Protein 7ZC0 (pdb70)

Structure (mmCIF, N/CA/C/O backbone):
data_7ZC0
#
_entry.id   7ZC0
#
_cell.length_a   262.563
_cell.length_b   262.563
_cell.length_c   72.232
_cell.angle_alpha   90.000
_cell.angle_beta   90.000
_cell.angle_gamma   90.000
#
_symmetry.space_group_name_H-M   'I 41 2 2'
#
loop_
_entity.id
_entity.type
_entity.pdbx_description
1 polymer 4,6-alpha-Glucanotransferase
2 non-polymer GLYCEROL
3 non-polymer 'CALCIUM ION'
4 water water
#
loop_
_atom_site.group_PDB
_atom_site.id
_atom_site.type_symbol
_atom_site.label_atom_id
_atom_site.label_alt_id
_atom_site.label_comp_id
_atom_site.label_asym_id
_atom_site.label_entity_id
_atom_site.label_seq_id
_atom_site.pdbx_PDB_ins_code
_atom_site.Cartn_x
_atom_site.Cartn_y
_atom_site.Cartn_z
_atom_site.occupancy
_atom_site.B_iso_or_equiv
_atom_site.auth_seq_id
_atom_site.auth_comp_id
_atom_site.auth_asym_id
_atom_site.auth_atom_id
_atom_site.pdbx_PDB_model_num
ATOM 1 N N . VAL A 1 14 ? 128.833 118.565 30.021 1.000 106.176 26 VAL AAA N 1
ATOM 2 C CA . VAL A 1 14 ? 128.037 117.908 28.937 1.000 105.810 26 VAL AAA CA 1
ATOM 3 C C . VAL A 1 14 ? 126.679 117.490 29.518 1.000 104.623 26 VAL AAA C 1
ATOM 4 O O . VAL A 1 14 ? 126.581 116.454 30.173 1.000 106.484 26 VAL AAA O 1
ATOM 8 N N . LEU A 1 15 ? 125.629 118.290 29.254 1.000 101.469 27 LEU AAA N 1
ATOM 9 C CA . LEU A 1 15 ? 124.295 118.111 29.825 1.000 99.878 27 LEU AAA CA 1
ATOM 10 C C . LEU A 1 15 ? 123.338 117.499 28.799 1.000 100.317 27 LEU AAA C 1
ATOM 11 O O . LEU A 1 15 ? 123.424 117.804 27.611 1.000 99.094 27 LEU AAA O 1
ATOM 16 N N . PHE A 1 16 ? 122.389 116.678 29.282 1.000 101.707 28 PHE AAA N 1
ATOM 17 C CA . PHE A 1 16 ? 121.481 115.922 28.427 1.000 100.990 28 PHE AAA CA 1
ATOM 18 C C . PHE A 1 16 ? 120.030 116.140 28.843 1.000 97.440 28 PHE AAA C 1
ATOM 19 O O . PHE A 1 16 ? 119.171 115.314 28.549 1.000 96.849 28 PHE AAA O 1
ATOM 27 N N . GLN A 1 17 ? 119.765 117.248 29.538 1.000 95.799 29 GLN AAA N 1
ATOM 28 C CA . GLN A 1 17 ? 118.454 117.497 30.125 1.000 93.463 29 GLN AAA CA 1
ATOM 29 C C . GLN A 1 17 ? 117.652 118.409 29.202 1.000 89.785 29 GLN AAA C 1
ATOM 30 O O . GLN A 1 17 ? 117.803 119.630 29.236 1.000 87.782 29 GLN AAA O 1
ATOM 36 N N . GLY A 1 18 ? 116.829 117.783 28.344 1.000 87.991 30 GLY AAA N 1
ATOM 37 C CA . GLY A 1 18 ? 115.863 118.500 27.520 1.000 83.348 30 GLY AAA CA 1
ATOM 38 C C . GLY A 1 18 ? 115.743 117.994 26.074 1.000 81.628 30 GLY AAA C 1
ATOM 39 O O . GLY A 1 18 ? 116.218 118.656 25.145 1.000 82.676 30 GLY AAA O 1
ATOM 40 N N . PRO A 1 19 ? 115.062 116.846 25.805 1.000 78.594 31 PRO AAA N 1
ATOM 41 C CA . PRO A 1 19 ? 114.513 116.584 24.466 1.000 74.232 31 PRO AAA CA 1
ATOM 42 C C . PRO A 1 19 ? 113.602 117.699 23.924 1.000 67.679 31 PRO AAA C 1
ATOM 43 O O . PRO A 1 19 ? 113.849 118.231 22.838 1.000 67.351 31 PRO AAA O 1
ATOM 47 N N . GLY A 1 20 ? 112.574 118.079 24.704 1.000 61.314 32 GLY AAA N 1
ATOM 48 C CA . GLY A 1 20 ? 111.448 118.875 24.226 1.000 54.486 32 GLY AAA CA 1
ATOM 49 C C . GLY A 1 20 ? 110.384 117.984 23.577 1.000 51.848 32 GLY AAA C 1
ATOM 50 O O . GLY A 1 20 ? 110.641 116.810 23.321 1.000 52.976 32 GLY AAA O 1
ATOM 51 N N . TYR A 1 21 ? 109.182 118.531 23.315 1.000 48.162 33 TYR AAA N 1
ATOM 52 C CA . TYR A 1 21 ? 108.145 117.789 22.601 1.000 46.523 33 TYR AAA CA 1
ATOM 53 C C . TYR A 1 21 ? 108.484 117.729 21.111 1.000 46.888 33 TYR AAA C 1
ATOM 54 O O . TYR A 1 21 ? 109.062 118.659 20.548 1.000 46.096 33 TYR AAA O 1
ATOM 63 N N . SER A 1 22 ? 108.151 116.585 20.507 1.000 48.049 34 SER AAA N 1
ATOM 64 C CA . SER A 1 22 ? 108.273 116.339 19.080 1.000 49.302 34 SER AAA CA 1
ATOM 65 C C . SER A 1 22 ? 106.920 115.816 18.601 1.000 49.411 34 SER AAA C 1
ATOM 66 O O . SER A 1 22 ? 106.367 114.909 19.219 1.000 49.552 34 SER AAA O 1
ATOM 69 N N . SER A 1 23 ? 106.367 116.438 17.548 1.000 49.158 35 SER AAA N 1
ATOM 70 C CA . SER A 1 23 ? 105.117 115.962 16.983 1.000 49.385 35 SER AAA CA 1
ATOM 71 C C . SER A 1 23 ? 105.436 114.740 16.136 1.000 51.430 35 SER AAA C 1
ATOM 72 O O . SER A 1 23 ? 106.380 114.782 15.353 1.000 52.521 35 SER AAA O 1
ATOM 75 N N . GLY A 1 24 ? 104.680 113.659 16.352 1.000 51.855 36 GLY AAA N 1
ATOM 76 C CA . GLY A 1 24 ? 104.794 112.445 15.565 1.000 54.087 36 GLY AAA CA 1
ATOM 77 C C . GLY A 1 24 ? 103.728 111.453 16.003 1.000 54.585 36 GLY AAA C 1
ATOM 78 O O . GLY A 1 24 ? 102.912 111.788 16.859 1.000 53.042 36 GLY AAA O 1
ATOM 79 N N . PRO A 1 25 ? 103.709 110.223 15.440 1.000 56.919 37 PRO AAA N 1
ATOM 80 C CA . PRO A 1 25 ? 102.703 109.218 15.798 1.000 58.106 37 PRO AAA CA 1
ATOM 81 C C . PRO A 1 25 ? 102.564 108.956 17.298 1.000 57.501 37 PRO AAA C 1
ATOM 82 O O . PRO A 1 25 ? 101.475 108.653 17.789 1.000 57.529 37 PRO AAA O 1
ATOM 86 N N . GLU A 1 26 ? 103.675 109.114 18.021 1.000 57.320 38 GLU AAA N 1
ATOM 87 C CA . GLU A 1 26 ? 103.726 108.842 19.446 1.000 57.027 38 GLU AAA CA 1
ATOM 88 C C . GLU A 1 26 ? 102.844 109.861 20.179 1.000 54.314 38 GLU AAA C 1
ATOM 89 O O . GLU A 1 26 ? 101.953 109.499 20.953 1.000 54.030 38 GLU AAA O 1
ATOM 95 N N . LEU A 1 27 ? 103.072 111.142 19.885 1.000 52.126 39 LEU AAA N 1
ATOM 96 C CA . LEU A 1 27 ? 102.391 112.233 20.568 1.000 49.698 39 LEU AAA CA 1
ATOM 97 C C . LEU A 1 27 ? 100.939 112.368 20.082 1.000 49.068 39 LEU AAA C 1
ATOM 98 O O . LEU A 1 27 ? 100.049 112.713 20.868 1.000 47.992 39 LEU AAA O 1
ATOM 103 N N . ASP A 1 28 ? 100.715 112.050 18.795 1.000 49.731 40 ASP AAA N 1
ATOM 104 C CA . ASP A 1 28 ? 99.408 112.047 18.144 1.000 49.685 40 ASP AAA CA 1
ATOM 105 C C . ASP A 1 28 ? 98.469 111.021 18.777 1.000 50.572 40 ASP AAA C 1
ATOM 106 O O . ASP A 1 28 ? 97.263 111.093 18.571 1.000 50.909 40 ASP AAA O 1
ATOM 111 N N . ASN A 1 29 ? 99.014 110.082 19.557 1.000 51.163 41 ASN AAA N 1
ATOM 112 C CA . ASN A 1 29 ? 98.215 109.108 20.284 1.000 51.988 41 ASN AAA CA 1
ATOM 113 C C . ASN A 1 29 ? 97.469 109.747 21.463 1.000 50.275 41 ASN AAA C 1
ATOM 114 O O . ASN A 1 29 ? 96.491 109.189 21.947 1.000 51.079 41 ASN AAA O 1
ATOM 119 N N . ARG A 1 30 ? 97.938 110.896 21.960 1.000 48.017 42 ARG AAA N 1
ATOM 120 C CA . ARG A 1 30 ? 97.310 111.507 23.128 1.000 46.543 42 ARG AAA CA 1
ATOM 121 C C . ARG A 1 30 ? 95.994 112.206 22.738 1.000 45.695 42 ARG AAA C 1
ATOM 122 O O . ARG A 1 30 ? 95.900 112.803 21.665 1.000 45.174 42 ARG AAA O 1
ATOM 130 N N . VAL A 1 31 ? 94.986 112.134 23.625 1.000 45.474 43 VAL AAA N 1
ATOM 131 C CA . VAL A 1 31 ? 93.740 112.889 23.512 1.000 44.817 43 VAL AAA CA 1
ATOM 132 C C . VAL A 1 31 ? 93.455 113.470 24.893 1.000 43.648 43 VAL AAA C 1
ATOM 133 O O . VAL A 1 31 ? 93.458 112.723 25.866 1.000 44.543 43 VAL AAA O 1
ATOM 137 N N . ILE A 1 32 ? 93.234 114.790 24.966 1.000 42.034 44 ILE AAA N 1
ATOM 138 C CA . ILE A 1 32 ? 92.898 115.474 26.211 1.000 41.065 44 ILE AAA CA 1
ATOM 139 C C . ILE A 1 32 ? 91.377 115.584 26.297 1.000 41.731 44 ILE AAA C 1
ATOM 140 O O . ILE A 1 32 ? 90.757 115.996 25.313 1.000 41.686 44 ILE AAA O 1
ATOM 145 N N . PHE A 1 33 ? 90.822 115.248 27.479 1.000 42.434 45 PHE AAA N 1
ATOM 146 C CA . PHE A 1 33 ? 89.457 115.563 27.871 1.000 43.080 45 PHE AAA CA 1
ATOM 147 C C . PHE A 1 33 ? 89.470 116.746 28.842 1.000 41.794 45 PHE AAA C 1
ATOM 148 O O . PHE A 1 33 ? 89.919 116.598 29.983 1.000 41.909 45 PHE AAA O 1
ATOM 156 N N . GLN A 1 34 ? 88.979 117.912 28.375 1.000 40.694 46 GLN AAA N 1
ATOM 157 C CA . GLN A 1 34 ? 88.627 119.010 29.263 1.000 39.706 46 GLN AAA CA 1
ATOM 158 C C . GLN A 1 34 ? 87.374 118.628 30.041 1.000 41.267 46 GLN AAA C 1
ATOM 159 O O . GLN A 1 34 ? 86.296 118.501 29.452 1.000 42.288 46 GLN AAA O 1
ATOM 165 N N . SER A 1 35 ? 87.553 118.441 31.353 1.000 41.774 47 SER AAA N 1
ATOM 166 C CA . SER A 1 35 ? 86.587 117.764 32.204 1.000 43.841 47 SER AAA CA 1
ATOM 167 C C . SER A 1 35 ? 85.462 118.690 32.666 1.000 43.806 47 SER AAA C 1
ATOM 168 O O . SER A 1 35 ? 84.438 118.218 33.125 1.000 45.550 47 SER AAA O 1
ATOM 171 N N . PHE A 1 36 ? 85.636 120.008 32.558 1.000 42.484 48 PHE AAA N 1
ATOM 172 C CA . PHE A 1 36 ? 84.737 120.937 33.243 1.000 42.471 48 PHE AAA CA 1
ATOM 173 C C . PHE A 1 36 ? 84.220 122.042 32.314 1.000 41.471 48 PHE AAA C 1
ATOM 174 O O . PHE A 1 36 ? 84.770 122.260 31.230 1.000 40.488 48 PHE AAA O 1
ATOM 182 N N . SER A 1 37 ? 83.140 122.709 32.757 1.000 41.691 49 SER AAA N 1
ATOM 183 C CA . SER A 1 37 ? 82.695 124.006 32.253 1.000 40.903 49 SER AAA CA 1
ATOM 184 C C . SER A 1 37 ? 82.486 124.970 33.429 1.000 40.394 49 SER AAA C 1
ATOM 185 O O . SER A 1 37 ? 82.584 124.578 34.592 1.000 40.887 49 SER AAA O 1
ATOM 188 N N . LEU A 1 38 ? 82.172 126.227 33.102 1.000 39.698 50 LEU AAA N 1
ATOM 189 C CA . LEU A 1 38 ? 81.933 127.286 34.076 1.000 39.339 50 LEU AAA CA 1
ATOM 190 C C . LEU A 1 38 ? 80.536 127.179 34.683 1.000 41.296 50 LEU AAA C 1
ATOM 191 O O . LEU A 1 38 ? 80.308 127.658 35.801 1.000 41.631 50 LEU AAA O 1
ATOM 196 N N . TYR A 1 39 ? 79.612 126.580 33.918 1.000 42.611 51 TYR AAA N 1
ATOM 197 C CA . TYR A 1 39 ? 78.191 126.598 34.229 1.000 44.754 51 TYR AAA CA 1
ATOM 198 C C . TYR A 1 39 ? 77.769 125.388 35.053 1.000 46.955 51 TYR AAA C 1
ATOM 199 O O . TYR A 1 39 ? 76.596 125.283 35.372 1.000 48.967 51 TYR AAA O 1
ATOM 208 N N . GLN A 1 40 ? 78.717 124.499 35.407 1.000 47.031 52 GLN AAA N 1
ATOM 209 C CA . GLN A 1 40 ? 78.433 123.396 36.316 1.000 49.275 52 GLN AAA CA 1
ATOM 210 C C . GLN A 1 40 ? 77.877 123.940 37.628 1.000 50.252 52 GLN AAA C 1
ATOM 211 O O . GLN A 1 40 ? 78.293 125.001 38.079 1.000 49.252 52 GLN AAA O 1
ATOM 217 N N . PRO A 1 41 ? 76.892 123.263 38.258 1.000 52.888 53 PRO AAA N 1
ATOM 218 C CA . PRO A 1 41 ? 76.342 123.736 39.532 1.000 54.099 53 PRO AAA CA 1
ATOM 219 C C . PRO A 1 41 ? 77.322 123.602 40.699 1.000 53.915 53 PRO AAA C 1
ATOM 220 O O . PRO A 1 41 ? 78.181 122.716 40.699 1.000 53.694 53 PRO AAA O 1
ATOM 224 N N . TYR A 1 42 ? 77.182 124.492 41.690 1.000 54.240 54 TYR AAA N 1
ATOM 225 C CA . TYR A 1 42 ? 77.936 124.386 42.927 1.000 54.824 54 TYR AAA CA 1
ATOM 226 C C . TYR A 1 42 ? 77.398 123.207 43.739 1.000 57.822 54 TYR AAA C 1
ATOM 227 O O . TYR A 1 42 ? 76.546 123.383 44.611 1.000 60.054 54 TYR AAA O 1
ATOM 236 N N . GLU A 1 43 ? 77.915 121.999 43.451 1.000 58.332 55 GLU AAA N 1
ATOM 237 C CA . GLU A 1 43 ? 77.327 120.755 43.944 1.000 60.951 55 GLU AAA CA 1
ATOM 238 C C . GLU A 1 43 ? 78.346 119.924 44.728 1.000 61.477 55 GLU AAA C 1
ATOM 239 O O . GLU A 1 43 ? 77.972 118.936 45.359 1.000 63.908 55 GLU AAA O 1
ATOM 245 N N . SER A 1 44 ? 79.630 120.326 44.676 1.000 59.352 56 SER AAA N 1
ATOM 246 C CA . SER A 1 44 ? 80.707 119.716 45.452 1.000 59.686 56 SER AAA CA 1
ATOM 247 C C . SER A 1 44 ? 80.741 118.196 45.272 1.000 61.296 56 SER AAA C 1
ATOM 248 O O . SER A 1 44 ? 80.993 117.477 46.234 1.000 63.145 56 SER AAA O 1
ATOM 251 N N . ASN A 1 45 ? 80.544 117.715 44.034 1.000 60.595 57 ASN AAA N 1
ATOM 252 C CA . ASN A 1 45 ? 80.377 116.289 43.787 1.000 62.642 57 ASN AAA CA 1
ATOM 253 C C . ASN A 1 45 ? 81.130 115.806 42.541 1.000 61.226 57 ASN AAA C 1
ATOM 254 O O . ASN A 1 45 ? 81.230 114.595 42.326 1.000 63.152 57 ASN AAA O 1
ATOM 259 N N . MET A 1 46 ? 81.660 116.733 41.740 1.000 58.353 58 MET AAA N 1
ATOM 260 C CA . MET A 1 46 ? 82.301 116.406 40.474 1.000 56.933 58 MET AAA CA 1
ATOM 261 C C . MET A 1 46 ? 83.418 115.368 40.645 1.000 57.677 58 MET AAA C 1
ATOM 262 O O . MET A 1 46 ? 83.581 114.498 39.788 1.000 58.364 58 MET AAA O 1
ATOM 267 N N . TYR A 1 47 ? 84.213 115.460 41.724 1.000 57.786 59 TYR AAA N 1
ATOM 268 C CA . TYR A 1 47 ? 85.334 114.539 41.891 1.000 58.276 59 TYR AAA CA 1
ATOM 269 C C . TYR A 1 47 ? 84.784 113.134 42.132 1.000 61.243 59 TYR AAA C 1
ATOM 270 O O . TYR A 1 47 ? 85.218 112.184 41.476 1.000 61.820 59 TYR AAA O 1
ATOM 279 N N . LYS A 1 48 ? 83.808 113.026 43.048 1.000 63.405 60 LYS AAA N 1
ATOM 280 C CA . LYS A 1 48 ? 83.218 111.750 43.430 1.000 66.766 60 LYS AAA CA 1
ATOM 281 C C . LYS A 1 48 ? 82.745 111.006 42.184 1.000 66.862 60 LYS AAA C 1
ATOM 282 O O . LYS A 1 48 ? 82.887 109.784 42.100 1.000 68.849 60 LYS AAA O 1
ATOM 288 N N . ILE A 1 49 ? 82.188 111.773 41.235 1.000 64.824 61 ILE AAA N 1
ATOM 289 C CA . ILE A 1 49 ? 81.551 111.265 40.027 1.000 64.926 61 ILE AAA CA 1
ATOM 290 C C . ILE A 1 49 ? 82.617 110.876 38.995 1.000 63.392 61 ILE AAA C 1
ATOM 291 O O . ILE A 1 49 ? 82.696 109.704 38.605 1.000 65.150 61 ILE AAA O 1
ATOM 296 N N . LEU A 1 50 ? 83.460 111.846 38.603 1.000 60.304 62 LEU AAA N 1
ATOM 297 C CA . LEU A 1 50 ? 84.544 111.674 37.638 1.000 58.630 62 LEU AAA CA 1
ATOM 298 C C . LEU A 1 50 ? 85.470 110.518 38.030 1.000 59.861 62 LEU AAA C 1
ATOM 299 O O . LEU A 1 50 ? 86.078 109.896 37.159 1.000 59.744 62 LEU AAA O 1
ATOM 304 N N . ALA A 1 51 ? 85.585 110.253 39.339 1.000 61.151 63 ALA AAA N 1
ATOM 305 C CA . ALA A 1 51 ? 86.340 109.130 39.883 1.000 62.866 63 ALA AAA CA 1
ATOM 306 C C . ALA A 1 51 ? 85.878 107.794 39.301 1.000 64.959 63 ALA AAA C 1
ATOM 307 O O . ALA A 1 51 ? 86.588 106.798 39.435 1.000 66.499 63 ALA AAA O 1
ATOM 309 N N . THR A 1 52 ? 84.674 107.757 38.709 1.000 65.397 64 THR AAA N 1
ATOM 310 C CA . THR A 1 52 ? 84.072 106.495 38.284 1.000 67.749 64 THR AAA CA 1
ATOM 311 C C . THR A 1 52 ? 84.156 106.299 36.766 1.000 66.710 64 THR AAA C 1
ATOM 312 O O . THR A 1 52 ? 83.655 105.295 36.264 1.000 68.522 64 THR AAA O 1
ATOM 316 N N . LYS A 1 53 ? 84.794 107.237 36.040 1.000 63.795 65 LYS AAA N 1
ATOM 317 C CA . LYS A 1 53 ? 84.615 107.327 34.595 1.000 62.836 65 LYS AAA CA 1
ATOM 318 C C . LYS A 1 53 ? 85.859 106.923 33.805 1.000 62.000 65 LYS AAA C 1
ATOM 319 O O . LYS A 1 53 ? 85.892 107.098 32.591 1.000 61.065 65 LYS AAA O 1
ATOM 325 N N . GLY A 1 54 ? 86.862 106.366 34.487 1.000 62.632 66 GLY AAA N 1
ATOM 326 C CA . GLY A 1 54 ? 88.144 106.040 33.884 1.000 62.084 66 GLY AAA CA 1
ATOM 327 C C . GLY A 1 54 ? 88.025 105.086 32.697 1.000 63.597 66 GLY AAA C 1
ATOM 328 O O . GLY A 1 54 ? 88.668 105.312 31.678 1.000 62.290 66 GLY AAA O 1
ATOM 329 N N . ASP A 1 55 ? 87.206 104.025 32.835 1.000 66.456 67 ASP AAA N 1
ATOM 330 C CA . ASP A 1 55 ? 87.013 103.040 31.777 1.000 68.326 67 ASP AAA CA 1
ATOM 331 C C . ASP A 1 55 ? 86.339 103.671 30.562 1.000 67.448 67 ASP AAA C 1
ATOM 332 O O . ASP A 1 55 ? 86.785 103.471 29.431 1.000 67.361 67 ASP AAA O 1
ATOM 337 N N . LEU A 1 56 ? 85.259 104.424 30.804 1.000 67.186 68 LEU AAA N 1
ATOM 338 C CA . LEU A 1 56 ? 84.593 105.169 29.749 1.000 66.406 68 LEU AAA CA 1
ATOM 339 C C . LEU A 1 56 ? 85.610 106.024 29.002 1.000 63.805 68 LEU AAA C 1
ATOM 340 O O . LEU A 1 56 ? 85.627 106.011 27.778 1.000 63.526 68 LEU AAA O 1
ATOM 345 N N . LEU A 1 57 ? 86.454 106.748 29.751 1.000 62.355 69 LEU AAA N 1
ATOM 346 C CA . LEU A 1 57 ? 87.427 107.667 29.177 1.000 60.355 69 LEU AAA CA 1
ATOM 347 C C . LEU A 1 57 ? 88.438 106.893 28.332 1.000 61.227 69 LEU AAA C 1
ATOM 348 O O . LEU A 1 57 ? 88.788 107.330 27.247 1.000 60.414 69 LEU AAA O 1
ATOM 353 N N . LYS A 1 58 ? 88.866 105.729 28.828 1.000 63.698 70 LYS AAA N 1
ATOM 354 C CA . LYS A 1 58 ? 89.733 104.792 28.124 1.000 65.521 70 LYS AAA CA 1
ATOM 355 C C . LYS A 1 58 ? 89.111 104.298 26.813 1.000 67.064 70 LYS AAA C 1
ATOM 356 O O . LYS A 1 58 ? 89.815 104.195 25.810 1.000 67.014 70 LYS AAA O 1
ATOM 362 N N . GLU A 1 59 ? 87.805 103.980 26.822 1.000 68.540 71 GLU AAA N 1
ATOM 363 C CA . GLU A 1 59 ? 87.087 103.546 25.627 1.000 70.102 71 GLU AAA CA 1
ATOM 364 C C . GLU A 1 59 ? 87.271 104.552 24.486 1.000 67.778 71 GLU AAA C 1
ATOM 365 O O . GLU A 1 59 ? 87.514 104.148 23.349 1.000 68.665 71 GLU AAA O 1
ATOM 371 N N . TRP A 1 60 ? 87.162 105.850 24.804 1.000 65.009 72 TRP AAA N 1
ATOM 372 C CA . TRP A 1 60 ? 87.244 106.939 23.835 1.000 63.117 72 TRP AAA CA 1
ATOM 373 C C . TRP A 1 60 ? 88.683 107.238 23.412 1.000 61.427 72 TRP AAA C 1
ATOM 374 O O . TRP A 1 60 ? 88.901 108.044 22.502 1.000 60.160 72 TRP AAA O 1
ATOM 385 N N . GLY A 1 61 ? 89.658 106.609 24.086 1.000 61.382 73 GLY AAA N 1
ATOM 386 C CA . GLY A 1 61 ? 91.064 106.852 23.810 1.000 59.811 73 GLY AAA CA 1
ATOM 387 C C . GLY A 1 61 ? 91.573 108.138 24.452 1.000 56.693 73 GLY AAA C 1
ATOM 388 O O . GLY A 1 61 ? 92.589 108.660 24.014 1.000 55.621 73 GLY AAA O 1
ATOM 389 N N . ILE A 1 62 ? 90.867 108.623 25.486 1.000 55.812 74 ILE AAA N 1
ATOM 390 C CA . ILE A 1 62 ? 91.363 109.708 26.320 1.000 53.659 74 ILE AAA CA 1
ATOM 391 C C . ILE A 1 62 ? 92.622 109.195 27.006 1.000 53.695 74 ILE AAA C 1
ATOM 392 O O . ILE A 1 62 ? 92.609 108.075 27.504 1.000 55.686 74 ILE AAA O 1
ATOM 397 N N . THR A 1 63 ? 93.683 110.019 27.004 1.000 51.838 75 THR AAA N 1
ATOM 398 C CA . THR A 1 63 ? 94.950 109.720 27.660 1.000 51.689 75 THR AAA CA 1
ATOM 399 C C . THR A 1 63 ? 95.166 110.653 28.852 1.000 50.040 75 THR AAA C 1
ATOM 400 O O . THR A 1 63 ? 95.759 110.232 29.840 1.000 50.601 75 THR AAA O 1
ATOM 404 N N . ASP A 1 64 ? 94.661 111.898 28.761 1.000 48.048 76 ASP AAA N 1
ATOM 405 C CA . ASP A 1 64 ? 94.925 112.944 29.747 1.000 46.510 76 ASP AAA CA 1
ATOM 406 C C . ASP A 1 64 ? 93.655 113.729 30.098 1.000 45.761 76 ASP AAA C 1
ATOM 407 O O . ASP A 1 64 ? 92.925 114.153 29.199 1.000 45.119 76 ASP AAA O 1
ATOM 412 N N . VAL A 1 65 ? 93.444 113.950 31.411 1.000 45.637 77 VAL AAA N 1
ATOM 413 C CA . VAL A 1 65 ? 92.301 114.662 31.968 1.000 45.126 77 VAL AAA CA 1
ATOM 414 C C . VAL A 1 65 ? 92.752 116.039 32.482 1.000 43.483 77 VAL AAA C 1
ATOM 415 O O . VAL A 1 65 ? 93.441 116.132 33.501 1.000 43.603 77 VAL AAA O 1
ATOM 419 N N . TRP A 1 66 ? 92.345 117.109 31.779 1.000 41.759 78 TRP AAA N 1
ATOM 420 C CA . TRP A 1 66 ? 92.467 118.465 32.281 1.000 40.195 78 TRP AAA CA 1
ATOM 421 C C . TRP A 1 66 ? 91.400 118.721 33.348 1.000 40.712 78 TRP AAA C 1
ATOM 422 O O . TRP A 1 66 ? 90.199 118.695 33.063 1.000 41.425 78 TRP AAA O 1
ATOM 433 N N . LEU A 1 67 ? 91.863 118.935 34.584 1.000 40.696 79 LEU AAA N 1
ATOM 434 C CA . LEU A 1 67 ? 91.012 119.142 35.744 1.000 41.689 79 LEU AAA CA 1
ATOM 435 C C . LEU A 1 67 ? 90.834 120.634 35.972 1.000 40.490 79 LEU AAA C 1
ATOM 436 O O . LEU A 1 67 ? 91.718 121.423 35.625 1.000 39.077 79 LEU AAA O 1
ATOM 441 N N . PRO A 1 68 ? 89.684 121.083 36.535 1.000 41.044 80 PRO AAA N 1
ATOM 442 C CA . PRO A 1 68 ? 89.459 122.517 36.753 1.000 39.552 80 PRO AAA CA 1
ATOM 443 C C . PRO A 1 68 ? 90.500 123.083 37.721 1.000 38.977 80 PRO AAA C 1
ATOM 444 O O . PRO A 1 68 ? 91.211 122.327 38.369 1.000 39.530 80 PRO AAA O 1
ATOM 448 N N . PRO A 1 69 ? 90.628 124.429 37.863 1.000 37.800 81 PRO AAA N 1
ATOM 449 C CA . PRO A 1 69 ? 91.482 125.003 38.902 1.000 37.479 81 PRO AAA CA 1
ATOM 450 C C . PRO A 1 69 ? 90.832 124.635 40.229 1.000 39.172 81 PRO AAA C 1
ATOM 451 O O . PRO A 1 69 ? 89.691 125.028 40.476 1.000 39.666 81 PRO AAA O 1
ATOM 455 N N . ALA A 1 70 ? 91.577 123.918 41.078 1.000 40.202 82 ALA AAA N 1
ATOM 456 C CA . ALA A 1 70 ? 91.037 123.354 42.311 1.000 42.334 82 ALA AAA CA 1
ATOM 457 C C . ALA A 1 70 ? 91.166 124.290 43.518 1.000 42.486 82 ALA AAA C 1
ATOM 458 O O . ALA A 1 70 ? 90.828 123.887 44.624 1.000 44.511 82 ALA AAA O 1
ATOM 460 N N . TYR A 1 71 ? 91.638 125.527 43.325 1.000 40.943 83 TYR AAA N 1
ATOM 461 C CA . TYR A 1 71 ? 91.975 126.411 44.439 1.000 41.286 83 TYR AAA CA 1
ATOM 462 C C . TYR A 1 71 ? 90.721 127.044 45.028 1.000 42.084 83 TYR AAA C 1
ATOM 463 O O . TYR A 1 71 ? 89.665 127.047 44.396 1.000 42.083 83 TYR AAA O 1
ATOM 472 N N . ARG A 1 72 ? 90.852 127.597 46.238 1.000 43.190 84 ARG AAA N 1
ATOM 473 C CA . ARG A 1 72 ? 89.758 128.298 46.890 1.000 44.042 84 ARG AAA CA 1
ATOM 474 C C . ARG A 1 72 ? 89.397 129.523 46.063 1.000 42.316 84 ARG AAA C 1
ATOM 475 O O . ARG A 1 72 ? 90.280 130.255 45.618 1.000 41.004 84 ARG AAA O 1
ATOM 483 N N . SER A 1 73 ? 88.093 129.720 45.861 1.000 42.695 85 SER AAA N 1
ATOM 484 C CA . SER A 1 73 ? 87.592 130.796 45.026 1.000 41.379 85 SER AAA CA 1
ATOM 485 C C . SER A 1 73 ? 87.291 131.997 45.907 1.000 41.902 85 SER AAA C 1
ATOM 486 O O . SER A 1 73 ? 86.873 131.816 47.045 1.000 43.685 85 SER AAA O 1
ATOM 489 N N . PHE A 1 74 ? 87.484 133.208 45.360 1.000 40.753 86 PHE AAA N 1
ATOM 490 C CA . PHE A 1 74 ? 86.842 134.393 45.915 1.000 41.569 86 PHE AAA CA 1
ATOM 491 C C . PHE A 1 74 ? 85.373 134.017 46.075 1.000 43.433 86 PHE AAA C 1
ATOM 492 O O . PHE A 1 74 ? 84.867 133.298 45.223 1.000 43.070 86 PHE AAA O 1
ATOM 500 N N . ASN A 1 75 ? 84.724 134.431 47.171 1.000 45.750 87 ASN AAA N 1
ATOM 501 C CA . ASN A 1 75 ? 83.389 133.934 47.501 1.000 48.733 87 ASN AAA CA 1
ATOM 502 C C . ASN A 1 75 ? 82.314 134.524 46.574 1.000 48.893 87 ASN AAA C 1
ATOM 503 O O . ASN A 1 75 ? 81.274 133.903 46.395 1.000 49.769 87 ASN AAA O 1
ATOM 508 N N . MET A 1 76 ? 82.586 135.702 45.976 1.000 48.473 88 MET AAA N 1
ATOM 509 C CA . MET A 1 76 ? 81.679 136.418 45.077 1.000 48.716 88 MET AAA CA 1
ATOM 510 C C . MET A 1 76 ? 82.061 136.185 43.612 1.000 46.290 88 MET AAA C 1
ATOM 511 O O . MET A 1 76 ? 81.502 136.809 42.720 1.000 46.210 88 MET AAA O 1
ATOM 516 N N . ALA A 1 77 ? 83.018 135.295 43.348 1.000 44.856 89 ALA AAA N 1
ATOM 517 C CA . ALA A 1 77 ? 83.328 134.915 41.978 1.000 42.883 89 ALA AAA CA 1
ATOM 518 C C . ALA A 1 77 ? 82.057 134.512 41.218 1.000 43.355 89 ALA AAA C 1
ATOM 519 O O . ALA A 1 77 ? 81.235 133.740 41.716 1.000 45.123 89 ALA AAA O 1
ATOM 521 N N . ARG A 1 78 ? 81.932 135.014 39.987 1.000 41.215 90 ARG AAA N 1
ATOM 522 C CA . ARG A 1 78 ? 80.759 134.835 39.150 1.000 41.271 90 ARG AAA CA 1
ATOM 523 C C . ARG A 1 78 ? 80.378 133.353 39.079 1.000 42.255 90 ARG AAA C 1
ATOM 524 O O . ARG A 1 78 ? 79.207 133.013 39.250 1.000 44.024 90 ARG AAA O 1
ATOM 532 N N . TYR A 1 79 ? 81.373 132.482 38.834 1.000 41.048 91 TYR AAA N 1
ATOM 533 C CA . TYR A 1 79 ? 81.153 131.066 38.561 1.000 41.615 91 TYR AAA CA 1
ATOM 534 C C . TYR A 1 79 ? 81.663 130.188 39.710 1.000 42.434 91 TYR AAA C 1
ATOM 535 O O . TYR A 1 79 ? 81.409 128.972 39.725 1.000 43.595 91 TYR AAA O 1
ATOM 544 N N . MET A 1 80 ? 82.395 130.802 40.660 1.000 41.685 92 MET AAA N 1
ATOM 545 C CA . MET A 1 80 ? 83.010 130.084 41.771 1.000 42.230 92 MET AAA CA 1
ATOM 546 C C . MET A 1 80 ? 83.949 128.980 41.273 1.000 41.416 92 MET AAA C 1
ATOM 547 O O . MET A 1 80 ? 84.137 127.972 41.955 1.000 42.724 92 MET AAA O 1
ATOM 552 N N . GLU A 1 81 ? 84.544 129.152 40.090 1.000 39.521 93 GLU AAA N 1
ATOM 553 C CA . GLU A 1 81 ? 85.163 128.035 39.387 1.000 39.307 93 GLU AAA CA 1
ATOM 554 C C . GLU A 1 81 ? 86.569 127.717 39.906 1.000 38.771 93 GLU AAA C 1
ATOM 555 O O . GLU A 1 81 ? 87.055 126.618 39.671 1.000 39.004 93 GLU AAA O 1
ATOM 561 N N . GLY A 1 82 ? 87.254 128.698 40.510 1.000 37.896 94 GLY AAA N 1
ATOM 562 C CA . GLY A 1 82 ? 88.616 128.487 40.975 1.000 37.835 94 GLY AAA CA 1
ATOM 563 C C . GLY A 1 82 ? 89.722 129.243 40.220 1.000 36.114 94 GLY AAA C 1
ATOM 564 O O . GLY A 1 82 ? 90.900 128.928 40.409 1.000 36.161 94 GLY AAA O 1
ATOM 565 N N . TYR A 1 83 ? 89.370 130.234 39.379 1.000 34.763 95 TYR AAA N 1
ATOM 566 C CA . TYR A 1 83 ? 90.358 131.127 38.767 1.000 32.927 95 TYR AAA CA 1
ATOM 567 C C . TYR A 1 83 ? 90.472 132.460 39.518 1.000 32.367 95 TYR AAA C 1
ATOM 568 O O . TYR A 1 83 ? 91.494 133.138 39.439 1.000 31.374 95 TYR AAA O 1
ATOM 577 N N . ALA A 1 84 ? 89.400 132.870 40.198 1.000 32.928 96 ALA AAA N 1
ATOM 578 C CA . ALA A 1 84 ? 89.480 134.001 41.107 1.000 32.765 96 ALA AAA CA 1
ATOM 579 C C . ALA A 1 84 ? 89.964 133.490 42.463 1.000 33.912 96 ALA AAA C 1
ATOM 580 O O . ALA A 1 84 ? 89.153 133.176 43.347 1.000 35.581 96 ALA AAA O 1
ATOM 582 N N . ILE A 1 85 ? 91.290 133.391 42.613 1.000 33.371 97 ILE AAA N 1
ATOM 583 C CA . ILE A 1 85 ? 91.889 132.645 43.710 1.000 34.508 97 ILE AAA CA 1
ATOM 584 C C . ILE A 1 85 ? 92.083 133.547 44.927 1.000 35.118 97 ILE AAA C 1
ATOM 585 O O . ILE A 1 85 ? 92.816 134.531 44.839 1.000 34.218 97 ILE AAA O 1
ATOM 590 N N . ALA A 1 86 ? 91.426 133.183 46.046 1.000 36.844 98 ALA AAA N 1
ATOM 591 C CA . ALA A 1 86 ? 91.593 133.810 47.356 1.000 38.171 98 ALA AAA CA 1
ATOM 592 C C . ALA A 1 86 ? 92.634 133.079 48.232 1.000 39.473 98 ALA AAA C 1
ATOM 593 O O . ALA A 1 86 ? 93.167 133.665 49.184 1.000 40.264 98 ALA AAA O 1
ATOM 595 N N . ASP A 1 87 ? 92.898 131.793 47.944 1.000 39.911 99 ASP AAA N 1
ATOM 596 C CA . ASP A 1 87 ? 93.973 131.047 48.604 1.000 41.335 99 ASP AAA CA 1
ATOM 597 C C . ASP A 1 87 ? 94.502 129.923 47.713 1.000 40.940 99 ASP AAA C 1
ATOM 598 O O . ASP A 1 87 ? 93.814 128.919 47.529 1.000 41.400 99 ASP AAA O 1
ATOM 603 N N . ARG A 1 88 ? 95.758 130.070 47.241 1.000 40.355 100 ARG AAA N 1
ATOM 604 C CA . ARG A 1 88 ? 96.362 129.199 46.233 1.000 39.733 100 ARG AAA CA 1
ATOM 605 C C . ARG A 1 88 ? 96.775 127.831 46.794 1.000 41.521 100 ARG AAA C 1
ATOM 606 O O . ARG A 1 88 ? 97.197 126.965 46.032 1.000 41.218 100 ARG AAA O 1
ATOM 614 N N . TYR A 1 89 ? 96.666 127.616 48.112 1.000 43.670 101 TYR AAA N 1
ATOM 615 C CA . TYR A 1 89 ? 97.092 126.353 48.726 1.000 45.860 101 TYR AAA CA 1
ATOM 616 C C . TYR A 1 89 ? 95.938 125.614 49.412 1.000 47.648 101 TYR AAA C 1
ATOM 617 O O . TYR A 1 89 ? 96.199 124.655 50.151 1.000 49.822 101 TYR AAA O 1
ATOM 626 N N . ASP A 1 90 ? 94.681 126.056 49.166 1.000 46.859 102 ASP AAA N 1
ATOM 627 C CA . ASP A 1 90 ? 93.478 125.461 49.747 1.000 48.609 102 ASP AAA CA 1
ATOM 628 C C . ASP A 1 90 ? 92.636 124.809 48.662 1.000 47.783 102 ASP AAA C 1
ATOM 629 O O . ASP A 1 90 ? 91.807 125.479 48.047 1.000 46.618 102 ASP AAA O 1
ATOM 634 N N . LEU A 1 91 ? 92.860 123.512 48.438 1.000 48.773 103 LEU AAA N 1
ATOM 635 C CA . LEU A 1 91 ? 92.184 122.767 47.385 1.000 48.404 103 LEU AAA CA 1
ATOM 636 C C . LEU A 1 91 ? 91.125 121.866 48.014 1.000 50.990 103 LEU AAA C 1
ATOM 637 O O . LEU A 1 91 ? 91.111 120.656 47.796 1.000 52.506 103 LEU AAA O 1
ATOM 642 N N . GLY A 1 92 ? 90.280 122.467 48.850 1.000 52.015 104 GLY AAA N 1
ATOM 643 C CA . GLY A 1 92 ? 89.212 121.742 49.509 1.000 54.597 104 GLY AAA CA 1
ATOM 644 C C . GLY A 1 92 ? 89.669 121.089 50.812 1.000 57.591 104 GLY AAA C 1
ATOM 645 O O . GLY A 1 92 ? 89.001 120.170 51.294 1.000 59.707 104 GLY AAA O 1
ATOM 646 N N . GLU A 1 93 ? 90.792 121.598 51.359 1.000 57.741 105 GLU AAA N 1
ATOM 647 C CA . GLU A 1 93 ? 91.418 121.165 52.608 1.000 60.600 105 GLU AAA CA 1
ATOM 648 C C . GLU A 1 93 ? 90.896 121.972 53.804 1.000 62.420 105 GLU AAA C 1
ATOM 649 O O . GLU A 1 93 ? 90.490 121.375 54.803 1.000 65.582 105 GLU AAA O 1
ATOM 655 N N . PHE A 1 94 ? 90.903 123.317 53.706 1.000 60.828 106 PHE AAA N 1
ATOM 656 C CA . PHE A 1 94 ? 90.623 124.203 54.834 1.000 62.546 106 PHE AAA CA 1
ATOM 657 C C . PHE A 1 94 ? 89.163 124.645 54.818 1.000 62.922 106 PHE AAA C 1
ATOM 658 O O . PHE A 1 94 ? 88.499 124.517 53.793 1.000 61.438 106 PHE AAA O 1
ATOM 666 N N . ASN A 1 95 ? 88.690 125.163 55.964 1.000 65.390 107 ASN AAA N 1
ATOM 667 C CA . ASN A 1 95 ? 87.297 125.514 56.209 1.000 66.483 107 ASN AAA CA 1
ATOM 668 C C . ASN A 1 95 ? 87.021 126.954 55.762 1.000 64.231 107 ASN AAA C 1
ATOM 669 O O . ASN A 1 95 ? 86.544 127.761 56.564 1.000 65.145 107 ASN AAA O 1
ATOM 674 N N . GLN A 1 96 ? 87.292 127.234 54.470 1.000 61.302 108 GLN AAA N 1
ATOM 675 C CA . GLN A 1 96 ? 87.329 128.565 53.870 1.000 59.164 108 GLN AAA CA 1
ATOM 676 C C . GLN A 1 96 ? 86.274 128.743 52.764 1.000 57.983 108 GLN AAA C 1
ATOM 677 O O . GLN A 1 96 ? 86.308 129.724 52.012 1.000 55.832 108 GLN AAA O 1
ATOM 683 N N . GLY A 1 97 ? 85.343 127.792 52.640 1.000 59.570 109 GLY AAA N 1
ATOM 684 C CA . GLY A 1 97 ? 84.240 127.924 51.699 1.000 59.353 109 GLY AAA CA 1
ATOM 685 C C . GLY A 1 97 ? 83.111 128.804 52.246 1.000 60.944 109 GLY AAA C 1
ATOM 686 O O . GLY A 1 97 ? 83.260 129.412 53.306 1.000 62.282 109 GLY AAA O 1
ATOM 687 N N . PRO A 1 98 ? 81.958 128.925 51.537 1.000 61.074 110 PRO AAA N 1
ATOM 688 C CA . PRO A 1 98 ? 80.773 129.584 52.103 1.000 62.873 110 PRO AAA CA 1
ATOM 689 C C . PRO A 1 98 ? 80.226 128.743 53.258 1.000 66.412 110 PRO AAA C 1
ATOM 690 O O . PRO A 1 98 ? 80.084 127.526 53.125 1.000 67.686 110 PRO AAA O 1
ATOM 694 N N . ASN A 1 99 ? 79.970 129.389 54.405 1.000 68.231 111 ASN AAA N 1
ATOM 695 C CA . ASN A 1 99 ? 79.570 128.709 55.633 1.000 71.886 111 ASN AAA CA 1
ATOM 696 C C . ASN A 1 99 ? 80.688 127.788 56.137 1.000 72.356 111 ASN AAA C 1
ATOM 697 O O . ASN A 1 99 ? 80.413 126.766 56.765 1.000 75.216 111 ASN AAA O 1
ATOM 702 N N . ASN A 1 100 ? 81.941 128.186 55.866 1.000 69.821 112 ASN AAA N 1
ATOM 703 C CA . ASN A 1 100 ? 83.165 127.550 56.332 1.000 70.090 112 ASN AAA CA 1
ATOM 704 C C . ASN A 1 100 ? 83.192 126.067 55.963 1.000 70.778 112 ASN AAA C 1
ATOM 705 O O . ASN A 1 100 ? 83.616 125.239 56.767 1.000 73.173 112 ASN AAA O 1
ATOM 710 N N . GLU A 1 101 ? 82.751 125.752 54.738 1.000 68.971 113 GLU AAA N 1
ATOM 711 C CA . GLU A 1 101 ? 82.828 124.412 54.165 1.000 69.303 113 GLU AAA CA 1
ATOM 712 C C . GLU A 1 101 ? 84.236 124.132 53.629 1.000 67.167 113 GLU AAA C 1
ATOM 713 O O . GLU A 1 101 ? 84.942 125.045 53.213 1.000 64.707 113 GLU AAA O 1
ATOM 719 N N . ARG A 1 102 ? 84.612 122.844 53.604 1.000 68.312 114 ARG AAA N 1
ATOM 720 C CA . ARG A 1 102 ? 85.911 122.373 53.134 1.000 66.873 114 ARG AAA CA 1
ATOM 721 C C . ARG A 1 102 ? 85.927 122.281 51.612 1.000 63.658 114 ARG AAA C 1
ATOM 722 O O . ARG A 1 102 ? 86.922 122.615 50.974 1.000 61.328 114 ARG AAA O 1
ATOM 730 N N . ALA A 1 103 ? 84.817 121.795 51.050 1.000 63.777 115 ALA AAA N 1
ATOM 731 C CA . ALA A 1 103 ? 84.710 121.526 49.629 1.000 61.454 115 ALA AAA CA 1
ATOM 732 C C . ALA A 1 103 ? 84.778 122.835 48.840 1.000 58.328 115 ALA AAA C 1
ATOM 733 O O . ALA A 1 103 ? 84.320 123.892 49.274 1.000 58.370 115 ALA AAA O 1
ATOM 735 N N . THR A 1 104 ? 85.394 122.745 47.668 1.000 55.738 116 THR AAA N 1
ATOM 736 C CA . THR A 1 104 ? 85.306 123.759 46.637 1.000 53.006 116 THR AAA CA 1
ATOM 737 C C . THR A 1 104 ? 84.002 123.531 45.868 1.000 53.142 116 THR AAA C 1
ATOM 738 O O . THR A 1 104 ? 83.148 122.780 46.310 1.000 55.508 116 THR AAA O 1
ATOM 742 N N . LYS A 1 105 ? 83.852 124.160 44.701 1.000 51.133 117 LYS AAA N 1
ATOM 743 C CA . LYS A 1 105 ? 82.749 123.866 43.798 1.000 51.219 117 LYS AAA CA 1
ATOM 744 C C . LYS A 1 105 ? 82.706 122.368 43.485 1.000 52.441 117 LYS AAA C 1
ATOM 745 O O . LYS A 1 105 ? 81.628 121.790 43.311 1.000 53.816 117 LYS AAA O 1
ATOM 751 N N . TYR A 1 106 ? 83.901 121.756 43.420 1.000 51.561 118 TYR AAA N 1
ATOM 752 C CA . TYR A 1 106 ? 84.068 120.435 42.841 1.000 52.307 118 TYR AAA CA 1
ATOM 753 C C . TYR A 1 106 ? 84.133 119.356 43.921 1.000 54.905 118 TYR AAA C 1
ATOM 754 O O . TYR A 1 106 ? 83.870 118.195 43.618 1.000 56.479 118 TYR AAA O 1
ATOM 763 N N . GLY A 1 107 ? 84.467 119.734 45.166 1.000 55.584 119 GLY AAA N 1
ATOM 764 C CA . GLY A 1 107 ? 84.585 118.773 46.254 1.000 58.056 119 GLY AAA CA 1
ATOM 765 C C . GLY A 1 107 ? 85.870 118.933 47.066 1.000 57.849 119 GLY AAA C 1
ATOM 766 O O . GLY A 1 107 ? 86.680 119.810 46.770 1.000 55.805 119 GLY AAA O 1
ATOM 767 N N . THR A 1 108 ? 86.032 118.059 48.077 1.000 60.320 120 THR AAA N 1
ATOM 768 C CA . THR A 1 108 ? 87.083 118.112 49.090 1.000 61.020 120 THR AAA CA 1
ATOM 769 C C . THR A 1 108 ? 88.414 117.627 48.505 1.000 59.903 120 THR AAA C 1
ATOM 770 O O . THR A 1 108 ? 88.422 116.961 47.474 1.000 59.397 120 THR AAA O 1
ATOM 774 N N . SER A 1 109 ? 89.532 117.966 49.172 1.000 59.834 121 SER AAA N 1
ATOM 775 C CA . SER A 1 109 ? 90.890 117.555 48.819 1.000 59.033 121 SER AAA CA 1
ATOM 776 C C . SER A 1 109 ? 90.997 116.037 48.789 1.000 60.943 121 SER AAA C 1
ATOM 777 O O . SER A 1 109 ? 91.603 115.464 47.885 1.000 59.857 121 SER AAA O 1
ATOM 780 N N . ASP A 1 110 ? 90.414 115.424 49.822 1.000 64.062 122 ASP AAA N 1
ATOM 781 C CA . ASP A 1 110 ? 90.339 113.982 49.994 1.000 66.590 122 ASP AAA CA 1
ATOM 782 C C . ASP A 1 110 ? 89.673 113.328 48.779 1.000 65.780 122 ASP AAA C 1
ATOM 783 O O . ASP A 1 110 ? 90.171 112.321 48.281 1.000 66.055 122 ASP AAA O 1
ATOM 788 N N . GLU A 1 111 ? 88.589 113.949 48.267 1.000 64.604 123 GLU AAA N 1
ATOM 789 C CA . GLU A 1 111 ? 87.876 113.495 47.075 1.000 63.920 123 GLU AAA CA 1
ATOM 790 C C . GLU A 1 111 ? 88.719 113.695 45.819 1.000 61.169 123 GLU AAA C 1
ATOM 791 O O . GLU A 1 111 ? 88.651 112.897 44.888 1.000 61.023 123 GLU AAA O 1
ATOM 797 N N . LEU A 1 112 ? 89.471 114.797 45.789 1.000 59.188 124 LEU AAA N 1
ATOM 798 C CA . LEU A 1 112 ? 90.391 115.098 44.705 1.000 56.842 124 LEU AAA CA 1
ATOM 799 C C . LEU A 1 112 ? 91.517 114.059 44.690 1.000 57.996 124 LEU AAA C 1
ATOM 800 O O . LEU A 1 112 ? 91.816 113.474 43.652 1.000 57.445 124 LEU AAA O 1
ATOM 805 N N . LYS A 1 113 ? 92.123 113.812 45.853 1.000 59.968 125 LYS AAA N 1
ATOM 806 C CA . LYS A 1 113 ? 93.162 112.804 46.016 1.000 61.726 125 LYS AAA CA 1
ATOM 807 C C . LYS A 1 113 ? 92.686 111.433 45.511 1.000 63.429 125 LYS AAA C 1
ATOM 808 O O . LYS A 1 113 ? 93.364 110.813 44.686 1.000 62.986 125 LYS AAA O 1
ATOM 814 N N . ASP A 1 114 ? 91.512 110.977 45.995 1.000 65.428 126 ASP AAA N 1
ATOM 815 C CA . ASP A 1 114 ? 90.923 109.674 45.680 1.000 67.453 126 ASP AAA CA 1
ATOM 816 C C . ASP A 1 114 ? 90.680 109.531 44.173 1.000 65.563 126 ASP AAA C 1
ATOM 817 O O . ASP A 1 114 ? 90.963 108.465 43.609 1.000 66.372 126 ASP AAA O 1
ATOM 822 N N . MET A 1 115 ? 90.171 110.617 43.549 1.000 62.826 127 MET AAA N 1
ATOM 823 C CA . MET A 1 115 ? 89.770 110.671 42.146 1.000 61.099 127 MET AAA CA 1
ATOM 824 C C . MET A 1 115 ? 90.982 110.543 41.231 1.000 59.447 127 MET AAA C 1
ATOM 825 O O . MET A 1 115 ? 90.937 109.788 40.263 1.000 59.640 127 MET AAA O 1
ATOM 830 N N . ILE A 1 116 ? 92.044 111.299 41.546 1.000 57.919 128 ILE AAA N 1
ATOM 831 C CA . ILE A 1 116 ? 93.348 111.164 40.907 1.000 56.885 128 ILE AAA CA 1
ATOM 832 C C . ILE A 1 116 ? 93.858 109.728 41.077 1.000 59.308 128 ILE AAA C 1
ATOM 833 O O . ILE A 1 116 ? 94.356 109.130 40.130 1.000 59.127 128 ILE AAA O 1
ATOM 838 N N . ASP A 1 117 ? 93.702 109.162 42.274 1.000 61.851 129 ASP AAA N 1
ATOM 839 C CA . ASP A 1 117 ? 94.129 107.791 42.543 1.000 64.719 129 ASP AAA CA 1
ATOM 840 C C . ASP A 1 117 ? 93.441 106.798 41.599 1.000 65.478 129 ASP AAA C 1
ATOM 841 O O . ASP A 1 117 ? 94.120 105.988 40.960 1.000 66.022 129 ASP AAA O 1
ATOM 846 N N . LYS A 1 118 ? 92.102 106.887 41.510 1.000 65.490 130 LYS AAA N 1
ATOM 847 C CA . LYS A 1 118 ? 91.263 106.036 40.673 1.000 66.272 130 LYS AAA CA 1
ATOM 848 C C . LYS A 1 118 ? 91.539 106.211 39.170 1.000 64.109 130 LYS AAA C 1
ATOM 849 O O . LYS A 1 118 ? 91.438 105.232 38.427 1.000 65.280 130 LYS AAA O 1
ATOM 855 N N . LEU A 1 119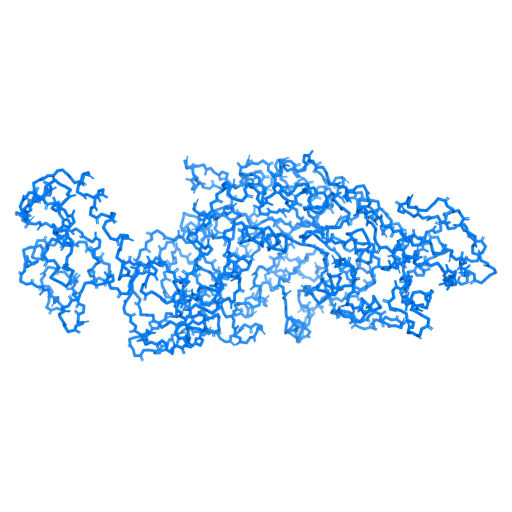 ? 91.866 107.442 38.720 1.000 61.001 131 LEU AAA N 1
ATOM 856 C CA . LEU A 1 119 ? 92.055 107.759 37.301 1.000 58.971 131 LEU AAA CA 1
ATOM 857 C C . LEU A 1 119 ? 93.419 107.267 36.811 1.000 58.930 131 LEU AAA C 1
ATOM 858 O O . LEU A 1 119 ? 93.541 106.776 35.691 1.000 58.943 131 LEU AAA O 1
ATOM 863 N N . HIS A 1 120 ? 94.457 107.437 37.638 1.000 59.058 132 HIS AAA N 1
ATOM 864 C CA . HIS A 1 120 ? 95.728 106.763 37.425 1.000 59.819 132 HIS AAA CA 1
ATOM 865 C C . HIS A 1 120 ? 95.478 105.260 37.311 1.000 62.528 132 HIS AAA C 1
ATOM 866 O O . HIS A 1 120 ? 95.993 104.633 36.389 1.000 62.790 132 HIS AAA O 1
ATOM 873 N N . ALA A 1 121 ? 94.656 104.708 38.222 1.000 64.569 133 ALA AAA N 1
ATOM 874 C CA . ALA A 1 121 ? 94.363 103.280 38.264 1.000 67.720 133 ALA AAA CA 1
ATOM 875 C C . ALA A 1 121 ? 93.774 102.810 36.932 1.000 67.691 133 ALA AAA C 1
ATOM 876 O O . ALA A 1 121 ? 93.961 101.661 36.552 1.000 69.705 133 ALA AAA O 1
ATOM 878 N N . ALA A 1 122 ? 93.090 103.715 36.222 1.000 65.557 134 ALA AAA N 1
ATOM 879 C CA . ALA A 1 122 ? 92.525 103.452 34.905 1.000 65.462 134 ALA AAA CA 1
ATOM 880 C C . ALA A 1 122 ? 93.535 103.723 33.782 1.000 63.970 134 ALA AAA C 1
ATOM 881 O O . ALA A 1 122 ? 93.152 103.747 32.613 1.000 63.566 134 ALA AAA O 1
ATOM 883 N N . GLY A 1 123 ? 94.803 103.999 34.125 1.000 63.212 135 GLY AAA N 1
ATOM 884 C CA . GLY A 1 123 ? 95.836 104.276 33.134 1.000 61.758 135 GLY AAA CA 1
ATOM 885 C C . GLY A 1 123 ? 95.752 105.667 32.489 1.000 58.944 135 GLY AAA C 1
ATOM 886 O O . GLY A 1 123 ? 96.354 105.897 31.442 1.000 58.004 135 GLY AAA O 1
ATOM 887 N N . LEU A 1 124 ? 95.044 106.614 33.117 1.000 57.605 136 LEU AAA N 1
ATOM 888 C CA . LEU A 1 124 ? 94.974 107.977 32.596 1.000 55.082 136 LEU AAA CA 1
ATOM 889 C C . LEU A 1 124 ? 95.973 108.866 33.345 1.000 53.727 136 LEU AAA C 1
ATOM 890 O O . LEU A 1 124 ? 96.331 108.552 34.472 1.000 55.037 136 LEU AAA O 1
ATOM 895 N N . LYS A 1 125 ? 96.375 109.995 32.736 1.000 51.534 137 LYS AAA N 1
ATOM 896 C CA . LYS A 1 125 ? 97.156 111.054 33.373 1.000 49.873 137 LYS AAA CA 1
ATOM 897 C C . LYS A 1 125 ? 96.214 112.226 33.652 1.000 48.362 137 LYS AAA C 1
ATOM 898 O O . LYS A 1 125 ? 95.153 112.309 33.029 1.000 48.401 137 LYS AAA O 1
ATOM 904 N N . VAL A 1 126 ? 96.596 113.124 34.579 1.000 47.132 138 VAL AAA N 1
ATOM 905 C CA . VAL A 1 126 ? 95.777 114.280 34.917 1.000 45.295 138 VAL AAA CA 1
ATOM 906 C C . VAL A 1 126 ? 96.658 115.526 34.992 1.000 43.363 138 VAL AAA C 1
ATOM 907 O O . VAL A 1 126 ? 97.756 115.461 35.536 1.000 43.497 138 VAL AAA O 1
ATOM 911 N N . GLN A 1 127 ? 96.137 116.665 34.492 1.000 41.264 139 GLN AAA N 1
ATOM 912 C CA . GLN A 1 127 ? 96.782 117.957 34.669 1.000 39.538 139 GLN AAA CA 1
ATOM 913 C C . GLN A 1 127 ? 95.919 118.855 35.564 1.000 39.084 139 GLN AAA C 1
ATOM 914 O O . GLN A 1 127 ? 94.698 118.936 35.377 1.000 39.268 139 GLN AAA O 1
ATOM 920 N N . LEU A 1 128 ? 96.555 119.568 36.513 1.000 38.621 140 LEU AAA N 1
ATOM 921 C CA . LEU A 1 128 ? 95.883 120.661 37.206 1.000 37.696 140 LEU AAA CA 1
ATOM 922 C C . LEU A 1 128 ? 95.875 121.916 36.322 1.000 35.497 140 LEU AAA C 1
ATOM 923 O O . LEU A 1 128 ? 96.812 122.144 35.559 1.000 34.646 140 LEU AAA O 1
ATOM 928 N N . ASP A 1 129 ? 94.791 122.703 36.421 1.000 34.528 141 ASP AAA N 1
ATOM 929 C CA . ASP A 1 129 ? 94.712 124.038 35.843 1.000 32.669 141 ASP AAA CA 1
ATOM 930 C C . ASP A 1 129 ? 95.490 124.995 36.757 1.000 31.746 141 ASP AAA C 1
ATOM 931 O O . ASP A 1 129 ? 94.992 125.380 37.815 1.000 31.963 141 ASP AAA O 1
ATOM 936 N N . LEU A 1 130 ? 96.727 125.330 36.343 1.000 30.766 142 LEU AAA N 1
ATOM 937 C CA . LEU A 1 130 ? 97.687 126.172 37.061 1.000 30.126 142 LEU AAA CA 1
ATOM 938 C C . LEU A 1 130 ? 97.448 127.651 36.714 1.000 28.646 142 LEU AAA C 1
ATOM 939 O O . LEU A 1 130 ? 97.388 128.020 35.524 1.000 27.563 142 LEU AAA O 1
ATOM 944 N N . VAL A 1 131 ? 97.350 128.494 37.764 1.000 28.542 143 VAL AAA N 1
ATOM 945 C CA . VAL A 1 131 ? 96.898 129.872 37.621 1.000 27.335 143 VAL AAA CA 1
ATOM 946 C C . VAL A 1 131 ? 97.932 130.851 38.196 1.000 26.985 143 VAL AAA C 1
ATOM 947 O O . VAL A 1 131 ? 97.752 131.417 39.289 1.000 27.403 143 VAL AAA O 1
ATOM 951 N N . PRO A 1 132 ? 99.040 131.113 37.470 1.000 26.303 144 PRO AAA N 1
ATOM 952 C CA . PRO A 1 132 ? 100.098 131.986 37.986 1.000 26.367 144 PRO AAA CA 1
ATOM 953 C C . PRO A 1 132 ? 99.805 133.484 37.895 1.000 25.504 144 PRO AAA C 1
ATOM 954 O O . PRO A 1 132 ? 100.424 134.260 38.613 1.000 25.598 144 PRO AAA O 1
ATOM 958 N N . ASN A 1 133 ? 98.828 133.871 37.043 1.000 24.765 145 ASN AAA N 1
ATOM 959 C CA . ASN A 1 133 ? 98.641 135.249 36.616 1.000 24.000 145 ASN AAA CA 1
ATOM 960 C C . ASN A 1 133 ? 98.139 136.181 37.725 1.000 24.426 145 ASN AAA C 1
ATOM 961 O O . ASN A 1 133 ? 98.602 137.323 37.782 1.000 24.045 145 ASN AAA O 1
ATOM 966 N N . GLN A 1 134 ? 97.166 135.732 38.548 1.000 25.268 146 GLN AAA N 1
ATOM 967 C CA . GLN A 1 134 ? 96.463 136.644 39.437 1.000 25.901 146 GLN AAA CA 1
ATOM 968 C C . GLN A 1 134 ? 95.924 135.933 40.683 1.000 27.404 146 GLN AAA C 1
ATOM 969 O O . GLN A 1 134 ? 95.768 134.712 40.708 1.000 27.888 146 GLN AAA O 1
ATOM 975 N N . LEU A 1 135 ? 95.662 136.740 41.711 1.000 28.237 147 LEU AAA N 1
ATOM 976 C CA . LEU A 1 135 ? 94.719 136.418 42.762 1.000 29.917 147 LEU AAA CA 1
ATOM 977 C C . LEU A 1 135 ? 93.542 137.384 42.639 1.000 29.867 147 LEU AAA C 1
ATOM 978 O O . LEU A 1 135 ? 93.639 138.404 41.969 1.000 28.796 147 LEU AAA O 1
ATOM 983 N N . LEU A 1 136 ? 92.442 137.070 43.321 1.000 31.440 148 LEU AAA N 1
ATOM 984 C CA . LEU A 1 136 ? 91.301 137.956 43.363 1.000 31.950 148 LEU AAA CA 1
ATOM 985 C C . LEU A 1 136 ? 90.615 137.751 44.711 1.000 34.159 148 LEU AAA C 1
ATOM 986 O O . LEU A 1 136 ? 90.287 136.612 45.068 1.000 35.090 148 LEU AAA O 1
ATOM 991 N N . GLY A 1 137 ? 90.447 138.858 45.460 1.000 35.127 149 GLY AAA N 1
ATOM 992 C CA . GLY A 1 137 ? 89.488 138.934 46.555 1.000 37.251 149 GLY AAA CA 1
ATOM 993 C C . GLY A 1 137 ? 90.118 138.752 47.938 1.000 39.213 149 GLY AAA C 1
ATOM 994 O O . GLY A 1 137 ? 89.608 137.975 48.749 1.000 41.151 149 GLY AAA O 1
ATOM 995 N N . LEU A 1 138 ? 91.214 139.483 48.206 1.000 38.966 150 LEU AAA N 1
ATOM 996 C CA . LEU A 1 138 ? 91.919 139.414 49.481 1.000 40.505 150 LEU AAA CA 1
ATOM 997 C C . LEU A 1 138 ? 91.272 140.407 50.436 1.000 42.017 150 LEU AAA C 1
ATOM 998 O O . LEU A 1 138 ? 90.750 141.424 49.996 1.000 41.166 150 LEU AAA O 1
ATOM 1003 N N . ASN A 1 139 ? 91.295 140.082 51.734 1.000 44.618 151 ASN AAA N 1
ATOM 1004 C CA . ASN A 1 139 ? 90.418 140.734 52.699 1.000 46.585 151 ASN AAA CA 1
ATOM 1005 C C . ASN A 1 139 ? 91.030 142.027 53.239 1.000 46.786 151 ASN AAA C 1
ATOM 1006 O O . ASN A 1 139 ? 90.336 142.828 53.855 1.000 47.994 151 ASN AAA O 1
ATOM 1011 N N . GLY A 1 140 ? 92.318 142.253 52.980 1.000 45.841 152 GLY AAA N 1
ATOM 1012 C CA . GLY A 1 140 ? 93.003 143.338 53.669 1.000 46.718 152 GLY AAA CA 1
ATOM 1013 C C . GLY A 1 140 ? 93.478 144.423 52.715 1.000 44.777 152 GLY AAA C 1
ATOM 1014 O O . GLY A 1 140 ? 94.052 144.118 51.672 1.000 42.924 152 GLY AAA O 1
ATOM 1015 N N . ARG A 1 141 ? 93.230 145.686 53.099 1.000 45.376 153 ARG AAA N 1
ATOM 1016 C CA . ARG A 1 141 ? 93.510 146.839 52.252 1.000 43.783 153 ARG AAA CA 1
ATOM 1017 C C . ARG A 1 141 ? 94.889 147.418 52.559 1.000 44.095 153 ARG AAA C 1
ATOM 1018 O O . ARG A 1 141 ? 95.335 147.365 53.708 1.000 46.312 153 ARG AAA O 1
ATOM 1026 N N . GLU A 1 142 ? 95.539 147.984 51.529 1.000 42.027 154 GLU AAA N 1
ATOM 1027 C CA . GLU A 1 142 ? 96.702 148.855 51.685 1.000 42.071 154 GLU AAA CA 1
ATOM 1028 C C . GLU A 1 142 ? 96.528 150.088 50.802 1.000 40.512 154 GLU AAA C 1
ATOM 1029 O O . GLU A 1 142 ? 95.651 150.094 49.940 1.000 39.485 154 GLU AAA O 1
ATOM 1035 N N . ALA A 1 143 ? 97.408 151.080 50.990 1.000 40.539 155 ALA AAA N 1
ATOM 1036 C CA . ALA A 1 143 ? 97.491 152.286 50.177 1.000 39.383 155 ALA AAA CA 1
ATOM 1037 C C . ALA A 1 143 ? 98.548 152.098 49.094 1.000 37.748 155 ALA AAA C 1
ATOM 1038 O O . ALA A 1 143 ? 99.667 151.719 49.419 1.000 38.347 155 ALA AAA O 1
ATOM 1040 N N . VAL A 1 144 ? 98.190 152.420 47.837 1.000 35.890 156 VAL AAA N 1
ATOM 1041 C CA . VAL A 1 144 ? 99.050 152.328 46.664 1.000 34.335 156 VAL AAA CA 1
ATOM 1042 C C . VAL A 1 144 ? 98.941 153.646 45.887 1.000 33.859 156 VAL AAA C 1
ATOM 1043 O O . VAL A 1 144 ? 97.990 154.407 46.085 1.000 34.402 156 VAL AAA O 1
ATOM 1047 N N . TYR A 1 145 ? 99.894 153.892 44.971 1.000 32.923 157 TYR AAA N 1
ATOM 1048 C CA . TYR A 1 145 ? 99.747 154.877 43.909 1.000 32.082 157 TYR AAA CA 1
ATOM 1049 C C . TYR A 1 145 ? 99.342 154.157 42.622 1.000 30.334 157 TYR AAA C 1
ATOM 1050 O O . TYR A 1 145 ? 99.918 153.117 42.301 1.000 29.736 157 TYR AAA O 1
ATOM 1059 N N . VAL A 1 146 ? 98.390 154.735 41.872 1.000 29.534 158 VAL AAA N 1
ATOM 1060 C CA . VAL A 1 146 ? 97.887 154.080 40.670 1.000 28.124 158 VAL AAA CA 1
ATOM 1061 C C . VAL A 1 146 ? 97.978 155.031 39.486 1.000 27.793 158 VAL AAA C 1
ATOM 1062 O O . VAL A 1 146 ? 97.753 156.228 39.652 1.000 28.634 158 VAL AAA O 1
ATOM 1066 N N . THR A 1 147 ? 98.323 154.471 38.319 1.000 26.745 159 THR AAA N 1
ATOM 1067 C CA . THR A 1 147 ? 98.122 155.070 37.009 1.000 26.407 159 THR AAA CA 1
ATOM 1068 C C . THR A 1 147 ? 97.105 154.229 36.222 1.000 25.468 159 THR AAA C 1
ATOM 1069 O O . THR A 1 147 ? 97.184 152.996 36.177 1.000 24.771 159 THR AAA O 1
ATOM 1073 N N . ARG A 1 148 ? 96.127 154.913 35.618 1.000 25.549 160 ARG AAA N 1
ATOM 1074 C CA . ARG A 1 148 ? 95.017 154.288 34.926 1.000 24.947 160 ARG AAA CA 1
ATOM 1075 C C . ARG A 1 148 ? 95.508 153.814 33.555 1.000 24.361 160 ARG AAA C 1
ATOM 1076 O O . ARG A 1 148 ? 95.941 154.605 32.707 1.000 24.727 160 ARG AAA O 1
ATOM 1084 N N . VAL A 1 149 ? 95.488 152.491 33.371 1.000 23.496 161 VAL AAA N 1
ATOM 1085 C CA . VAL A 1 149 ? 96.074 151.935 32.166 1.000 23.104 161 VAL AAA CA 1
ATOM 1086 C C . VAL A 1 149 ? 95.146 150.856 31.598 1.000 22.630 161 VAL AAA C 1
ATOM 1087 O O . VAL A 1 149 ? 94.277 150.350 32.316 1.000 22.549 161 VAL AAA O 1
ATOM 1091 N N . ASP A 1 150 ? 95.392 150.508 30.330 1.000 22.380 162 ASP AAA N 1
ATOM 1092 C CA . ASP A 1 150 ? 94.679 149.469 29.611 1.000 22.187 162 ASP AAA CA 1
ATOM 1093 C C . ASP A 1 150 ? 95.345 148.118 29.891 1.000 21.451 162 ASP AAA C 1
ATOM 1094 O O . ASP A 1 150 ? 96.203 148.014 30.774 1.000 21.220 162 ASP AAA O 1
ATOM 1099 N N . ASN A 1 151 ? 94.992 147.089 29.097 1.000 21.248 163 ASN AAA N 1
ATOM 1100 C CA . ASN A 1 151 ? 95.446 145.715 29.310 1.000 20.678 163 ASN AAA CA 1
ATOM 1101 C C . ASN A 1 151 ? 96.965 145.567 29.118 1.000 20.528 163 ASN AAA C 1
ATOM 1102 O O . ASN A 1 151 ? 97.572 144.636 29.705 1.000 20.225 163 ASN AAA O 1
ATOM 1107 N N . ASN A 1 152 ? 97.563 146.521 28.376 1.000 20.895 164 ASN AAA N 1
ATOM 1108 C CA . ASN A 1 152 ? 98.979 146.568 28.025 1.000 21.168 164 ASN AAA CA 1
ATOM 1109 C C . ASN A 1 152 ? 99.780 147.467 28.975 1.000 21.378 164 ASN AAA C 1
ATOM 1110 O O . ASN A 1 152 ? 100.996 147.535 28.865 1.000 21.700 164 ASN AAA O 1
ATOM 1115 N N . GLY A 1 153 ? 99.093 148.138 29.905 1.000 21.450 165 GLY AAA N 1
ATOM 1116 C CA . GLY A 1 153 ? 99.733 149.047 30.841 1.000 21.937 165 GLY AAA CA 1
ATOM 1117 C C . GLY A 1 153 ? 100.054 150.411 30.230 1.000 22.834 165 GLY AAA C 1
ATOM 1118 O O . GLY A 1 153 ? 100.794 151.177 30.868 1.000 23.230 165 GLY AAA O 1
ATOM 1119 N N . ASP A 1 154 ? 99.510 150.698 29.020 1.000 23.151 166 ASP AAA N 1
ATOM 1120 C CA . ASP A 1 154 ? 99.616 152.010 28.389 1.000 24.170 166 ASP AAA CA 1
ATOM 1121 C C . ASP A 1 154 ? 98.514 152.890 28.961 1.000 24.377 166 ASP AAA C 1
ATOM 1122 O O . ASP A 1 154 ? 97.485 152.350 29.344 1.000 23.898 166 ASP AAA O 1
ATOM 1127 N N . LEU A 1 155 ? 98.764 154.206 29.093 1.000 25.292 167 LEU AAA N 1
ATOM 1128 C CA . LEU A 1 155 ? 97.808 155.166 29.644 1.000 25.824 167 LEU AAA CA 1
ATOM 1129 C C . LEU A 1 155 ? 96.456 154.960 28.954 1.000 25.949 167 LEU AAA C 1
ATOM 1130 O O . LEU A 1 155 ? 96.392 154.892 27.718 1.000 26.293 167 LEU AAA O 1
ATOM 1135 N N . PHE A 1 156 ? 95.384 154.954 29.758 1.000 25.932 168 PHE AAA N 1
ATOM 1136 C CA . PHE A 1 156 ? 94.027 154.691 29.292 1.000 26.331 168 PHE AAA CA 1
ATOM 1137 C C . PHE A 1 156 ? 93.433 155.952 28.656 1.000 27.762 168 PHE AAA C 1
ATOM 1138 O O . PHE A 1 156 ? 93.594 157.047 29.198 1.000 28.398 168 PHE AAA O 1
ATOM 1146 N N . LYS A 1 157 ? 92.757 155.793 27.499 1.000 28.571 169 LYS AAA N 1
ATOM 1147 C CA . LYS A 1 157 ? 92.281 156.922 26.691 1.000 30.039 169 LYS AAA CA 1
ATOM 1148 C C . LYS A 1 157 ? 90.765 156.916 26.495 1.000 30.617 169 LYS AAA C 1
ATOM 1149 O O . LYS A 1 157 ? 90.267 157.532 25.555 1.000 31.909 169 LYS AAA O 1
ATOM 1155 N N . ASN A 1 158 ? 90.049 156.241 27.399 1.000 29.792 170 ASN AAA N 1
ATOM 1156 C CA . ASN A 1 158 ? 88.600 156.262 27.451 1.000 30.562 170 ASN AAA CA 1
ATOM 1157 C C . ASN A 1 158 ? 87.993 156.126 26.048 1.000 31.652 170 ASN AAA C 1
ATOM 1158 O O . ASN A 1 158 ? 87.115 156.903 25.703 1.000 33.017 170 ASN AAA O 1
ATOM 1163 N N . PRO A 1 159 ? 88.400 155.153 25.198 1.000 31.215 171 PRO AAA N 1
ATOM 1164 C CA . PRO A 1 159 ? 87.982 155.137 23.785 1.000 32.635 171 PRO AAA CA 1
ATOM 1165 C C . PRO A 1 159 ? 86.492 154.952 23.478 1.000 33.969 171 PRO AAA C 1
ATOM 1166 O O . PRO A 1 159 ? 86.030 155.351 22.398 1.000 35.697 171 PRO AAA O 1
ATOM 1170 N N . TYR A 1 160 ? 85.748 154.363 24.428 1.000 33.510 172 TYR AAA N 1
ATOM 1171 C CA . TYR A 1 160 ? 84.315 154.128 24.278 1.000 34.908 172 TYR AAA CA 1
ATOM 1172 C C . TYR A 1 160 ? 83.471 155.222 24.938 1.000 36.054 172 TYR AAA C 1
ATOM 1173 O O . TYR A 1 160 ? 82.256 155.198 24.767 1.000 37.567 172 TYR AAA O 1
ATOM 1182 N N . THR A 1 161 ? 84.093 156.163 25.674 1.000 35.582 173 THR AAA N 1
ATOM 1183 C CA . THR A 1 161 ? 83.416 157.325 26.247 1.000 36.747 173 THR AAA CA 1
ATOM 1184 C C . THR A 1 161 ? 83.989 158.632 25.672 1.000 37.770 173 THR AAA C 1
ATOM 1185 O O . THR A 1 161 ? 83.705 158.979 24.527 1.000 39.251 173 THR AAA O 1
ATOM 1189 N N . THR A 1 162 ? 84.775 159.382 26.466 1.000 37.164 174 THR AAA N 1
ATOM 1190 C CA . THR A 1 162 ? 85.105 160.773 26.161 1.000 38.412 174 THR AAA CA 1
ATOM 1191 C C . THR A 1 162 ? 86.245 160.877 25.153 1.000 38.282 174 THR AAA C 1
ATOM 1192 O O . THR A 1 162 ? 86.475 161.956 24.612 1.000 39.615 174 THR AAA O 1
ATOM 1196 N N . GLY A 1 163 ? 86.977 159.771 24.954 1.000 36.756 175 GLY AAA N 1
ATOM 1197 C CA . GLY A 1 163 ? 88.172 159.755 24.124 1.000 36.652 175 GLY AAA CA 1
ATOM 1198 C C . GLY A 1 163 ? 89.346 160.558 24.706 1.000 36.329 175 GLY AAA C 1
ATOM 1199 O O . GLY A 1 163 ? 90.317 160.796 23.991 1.000 36.627 175 GLY AAA O 1
ATOM 1200 N N . LEU A 1 164 ? 89.261 160.973 25.983 1.000 35.900 176 LEU AAA N 1
ATOM 1201 C CA . LEU A 1 164 ? 90.313 161.757 26.631 1.000 35.856 176 LEU AAA CA 1
ATOM 1202 C C . LEU A 1 164 ? 91.393 160.845 27.223 1.000 34.072 176 LEU AAA C 1
ATOM 1203 O O . LEU A 1 164 ? 91.076 159.825 27.823 1.000 32.851 176 LEU AAA O 1
ATOM 1208 N N . THR A 1 165 ? 92.666 161.239 27.083 1.000 34.287 177 THR AAA N 1
ATOM 1209 C CA . THR A 1 165 ? 93.746 160.593 27.818 1.000 33.050 177 THR AAA CA 1
ATOM 1210 C C . THR A 1 165 ? 93.579 160.871 29.316 1.000 32.755 177 THR AAA C 1
ATOM 1211 O O . THR A 1 165 ? 93.364 162.007 29.717 1.000 33.816 177 THR AAA O 1
ATOM 1215 N N . THR A 1 166 ? 93.676 159.816 30.129 1.000 31.557 178 THR AAA N 1
ATOM 1216 C CA . THR A 1 166 ? 93.479 159.874 31.570 1.000 31.465 178 THR AAA CA 1
ATOM 1217 C C . THR A 1 166 ? 94.490 160.820 32.213 1.000 32.329 178 THR AAA C 1
ATOM 1218 O O . THR A 1 166 ? 95.609 160.961 31.710 1.000 32.322 178 THR AAA O 1
ATOM 1222 N N . ARG A 1 167 ? 94.056 161.448 33.320 1.000 33.176 179 ARG AAA N 1
ATOM 1223 C CA . ARG A 1 167 ? 94.902 162.236 34.198 1.000 34.160 179 ARG AAA CA 1
ATOM 1224 C C . ARG A 1 167 ? 95.096 161.504 35.536 1.000 33.444 179 ARG AAA C 1
ATOM 1225 O O . ARG A 1 167 ? 95.631 162.090 36.481 1.000 34.088 179 ARG AAA O 1
ATOM 1233 N N . ILE A 1 168 ? 94.634 160.243 35.625 1.000 32.248 180 ILE AAA N 1
ATOM 1234 C CA . ILE A 1 168 ? 94.917 159.392 36.780 1.000 31.570 180 ILE AAA CA 1
ATOM 1235 C C . ILE A 1 168 ? 96.339 158.840 36.633 1.000 30.825 180 ILE AAA C 1
ATOM 1236 O O . ILE A 1 168 ? 96.549 157.808 35.984 1.000 29.772 180 ILE AAA O 1
ATOM 1241 N N . ARG A 1 169 ? 97.296 159.549 37.250 1.000 31.351 181 ARG AAA N 1
ATOM 1242 C CA . ARG A 1 169 ? 98.723 159.339 37.070 1.000 31.063 181 ARG AAA CA 1
ATOM 1243 C C . ARG A 1 169 ? 99.369 159.487 38.438 1.000 31.770 181 ARG AAA C 1
ATOM 1244 O O . ARG A 1 169 ? 99.453 160.603 38.949 1.000 32.945 181 ARG AAA O 1
ATOM 1252 N N . ALA A 1 170 ? 99.751 158.351 39.041 1.000 31.083 182 ALA AAA N 1
ATOM 1253 C CA . ALA A 1 170 ? 100.388 158.340 40.351 1.000 31.992 182 ALA AAA CA 1
ATOM 1254 C C . ALA A 1 170 ? 99.471 158.950 41.415 1.000 32.935 182 ALA AAA C 1
ATOM 1255 O O . ALA A 1 170 ? 99.938 159.702 42.271 1.000 34.196 182 ALA AAA O 1
ATOM 1257 N N . ASP A 1 171 ? 98.182 158.553 41.407 1.000 32.419 183 ASP AAA N 1
ATOM 1258 C CA . ASP A 1 171 ? 97.212 159.047 42.375 1.000 33.339 183 ASP AAA CA 1
ATOM 1259 C C . ASP A 1 171 ? 97.022 158.026 43.493 1.000 33.436 183 ASP AAA C 1
ATOM 1260 O O . ASP A 1 171 ? 97.184 156.832 43.275 1.000 32.483 183 ASP AAA O 1
ATOM 1265 N N . LEU A 1 172 ? 96.627 158.511 44.672 1.000 34.801 184 LEU AAA N 1
ATOM 1266 C CA . LEU A 1 172 ? 96.542 157.735 45.897 1.000 35.524 184 LEU AAA CA 1
ATOM 1267 C C . LEU A 1 172 ? 95.221 156.967 45.950 1.000 35.099 184 LEU AAA C 1
ATOM 1268 O O . LEU A 1 172 ? 94.161 157.551 45.733 1.000 35.466 184 LEU AAA O 1
ATOM 1273 N N . TYR A 1 173 ? 95.289 155.695 46.363 1.000 34.662 185 TYR AAA N 1
ATOM 1274 C CA . TYR A 1 173 ? 94.188 154.765 46.211 1.000 34.074 185 TYR AAA CA 1
ATOM 1275 C C . TYR A 1 173 ? 94.305 153.677 47.273 1.000 34.750 185 TYR AAA C 1
ATOM 1276 O O . TYR A 1 173 ? 95.419 153.226 47.568 1.000 34.820 185 TYR AAA O 1
ATOM 1285 N N . LEU A 1 174 ? 93.156 153.256 47.817 1.000 35.315 186 LEU AAA N 1
ATOM 1286 C CA . LEU A 1 174 ? 93.148 152.199 48.809 1.000 36.275 186 LEU AAA CA 1
ATOM 1287 C C . LEU A 1 174 ? 92.522 150.954 48.198 1.000 35.294 186 LEU AAA C 1
ATOM 1288 O O . LEU A 1 174 ? 91.307 150.896 47.992 1.000 35.360 186 LEU AAA O 1
ATOM 1293 N N . ALA A 1 175 ? 93.392 149.977 47.942 1.000 34.589 187 ALA AAA N 1
ATOM 1294 C CA . ALA A 1 175 ? 93.092 148.737 47.254 1.000 33.699 187 ALA AAA CA 1
ATOM 1295 C C . ALA A 1 175 ? 93.151 147.582 48.252 1.000 35.035 187 ALA AAA C 1
ATOM 1296 O O . ALA A 1 175 ? 93.872 147.642 49.256 1.000 36.343 187 ALA AAA O 1
ATOM 1298 N N . TYR A 1 176 ? 92.349 146.554 47.971 1.000 34.977 188 TYR AAA N 1
ATOM 1299 C CA . TYR A 1 176 ? 92.486 145.239 48.562 1.000 35.954 188 TYR AAA CA 1
ATOM 1300 C C . TYR A 1 176 ? 93.653 144.525 47.882 1.000 34.827 188 TYR AAA C 1
ATOM 1301 O O . TYR A 1 176 ? 93.495 144.069 46.758 1.000 33.436 188 TYR AAA O 1
ATOM 1310 N N . THR A 1 177 ? 94.796 144.424 48.592 1.000 35.565 189 THR AAA N 1
ATOM 1311 C CA . THR A 1 177 ? 96.052 143.902 48.062 1.000 34.680 189 THR AAA CA 1
ATOM 1312 C C . THR A 1 177 ? 96.718 142.894 49.016 1.000 35.964 189 THR AAA C 1
ATOM 1313 O O . THR A 1 177 ? 97.732 142.313 48.666 1.000 35.360 189 THR AAA O 1
ATOM 1317 N N . LYS A 1 178 ? 96.149 142.660 50.212 1.000 37.781 190 LYS AAA N 1
ATOM 1318 C CA . LYS A 1 178 ? 96.838 141.926 51.274 1.000 39.602 190 LYS AAA CA 1
ATOM 1319 C C . LYS A 1 178 ? 95.979 140.795 51.844 1.000 40.698 190 LYS AAA C 1
ATOM 1320 O O . LYS A 1 178 ? 94.859 141.033 52.275 1.000 41.423 190 LYS AAA O 1
ATOM 1326 N N . GLY A 1 179 ? 96.542 139.574 51.883 1.000 41.035 191 GLY AAA N 1
ATOM 1327 C CA . GLY A 1 179 ? 95.861 138.383 52.370 1.000 42.151 191 GLY AAA CA 1
ATOM 1328 C C . GLY A 1 179 ? 96.416 137.122 51.710 1.000 41.492 191 GLY AAA C 1
ATOM 1329 O O . GLY A 1 179 ? 97.545 137.125 51.220 1.000 40.758 191 GLY AAA O 1
ATOM 1330 N N . GLY A 1 180 ? 95.630 136.038 51.715 1.000 41.946 192 GLY AAA N 1
ATOM 1331 C CA . GLY A 1 180 ? 96.005 134.849 50.962 1.000 41.167 192 GLY AAA CA 1
ATOM 1332 C C . GLY A 1 180 ? 95.494 133.552 51.579 1.000 42.871 192 GLY AAA C 1
ATOM 1333 O O . GLY A 1 180 ? 95.713 132.476 51.036 1.000 42.596 192 GLY AAA O 1
ATOM 1334 N N . GLY A 1 181 ? 94.834 133.658 52.735 1.000 44.965 193 GLY AAA N 1
ATOM 1335 C CA . GLY A 1 181 ? 94.228 132.491 53.355 1.000 46.944 193 GLY AAA CA 1
ATOM 1336 C C . GLY A 1 181 ? 95.238 131.663 54.149 1.000 49.050 193 GLY AAA C 1
ATOM 1337 O O . GLY A 1 181 ? 96.433 131.964 54.144 1.000 48.894 193 GLY AAA O 1
ATOM 1338 N N . GLN A 1 182 ? 94.732 130.606 54.800 1.000 51.129 194 GLN AAA N 1
ATOM 1339 C CA . GLN A 1 182 ? 95.472 129.757 55.715 1.000 53.599 194 GLN AAA CA 1
ATOM 1340 C C . GLN A 1 182 ? 96.412 128.829 54.953 1.000 52.751 194 GLN AAA C 1
ATOM 1341 O O . GLN A 1 182 ? 97.428 128.413 55.511 1.000 54.371 194 GLN AAA O 1
ATOM 1347 N N . GLY A 1 183 ? 96.024 128.461 53.723 1.000 50.439 195 GLY AAA N 1
ATOM 1348 C CA . GLY A 1 183 ? 96.822 127.638 52.830 1.000 49.377 195 GLY AAA CA 1
ATOM 1349 C C . GLY A 1 183 ? 98.193 128.258 52.592 1.000 48.447 195 GLY AAA C 1
ATOM 1350 O O . GLY A 1 183 ? 99.190 127.723 53.057 1.000 49.990 195 GLY AAA O 1
ATOM 1351 N N . GLN A 1 184 ? 98.219 129.382 51.865 1.000 46.094 196 GLN AAA N 1
ATOM 1352 C CA . GLN A 1 184 ? 99.383 130.246 51.725 1.000 45.288 196 GLN AAA CA 1
ATOM 1353 C C . GLN A 1 184 ? 100.174 130.351 53.040 1.000 47.897 196 GLN AAA C 1
ATOM 1354 O O . GLN A 1 184 ? 101.387 130.156 53.049 1.000 48.413 196 GLN AAA O 1
ATOM 1360 N N . ALA A 1 185 ? 99.486 130.703 54.134 1.000 49.688 197 ALA AAA N 1
ATOM 1361 C CA . ALA A 1 185 ? 100.076 130.990 55.441 1.000 52.465 197 ALA AAA CA 1
ATOM 1362 C C . ALA A 1 185 ? 100.834 129.775 55.984 1.000 55.019 197 ALA AAA C 1
ATOM 1363 O O . ALA A 1 185 ? 101.912 129.920 56.552 1.000 56.591 197 ALA AAA O 1
ATOM 1365 N N . LYS A 1 186 ? 100.268 128.578 55.770 1.000 55.586 198 LYS AAA N 1
ATOM 1366 C CA . LYS A 1 186 ? 100.839 127.312 56.191 1.000 58.026 198 LYS AAA CA 1
ATOM 1367 C C . LYS A 1 186 ? 101.861 126.774 55.182 1.000 56.841 198 LYS AAA C 1
ATOM 1368 O O . LYS A 1 186 ? 102.995 126.476 55.568 1.000 58.575 198 LYS AAA O 1
ATOM 1374 N N . TYR A 1 187 ? 101.458 126.575 53.923 1.000 54.257 199 TYR AAA N 1
ATOM 1375 C CA . TYR A 1 187 ? 102.281 125.805 52.996 1.000 53.656 199 TYR AAA CA 1
ATOM 1376 C C . TYR A 1 187 ? 103.174 126.668 52.104 1.000 51.578 199 TYR AAA C 1
ATOM 1377 O O . TYR A 1 187 ? 103.998 126.116 51.382 1.000 51.219 199 TYR AAA O 1
ATOM 1386 N N . GLY A 1 188 ? 103.003 127.997 52.120 1.000 50.431 200 GLY AAA N 1
ATOM 1387 C CA . GLY A 1 188 ? 103.601 128.845 51.100 1.000 48.286 200 GLY AAA CA 1
ATOM 1388 C C . GLY A 1 188 ? 105.045 129.244 51.407 1.000 49.510 200 GLY AAA C 1
ATOM 1389 O O . GLY A 1 188 ? 105.487 129.151 52.558 1.000 52.122 200 GLY AAA O 1
ATOM 1390 N N . TYR A 1 189 ? 105.775 129.640 50.352 1.000 47.876 201 TYR AAA N 1
ATOM 1391 C CA . TYR A 1 189 ? 107.018 130.385 50.493 1.000 48.592 201 TYR AAA CA 1
ATOM 1392 C C . TYR A 1 189 ? 106.712 131.826 50.909 1.000 47.992 201 TYR AAA C 1
ATOM 1393 O O . TYR A 1 189 ? 107.123 132.248 51.977 1.000 49.966 201 TYR AAA O 1
ATOM 1402 N N . ILE A 1 190 ? 106.027 132.608 50.054 1.000 45.548 202 ILE AAA N 1
ATOM 1403 C CA . ILE A 1 190 ? 105.384 133.817 50.556 1.000 45.115 202 ILE AAA CA 1
ATOM 1404 C C . ILE A 1 190 ? 104.304 133.362 51.538 1.000 46.471 202 ILE AAA C 1
ATOM 1405 O O . ILE A 1 190 ? 103.591 132.398 51.246 1.000 46.221 202 ILE AAA O 1
ATOM 1410 N N . LYS A 1 191 ? 104.187 134.051 52.685 1.000 48.068 203 LYS AAA N 1
ATOM 1411 C CA . LYS A 1 191 ? 103.228 133.656 53.714 1.000 49.895 203 LYS AAA CA 1
ATOM 1412 C C . LYS A 1 191 ? 101.942 134.483 53.625 1.000 48.603 203 LYS AAA C 1
ATOM 1413 O O . LYS A 1 191 ? 100.883 134.018 54.050 1.000 49.203 203 LYS AAA O 1
ATOM 1419 N N . GLU A 1 192 ? 102.082 135.705 53.091 1.000 46.925 204 GLU AAA N 1
ATOM 1420 C CA . GLU A 1 192 ? 101.022 136.666 52.872 1.000 45.503 204 GLU AAA CA 1
ATOM 1421 C C . GLU A 1 192 ? 101.382 137.479 51.630 1.000 43.022 204 GLU AAA C 1
ATOM 1422 O O . GLU A 1 192 ? 102.538 137.875 51.462 1.000 43.249 204 GLU AAA O 1
ATOM 1428 N N . TRP A 1 193 ? 100.403 137.676 50.737 1.000 40.812 205 TRP AAA N 1
ATOM 1429 C CA . TRP A 1 193 ? 100.564 138.559 49.592 1.000 38.510 205 TRP AAA CA 1
ATOM 1430 C C . TRP A 1 193 ? 100.281 139.977 50.059 1.000 38.766 205 TRP AAA C 1
ATOM 1431 O O . TRP A 1 193 ? 99.535 140.157 51.021 1.000 40.129 205 TRP AAA O 1
ATOM 1442 N N . ASN A 1 194 ? 100.920 140.943 49.388 1.000 37.781 206 ASN AAA N 1
ATOM 1443 C CA . ASN A 1 194 ? 100.702 142.365 49.591 1.000 37.806 206 ASN AAA CA 1
ATOM 1444 C C . ASN A 1 194 ? 101.064 143.091 48.295 1.000 35.973 206 ASN AAA C 1
ATOM 1445 O O . ASN A 1 194 ? 101.603 142.487 47.372 1.000 34.782 206 ASN AAA O 1
ATOM 1450 N N . LYS A 1 195 ? 100.794 144.401 48.281 1.000 35.885 207 LYS AAA N 1
ATOM 1451 C CA . LYS A 1 195 ? 100.898 145.286 47.131 1.000 34.400 207 LYS AAA CA 1
ATOM 1452 C C . LYS A 1 195 ? 102.242 145.164 46.421 1.000 34.026 207 LYS AAA C 1
ATOM 1453 O O . LYS A 1 195 ? 102.308 145.368 45.206 1.000 32.343 207 LYS AAA O 1
ATOM 1459 N N . ASN A 1 196 ? 103.308 144.882 47.189 1.000 35.626 208 ASN AAA N 1
ATOM 1460 C CA . ASN A 1 196 ? 104.652 144.861 46.627 1.000 35.604 208 ASN AAA CA 1
ATOM 1461 C C . ASN A 1 196 ? 104.792 143.759 45.582 1.000 34.152 208 ASN AAA C 1
ATOM 1462 O O . ASN A 1 196 ? 105.680 143.835 44.742 1.000 33.754 208 ASN AAA O 1
ATOM 1467 N N . TYR A 1 197 ? 103.935 142.734 45.687 1.000 33.615 209 TYR AAA N 1
ATOM 1468 C CA . TYR A 1 197 ? 104.039 141.525 44.890 1.000 32.833 209 TYR AAA CA 1
ATOM 1469 C C . TYR A 1 197 ? 103.169 141.568 43.621 1.000 30.810 209 TYR AAA C 1
ATOM 1470 O O . TYR A 1 197 ? 103.136 140.573 42.901 1.000 30.186 209 TYR AAA O 1
ATOM 1479 N N . PHE A 1 198 ? 102.477 142.698 43.363 1.000 29.948 210 PHE AAA N 1
ATOM 1480 C CA . PHE A 1 198 ? 101.517 142.847 42.271 1.000 28.359 210 PHE AAA CA 1
ATOM 1481 C C . PHE A 1 198 ? 101.920 144.002 41.365 1.000 27.464 210 PHE AAA C 1
ATOM 1482 O O . PHE A 1 198 ? 102.380 145.045 41.842 1.000 28.094 210 PHE AAA O 1
ATOM 1490 N N . ASN A 1 199 ? 101.746 143.788 40.061 1.000 25.953 211 ASN AAA N 1
ATOM 1491 C CA . ASN A 1 199 ? 101.944 144.842 39.086 1.000 25.259 211 ASN AAA CA 1
ATOM 1492 C C . ASN A 1 199 ? 100.821 145.870 39.190 1.000 24.940 211 ASN AAA C 1
ATOM 1493 O O . ASN A 1 199 ? 101.019 147.030 38.866 1.000 25.087 211 ASN AAA O 1
ATOM 1498 N N . GLY A 1 200 ? 99.640 145.431 39.629 1.000 24.732 212 GLY AAA N 1
ATOM 1499 C CA . GLY A 1 200 ? 98.478 146.294 39.749 1.000 24.587 212 GLY AAA CA 1
ATOM 1500 C C . GLY A 1 200 ? 97.206 145.470 39.916 1.000 24.422 212 GLY AAA C 1
ATOM 1501 O O . GLY A 1 200 ? 97.269 144.288 40.239 1.000 24.437 212 GLY AAA O 1
ATOM 1502 N N . THR A 1 201 ? 96.049 146.111 39.711 1.000 24.362 213 THR AAA N 1
ATOM 1503 C CA . THR A 1 201 ? 94.779 145.456 39.958 1.000 24.526 213 THR AAA CA 1
ATOM 1504 C C . THR A 1 201 ? 93.794 145.953 38.915 1.000 24.226 213 THR AAA C 1
ATOM 1505 O O . THR A 1 201 ? 93.931 147.061 38.401 1.000 24.054 213 THR AAA O 1
ATOM 1509 N N . SER A 1 202 ? 92.787 145.122 38.639 1.000 24.286 214 SER AAA N 1
ATOM 1510 C CA . SER A 1 202 ? 91.683 145.626 37.855 1.000 24.398 214 SER AAA CA 1
ATOM 1511 C C . SER A 1 202 ? 90.950 146.566 38.794 1.000 25.407 214 SER AAA C 1
ATOM 1512 O O . SER A 1 202 ? 91.100 146.416 40.021 1.000 26.253 214 SER AAA O 1
ATOM 1515 N N . LEU A 1 203 ? 90.228 147.524 38.214 1.000 25.523 215 LEU AAA N 1
ATOM 1516 C CA . LEU A 1 203 ? 89.492 148.525 38.964 1.000 26.665 215 LEU AAA CA 1
ATOM 1517 C C . LEU A 1 203 ? 88.684 147.821 40.055 1.000 27.724 215 LEU AAA C 1
ATOM 1518 O O . LEU A 1 203 ? 88.005 146.828 39.786 1.000 28.040 215 LEU AAA O 1
ATOM 1523 N N . GLN A 1 204 ? 88.734 148.358 41.273 1.000 28.697 216 GLN AAA N 1
ATOM 1524 C CA . GLN A 1 204 ? 88.096 147.712 42.410 1.000 29.999 216 GLN AAA CA 1
ATOM 1525 C C . GLN A 1 204 ? 86.909 148.535 42.914 1.000 31.500 216 GLN AAA C 1
ATOM 1526 O O . GLN A 1 204 ? 86.340 148.208 43.953 1.000 32.666 216 GLN AAA O 1
ATOM 1532 N N . GLY A 1 205 ? 86.596 149.638 42.225 1.000 31.698 217 GLY AAA N 1
ATOM 1533 C CA . GLY A 1 205 ? 85.411 150.411 42.545 1.000 33.459 217 GLY AAA CA 1
ATOM 1534 C C . GLY A 1 205 ? 85.483 150.922 43.976 1.000 35.196 217 GLY AAA C 1
ATOM 1535 O O . GLY A 1 205 ? 84.492 150.865 44.707 1.000 36.831 217 GLY AAA O 1
ATOM 1536 N N . GLN A 1 206 ? 86.671 151.411 44.363 1.000 35.005 218 GLN AAA N 1
ATOM 1537 C CA . GLN A 1 206 ? 86.835 152.076 45.646 1.000 36.460 218 GLN AAA CA 1
ATOM 1538 C C . GLN A 1 206 ? 86.720 153.586 45.463 1.000 36.959 218 GLN AAA C 1
ATOM 1539 O O . GLN A 1 206 ? 86.475 154.282 46.437 1.000 38.457 218 GLN AAA O 1
ATOM 1545 N N . GLY A 1 207 ? 86.890 154.065 44.223 1.000 35.956 219 GLY AAA N 1
ATOM 1546 C CA . GLY A 1 207 ? 86.829 155.486 43.911 1.000 36.694 219 GLY AAA CA 1
ATOM 1547 C C . GLY A 1 207 ? 88.135 156.233 44.196 1.000 36.817 219 GLY AAA C 1
ATOM 1548 O O . GLY A 1 207 ? 88.874 155.874 45.115 1.000 37.076 219 GLY AAA O 1
ATOM 1549 N N . MET A 1 208 ? 88.352 157.331 43.457 1.000 36.976 220 MET AAA N 1
ATOM 1550 C CA . MET A 1 208 ? 89.585 158.106 43.507 1.000 37.092 220 MET AAA CA 1
ATOM 1551 C C . MET A 1 208 ? 89.588 159.080 44.681 1.000 38.869 220 MET AAA C 1
ATOM 1552 O O . MET A 1 208 ? 90.606 159.719 44.940 1.000 39.231 220 MET AAA O 1
ATOM 1557 N N . GLY A 1 209 ? 88.452 159.213 45.379 1.000 40.090 221 GLY AAA N 1
ATOM 1558 C CA . GLY A 1 209 ? 88.346 160.176 46.461 1.000 41.980 221 GLY AAA CA 1
ATOM 1559 C C . GLY A 1 209 ? 88.250 159.461 47.799 1.000 42.983 221 GLY AAA C 1
ATOM 1560 O O . GLY A 1 209 ? 87.788 160.035 48.773 1.000 45.058 221 GLY AAA O 1
ATOM 1561 N N . ARG A 1 210 ? 88.722 158.215 47.820 1.000 42.042 222 ARG AAA N 1
ATOM 1562 C CA . ARG A 1 210 ? 88.587 157.319 48.951 1.000 42.972 222 ARG AAA CA 1
ATOM 1563 C C . ARG A 1 210 ? 89.502 157.754 50.094 1.000 44.079 222 ARG AAA C 1
ATOM 1564 O O . ARG A 1 210 ? 89.131 157.566 51.256 1.000 45.776 222 ARG AAA O 1
ATOM 1572 N N . VAL A 1 211 ? 90.686 158.312 49.772 1.000 65.495 223 VAL AAA N 1
ATOM 1573 C CA . VAL A 1 211 ? 91.556 158.867 50.804 1.000 66.393 223 VAL AAA CA 1
ATOM 1574 C C . VAL A 1 211 ? 91.047 160.263 51.144 1.000 67.467 223 VAL AAA C 1
ATOM 1575 O O . VAL A 1 211 ? 90.703 161.020 50.238 1.000 66.785 223 VAL AAA O 1
ATOM 1579 N N . MET A 1 212 ? 90.987 160.560 52.449 1.000 69.283 224 MET AAA N 1
ATOM 1580 C CA . MET A 1 212 ? 90.538 161.845 52.959 1.000 70.909 224 MET AAA CA 1
ATOM 1581 C C . MET A 1 212 ? 91.655 162.867 52.785 1.000 71.029 224 MET AAA C 1
ATOM 1582 O O . MET A 1 212 ? 92.785 162.631 53.222 1.000 71.324 224 MET AAA O 1
ATOM 1587 N N . THR A 1 213 ? 91.294 163.999 52.161 1.000 71.074 225 THR AAA N 1
ATOM 1588 C CA . THR A 1 213 ? 92.191 165.064 51.735 1.000 71.287 225 THR AAA CA 1
ATOM 1589 C C . THR A 1 213 ? 91.696 166.414 52.265 1.000 73.817 225 THR AAA C 1
ATOM 1590 O O . THR A 1 213 ? 90.562 166.509 52.737 1.000 74.913 225 THR AAA O 1
ATOM 1594 N N . ASP A 1 214 ? 92.555 167.448 52.199 1.000 74.950 226 ASP AAA N 1
ATOM 1595 C CA . ASP A 1 214 ? 92.169 168.828 52.473 1.000 77.528 226 ASP AAA CA 1
ATOM 1596 C C . ASP A 1 214 ? 91.692 169.472 51.171 1.000 76.786 226 ASP AAA C 1
ATOM 1597 O O . ASP A 1 214 ? 91.501 168.776 50.174 1.000 74.281 226 ASP AAA O 1
ATOM 1602 N N . ASP A 1 215 ? 91.529 170.802 51.182 1.000 79.231 227 ASP AAA N 1
ATOM 1603 C CA . ASP A 1 215 ? 90.790 171.512 50.148 1.000 79.378 227 ASP AAA CA 1
ATOM 1604 C C . ASP A 1 215 ? 91.629 171.651 48.880 1.000 77.933 227 ASP AAA C 1
ATOM 1605 O O . ASP A 1 215 ? 91.082 171.888 47.804 1.000 77.371 227 ASP AAA O 1
ATOM 1610 N N . ASN A 1 216 ? 92.955 171.508 49.020 1.000 77.557 228 ASN AAA N 1
ATOM 1611 C CA . ASN A 1 216 ? 93.895 171.583 47.909 1.000 76.376 228 ASN AAA CA 1
ATOM 1612 C C . ASN A 1 216 ? 94.072 170.193 47.297 1.000 72.822 228 ASN AAA C 1
ATOM 1613 O O . ASN A 1 216 ? 94.027 170.026 46.075 1.000 71.292 228 ASN AAA O 1
ATOM 1618 N N . GLY A 1 217 ? 94.293 169.200 48.166 1.000 71.769 229 GLY AAA N 1
ATOM 1619 C CA . GLY A 1 217 ? 94.439 167.829 47.711 1.000 68.795 229 GLY AAA CA 1
ATOM 1620 C C . GLY A 1 217 ? 95.441 167.016 48.529 1.000 68.397 229 GLY AAA C 1
ATOM 1621 O O . GLY A 1 217 ? 95.735 165.884 48.154 1.000 66.301 229 GLY AAA O 1
ATOM 1622 N N . LYS A 1 218 ? 95.952 167.586 49.633 1.000 70.626 230 LYS AAA N 1
ATOM 1623 C CA . LYS A 1 218 ? 96.886 166.868 50.489 1.000 70.705 230 LYS AAA CA 1
ATOM 1624 C C . LYS A 1 218 ? 96.118 165.841 51.311 1.000 70.054 230 LYS AAA C 1
ATOM 1625 O O . LYS A 1 218 ? 95.131 166.178 51.951 1.000 71.282 230 LYS AAA O 1
ATOM 1631 N N . PRO A 1 219 ? 96.534 164.555 51.284 1.000 68.333 231 PRO AAA N 1
ATOM 1632 C CA . PRO A 1 219 ? 95.934 163.535 52.141 1.000 68.264 231 PRO AAA CA 1
ATOM 1633 C C . PRO A 1 219 ? 96.235 163.773 53.615 1.000 70.856 231 PRO AAA C 1
ATOM 1634 O O . PRO A 1 219 ? 97.279 164.312 53.971 1.000 72.284 231 PRO AAA O 1
ATOM 1638 N N . TYR A 1 220 ? 95.278 163.367 54.449 1.000 71.661 232 TYR AAA N 1
ATOM 1639 C CA . TYR A 1 220 ? 95.434 163.317 55.889 1.000 74.159 232 TYR AAA CA 1
ATOM 1640 C C . TYR A 1 220 ? 96.303 162.105 56.225 1.000 73.708 232 TYR AAA C 1
ATOM 1641 O O . TYR A 1 220 ? 96.215 161.092 55.537 1.000 71.565 232 TYR AAA O 1
ATOM 1650 N N . ARG A 1 221 ? 97.172 162.240 57.241 1.000 75.911 233 ARG AAA N 1
ATOM 1651 C CA . ARG A 1 221 ? 98.107 161.195 57.637 1.000 76.068 233 ARG AAA CA 1
ATOM 1652 C C . ARG A 1 221 ? 98.019 160.973 59.146 1.000 79.112 233 ARG AAA C 1
ATOM 1653 O O . ARG A 1 221 ? 97.963 161.943 59.889 1.000 81.495 233 ARG AAA O 1
ATOM 1661 N N . PHE A 1 222 ? 98.023 159.704 59.584 1.000 79.342 234 PHE AAA N 1
ATOM 1662 C CA . PHE A 1 222 ? 98.059 159.342 60.995 1.000 82.503 234 PHE AAA CA 1
ATOM 1663 C C . PHE A 1 222 ? 98.922 158.102 61.235 1.000 82.896 234 PHE AAA C 1
ATOM 1664 O O . PHE A 1 222 ? 98.439 156.979 61.120 1.000 82.173 234 PHE AAA O 1
ATOM 1672 N N . PHE A 1 223 ? 100.183 158.327 61.639 1.000 84.539 235 PHE AAA N 1
ATOM 1673 C CA . PHE A 1 223 ? 101.128 157.280 62.012 1.000 85.686 235 PHE AAA CA 1
ATOM 1674 C C . PHE A 1 223 ? 100.939 156.867 63.478 1.000 89.333 235 PHE AAA C 1
ATOM 1675 O O . PHE A 1 223 ? 100.989 155.688 63.824 1.000 90.164 235 PHE AAA O 1
ATOM 1683 N N . GLY A 1 224 ? 100.746 157.850 64.358 1.000 91.885 236 GLY AAA N 1
ATOM 1684 C CA . GLY A 1 224 ? 100.597 157.580 65.780 1.000 95.801 236 GLY AAA CA 1
ATOM 1685 C C . GLY A 1 224 ? 100.028 158.786 66.519 1.000 98.095 236 GLY AAA C 1
ATOM 1686 O O . GLY A 1 224 ? 99.697 159.794 65.891 1.000 96.600 236 GLY AAA O 1
ATOM 1687 N N . PRO A 1 225 ? 99.917 158.728 67.870 1.000 102.083 237 PRO AAA N 1
ATOM 1688 C CA . PRO A 1 225 ? 99.307 159.813 68.642 1.000 104.655 237 PRO AAA CA 1
ATOM 1689 C C . PRO A 1 225 ? 100.210 161.042 68.768 1.000 106.202 237 PRO AAA C 1
ATOM 1690 O O . PRO A 1 225 ? 99.740 162.168 68.626 1.000 106.329 237 PRO AAA O 1
ATOM 1694 N N . ASN A 1 226 ? 101.508 160.809 69.012 1.000 107.589 238 ASN AAA N 1
ATOM 1695 C CA . ASN A 1 226 ? 102.485 161.859 69.260 1.000 109.802 238 ASN AAA CA 1
ATOM 1696 C C . ASN A 1 226 ? 102.995 162.460 67.947 1.000 106.651 238 ASN AAA C 1
ATOM 1697 O O . ASN A 1 226 ? 103.376 163.631 67.900 1.000 107.936 238 ASN AAA O 1
ATOM 1702 N N . ASP A 1 227 ? 102.952 161.650 66.883 1.000 102.785 239 ASP AAA N 1
ATOM 1703 C CA . ASP A 1 227 ? 103.815 161.759 65.710 1.000 100.211 239 ASP AAA CA 1
ATOM 1704 C C . ASP A 1 227 ? 103.814 163.163 65.100 1.000 99.771 239 ASP AAA C 1
ATOM 1705 O O . ASP A 1 227 ? 102.755 163.727 64.822 1.000 98.702 239 ASP AAA O 1
ATOM 1710 N N . PRO A 1 228 ? 105.013 163.762 64.867 1.000 100.855 240 PRO AAA N 1
ATOM 1711 C CA . PRO A 1 228 ? 105.113 165.040 64.156 1.000 100.533 240 PRO AAA CA 1
ATOM 1712 C C . PRO A 1 228 ? 104.876 164.954 62.642 1.000 96.243 240 PRO AAA C 1
ATOM 1713 O O . PRO A 1 228 ? 104.741 165.988 61.990 1.000 95.871 240 PRO AAA O 1
ATOM 1717 N N . ARG A 1 229 ? 104.800 163.726 62.098 1.000 93.295 241 ARG AAA N 1
ATOM 1718 C CA . ARG A 1 229 ? 104.514 163.483 60.683 1.000 89.339 241 ARG AAA CA 1
ATOM 1719 C C . ARG A 1 229 ? 103.005 163.410 60.408 1.000 87.337 241 ARG AAA C 1
ATOM 1720 O O . ARG A 1 229 ? 102.606 163.177 59.262 1.000 84.182 241 ARG AAA O 1
ATOM 1728 N N . ASN A 1 230 ? 102.175 163.584 61.455 1.000 89.354 242 ASN AAA N 1
ATOM 1729 C CA . ASN A 1 230 ? 100.725 163.662 61.330 1.000 88.200 242 ASN AAA CA 1
ATOM 1730 C C . ASN A 1 230 ? 100.342 164.956 60.621 1.000 87.846 242 ASN AAA C 1
ATOM 1731 O O . ASN A 1 230 ? 101.057 165.950 60.724 1.000 89.803 242 ASN AAA O 1
ATOM 1736 N N . TYR A 1 231 ? 99.215 164.906 59.891 1.000 85.604 243 TYR AAA N 1
ATOM 1737 C CA . TYR A 1 231 ? 98.586 166.074 59.293 1.000 85.560 243 TYR AAA CA 1
ATOM 1738 C C . TYR A 1 231 ? 97.067 165.878 59.276 1.000 84.721 243 TYR AAA C 1
ATOM 1739 O O . TYR A 1 231 ? 96.526 165.318 58.328 1.000 81.836 243 TYR AAA O 1
ATOM 1748 N N . LEU A 1 232 ? 96.394 166.341 60.340 1.000 87.534 244 LEU AAA N 1
ATOM 1749 C CA . LEU A 1 232 ? 94.968 166.130 60.541 1.000 87.483 244 LEU AAA CA 1
ATOM 1750 C C . LEU A 1 232 ? 94.233 167.475 60.561 1.000 89.399 244 LEU AAA C 1
ATOM 1751 O O . LEU A 1 232 ? 94.862 168.531 60.608 1.000 91.235 244 LEU AAA O 1
ATOM 1756 N N . PRO A 1 233 ? 92.879 167.493 60.497 1.000 89.308 245 PRO AAA N 1
ATOM 1757 C CA . PRO A 1 233 ? 92.121 168.733 60.662 1.000 91.691 245 PRO AAA CA 1
ATOM 1758 C C . PRO A 1 233 ? 91.821 169.012 62.136 1.000 95.613 245 PRO AAA C 1
ATOM 1759 O O . PRO A 1 233 ? 92.022 168.145 62.984 1.000 96.266 245 PRO AAA O 1
ATOM 1763 N N . SER A 1 234 ? 91.340 170.228 62.416 1.000 98.471 246 SER AAA N 1
ATOM 1764 C CA . SER A 1 234 ? 91.000 170.708 63.747 1.000 102.696 246 SER AAA CA 1
ATOM 1765 C C . SER A 1 234 ? 90.326 169.627 64.600 1.000 103.164 246 SER AAA C 1
ATOM 1766 O O . SER A 1 234 ? 90.773 169.372 65.720 1.000 105.615 246 SER AAA O 1
ATOM 1769 N N . TRP A 1 235 ? 89.285 168.980 64.043 1.000 101.044 247 TRP AAA N 1
ATOM 1770 C CA . TRP A 1 235 ? 88.292 168.183 64.767 1.000 102.162 247 TRP AAA CA 1
ATOM 1771 C C . TRP A 1 235 ? 88.806 166.820 65.245 1.000 101.385 247 TRP AAA C 1
ATOM 1772 O O . TRP A 1 235 ? 88.294 166.279 66.225 1.000 103.602 247 TRP AAA O 1
ATOM 1783 N N . LEU A 1 236 ? 89.796 166.255 64.544 1.000 98.532 248 LEU AAA N 1
ATOM 1784 C CA . LEU A 1 236 ? 90.239 164.886 64.778 1.000 97.497 248 LEU AAA CA 1
ATOM 1785 C C . LEU A 1 236 ? 91.334 164.818 65.841 1.000 100.075 248 LEU AAA C 1
ATOM 1786 O O . LEU A 1 236 ? 91.744 163.721 66.219 1.000 99.983 248 LEU AAA O 1
ATOM 1791 N N . GLU A 1 237 ? 91.767 165.986 66.342 1.000 102.772 249 GLU AAA N 1
ATOM 1792 C CA . GLU A 1 237 ? 92.893 166.123 67.261 1.000 105.468 249 GLU AAA CA 1
ATOM 1793 C C . GLU A 1 237 ? 92.658 165.352 68.563 1.000 108.377 249 GLU AAA C 1
ATOM 1794 O O . GLU A 1 237 ? 93.626 164.902 69.179 1.000 109.717 249 GLU AAA O 1
ATOM 1800 N N . GLU A 1 238 ? 91.381 165.186 68.958 1.000 109.529 250 GLU AAA N 1
ATOM 1801 C CA . GLU A 1 238 ? 91.019 164.431 70.155 1.000 112.558 250 GLU AAA CA 1
ATOM 1802 C C . GLU A 1 238 ? 91.225 162.934 69.910 1.000 110.438 250 GLU AAA C 1
ATOM 1803 O O . GLU A 1 238 ? 91.904 162.267 70.691 1.000 112.328 250 GLU AAA O 1
ATOM 1809 N N . ALA A 1 239 ? 90.670 162.430 68.799 1.000 106.733 251 ALA AAA N 1
ATOM 1810 C CA . ALA A 1 239 ? 90.827 161.046 68.378 1.000 104.509 251 ALA AAA CA 1
ATOM 1811 C C . ALA A 1 239 ? 92.297 160.702 68.118 1.000 103.190 251 ALA AAA C 1
ATOM 1812 O O . ALA A 1 239 ? 92.710 159.563 68.337 1.000 103.301 251 ALA AAA O 1
ATOM 1814 N N . ALA A 1 240 ? 93.069 161.699 67.654 1.000 102.236 252 ALA AAA N 1
ATOM 1815 C CA . ALA A 1 240 ? 94.489 161.590 67.344 1.000 101.178 252 ALA AAA CA 1
ATOM 1816 C C . ALA A 1 240 ? 95.297 161.308 68.609 1.000 104.825 252 ALA AAA C 1
ATOM 1817 O O . ALA A 1 240 ? 96.025 160.315 68.678 1.000 104.557 252 ALA AAA O 1
ATOM 1819 N N . ALA A 1 241 ? 95.176 162.213 69.591 1.000 108.448 253 ALA AAA N 1
ATOM 1820 C CA . ALA A 1 241 ? 95.809 162.064 70.892 1.000 112.579 253 ALA AAA CA 1
ATOM 1821 C C . ALA A 1 241 ? 95.342 160.774 71.571 1.000 113.952 253 ALA AAA C 1
ATOM 1822 O O . ALA A 1 241 ? 96.132 160.132 72.263 1.000 116.093 253 ALA AAA O 1
ATOM 1824 N N . ALA A 1 242 ? 94.070 160.397 71.340 1.000 112.915 254 ALA AAA N 1
ATOM 1825 C CA . ALA A 1 242 ? 93.433 159.221 71.923 1.000 114.439 254 ALA AAA CA 1
ATOM 1826 C C . ALA A 1 242 ? 93.870 157.938 71.218 1.000 111.769 254 ALA AAA C 1
ATOM 1827 O O . ALA A 1 242 ? 93.888 156.880 71.847 1.000 113.820 254 ALA AAA O 1
ATOM 1829 N N . ASN A 1 243 ? 94.189 158.047 69.918 1.000 107.508 255 ASN AAA N 1
ATOM 1830 C CA . ASN A 1 243 ? 94.670 156.956 69.078 1.000 104.703 255 ASN AAA CA 1
ATOM 1831 C C . ASN A 1 243 ? 93.502 156.055 68.674 1.000 103.540 255 ASN AAA C 1
ATOM 1832 O O . ASN A 1 243 ? 93.626 154.828 68.706 1.000 103.854 255 ASN AAA O 1
ATOM 1837 N N . LYS A 1 244 ? 92.385 156.683 68.265 1.000 102.414 256 LYS AAA N 1
ATOM 1838 C CA . LYS A 1 244 ? 91.162 155.999 67.853 1.000 101.497 256 LYS AAA CA 1
ATOM 1839 C C . LYS A 1 244 ? 90.662 156.542 66.509 1.000 97.565 256 LYS AAA C 1
ATOM 1840 O O . LYS A 1 244 ? 89.586 157.143 66.440 1.000 97.792 256 LYS AAA O 1
ATOM 1846 N N . ILE A 1 245 ? 91.461 156.318 65.451 1.000 94.214 257 ILE AAA N 1
ATOM 1847 C CA . ILE A 1 245 ? 91.103 156.598 64.062 1.000 90.436 257 ILE AAA CA 1
ATOM 1848 C C . ILE A 1 245 ? 91.324 155.327 63.237 1.000 88.221 257 ILE AAA C 1
ATOM 1849 O O . ILE A 1 245 ? 92.425 154.780 63.234 1.000 87.995 257 ILE AAA O 1
ATOM 1854 N N . ASN A 1 246 ? 90.264 154.859 62.556 1.000 86.883 258 ASN AAA N 1
ATOM 1855 C CA . ASN A 1 246 ? 90.385 153.860 61.503 1.000 84.398 258 ASN AAA CA 1
ATOM 1856 C C . ASN A 1 246 ? 91.305 154.424 60.424 1.000 81.158 258 ASN AAA C 1
ATOM 1857 O O . ASN A 1 246 ? 91.033 155.500 59.895 1.000 79.834 258 ASN AAA O 1
ATOM 1862 N N . THR A 1 247 ? 92.407 153.719 60.139 1.000 80.218 259 THR AAA N 1
ATOM 1863 C CA . THR A 1 247 ? 93.326 154.127 59.087 1.000 77.361 259 THR AAA CA 1
ATOM 1864 C C . THR A 1 247 ? 93.617 152.942 58.169 1.000 75.562 259 THR AAA C 1
ATOM 1865 O O . THR A 1 247 ? 93.209 151.818 58.461 1.000 76.805 259 THR AAA O 1
ATOM 1869 N N . VAL A 1 248 ? 94.303 153.231 57.053 1.000 72.872 260 VAL AAA N 1
ATOM 1870 C CA . VAL A 1 248 ? 94.949 152.256 56.184 1.000 71.314 260 VAL AAA CA 1
ATOM 1871 C C . VAL A 1 248 ? 96.333 152.822 55.858 1.000 70.348 260 VAL AAA C 1
ATOM 1872 O O . VAL A 1 248 ? 96.424 153.871 55.224 1.000 68.824 260 VAL AAA O 1
ATOM 1876 N N . ASP A 1 249 ? 97.396 152.164 56.353 1.000 71.600 261 ASP AAA N 1
ATOM 1877 C CA . ASP A 1 249 ? 98.780 152.553 56.098 1.000 71.135 261 ASP AAA CA 1
ATOM 1878 C C . ASP A 1 249 ? 98.963 154.060 56.266 1.000 71.104 261 ASP AAA C 1
ATOM 1879 O O . ASP A 1 249 ? 99.578 154.699 55.417 1.000 69.547 261 ASP AAA O 1
ATOM 1884 N N . THR A 1 250 ? 98.416 154.601 57.364 1.000 73.123 262 THR AAA N 1
ATOM 1885 C CA . THR A 1 250 ? 98.558 155.982 57.816 1.000 74.085 262 THR AAA CA 1
ATOM 1886 C C . THR A 1 250 ? 97.504 156.901 57.197 1.000 72.655 262 THR AAA C 1
ATOM 1887 O O . THR A 1 250 ? 97.271 157.983 57.731 1.000 73.975 262 THR AAA O 1
ATOM 1891 N N . TYR A 1 251 ? 96.904 156.472 56.069 1.000 70.219 263 TYR AAA N 1
ATOM 1892 C CA . TYR A 1 251 ? 95.914 157.245 55.327 1.000 68.844 263 TYR AAA CA 1
ATOM 1893 C C . TYR A 1 251 ? 94.536 157.098 55.974 1.000 70.096 263 TYR AAA C 1
ATOM 1894 O O . TYR A 1 251 ? 94.308 156.129 56.694 1.000 71.410 263 TYR AAA O 1
ATOM 1903 N N . LEU A 1 252 ? 93.643 158.072 55.732 1.000 70.032 264 LEU AAA N 1
ATOM 1904 C CA . LEU A 1 252 ? 92.307 158.069 56.319 1.000 71.514 264 LEU AAA CA 1
ATOM 1905 C C . LEU A 1 252 ? 91.245 157.731 55.265 1.000 69.834 264 LEU AAA C 1
ATOM 1906 O O . LEU A 1 252 ? 90.994 158.541 54.370 1.000 68.548 264 LEU AAA O 1
ATOM 1911 N N . PRO A 1 253 ? 90.592 156.537 55.342 1.000 70.155 265 PRO AAA N 1
ATOM 1912 C CA . PRO A 1 253 ? 89.554 156.138 54.386 1.000 68.993 265 PRO AAA CA 1
ATOM 1913 C C . PRO A 1 253 ? 88.198 156.756 54.719 1.000 70.532 265 PRO AAA C 1
ATOM 1914 O O . PRO A 1 253 ? 87.850 156.889 55.894 1.000 72.958 265 PRO AAA O 1
ATOM 1918 N N . VAL A 1 254 ? 87.432 157.120 53.680 1.000 69.422 266 VAL AAA N 1
ATOM 1919 C CA . VAL A 1 254 ? 86.175 157.841 53.846 1.000 70.913 266 VAL AAA CA 1
ATOM 1920 C C . VAL A 1 254 ? 85.187 157.024 54.681 1.000 73.231 266 VAL AAA C 1
ATOM 1921 O O . VAL A 1 254 ? 84.406 157.593 55.442 1.000 75.395 266 VAL AAA O 1
ATOM 1925 N N . ASP A 1 255 ? 85.241 155.696 54.533 1.000 73.146 267 ASP AAA N 1
ATOM 1926 C CA . ASP A 1 255 ? 84.394 154.750 55.247 1.000 75.644 267 ASP AAA CA 1
ATOM 1927 C C . ASP A 1 255 ? 84.769 154.651 56.735 1.000 78.384 267 ASP AAA C 1
ATOM 1928 O O . ASP A 1 255 ? 84.090 153.963 57.497 1.000 80.809 267 ASP AAA O 1
ATOM 1933 N N . GLY A 1 256 ? 85.839 155.342 57.160 1.000 78.392 268 GLY AAA N 1
ATOM 1934 C CA . GLY A 1 256 ? 86.458 155.126 58.465 1.000 81.031 268 GLY AAA CA 1
ATOM 1935 C C . GLY A 1 256 ? 85.676 155.737 59.629 1.000 84.423 268 GLY AAA C 1
ATOM 1936 O O . GLY A 1 256 ? 84.963 156.721 59.445 1.000 84.574 268 GLY AAA O 1
ATOM 1937 N N . TRP A 1 257 ? 85.821 155.134 60.822 1.000 87.495 269 TRP AAA N 1
ATOM 1938 C CA . TRP A 1 257 ? 85.144 155.555 62.048 1.000 91.270 269 TRP AAA CA 1
ATOM 1939 C C . TRP A 1 257 ? 86.184 156.123 63.024 1.000 92.927 269 TRP AAA C 1
ATOM 1940 O O . TRP A 1 257 ? 87.369 155.810 62.891 1.000 91.761 269 TRP AAA O 1
ATOM 1951 N N . TYR A 1 258 ? 85.735 156.950 63.993 1.000 95.925 270 TYR AAA N 1
ATOM 1952 C CA . TYR A 1 258 ? 86.587 157.615 64.980 1.000 98.081 270 TYR AAA CA 1
ATOM 1953 C C . TYR A 1 258 ? 85.799 157.971 66.248 1.000 102.325 270 TYR AAA C 1
ATOM 1954 O O . TYR A 1 258 ? 84.587 158.185 66.191 1.000 103.192 270 TYR AAA O 1
ATOM 1963 N N . ALA A 1 259 ? 86.513 158.077 67.382 1.000 105.203 271 ALA AAA N 1
ATOM 1964 C CA . ALA A 1 259 ? 85.952 158.469 68.672 1.000 109.641 271 ALA AAA CA 1
ATOM 1965 C C . ALA A 1 259 ? 85.536 159.943 68.656 1.000 110.304 271 ALA AAA C 1
ATOM 1966 O O . ALA A 1 259 ? 86.378 160.832 68.818 1.000 110.489 271 ALA AAA O 1
ATOM 1968 N N . ALA A 1 260 ? 84.222 160.175 68.480 1.000 111.018 272 ALA AAA N 1
ATOM 1969 C CA . ALA A 1 260 ? 83.626 161.490 68.273 1.000 111.587 272 ALA AAA CA 1
ATOM 1970 C C . ALA A 1 260 ? 83.633 162.319 69.560 1.000 116.079 272 ALA AAA C 1
ATOM 1971 O O . ALA A 1 260 ? 84.349 163.318 69.636 1.000 116.387 272 ALA AAA O 1
ATOM 1973 N N . LYS A 1 261 ? 82.812 161.914 70.547 1.000 119.843 273 LYS AAA N 1
ATOM 1974 C CA . LYS A 1 261 ? 82.783 162.493 71.886 1.000 124.637 273 LYS AAA CA 1
ATOM 1975 C C . LYS A 1 261 ? 83.513 161.551 72.845 1.000 126.800 273 LYS AAA C 1
ATOM 1976 O O . LYS A 1 261 ? 83.497 160.334 72.653 1.000 125.710 273 LYS AAA O 1
ATOM 1982 N N . ASP A 1 262 ? 84.149 162.132 73.871 1.000 130.188 274 ASP AAA N 1
ATOM 1983 C CA . ASP A 1 262 ? 84.877 161.390 74.893 1.000 132.982 274 ASP AAA CA 1
ATOM 1984 C C . ASP A 1 262 ? 85.811 160.393 74.208 1.000 129.567 274 ASP AAA C 1
ATOM 1985 O O . ASP A 1 262 ? 85.448 159.236 73.993 1.000 128.813 274 ASP AAA O 1
ATOM 1990 N N . ALA A 1 263 ? 87.009 160.883 73.859 1.000 127.806 275 ALA AAA N 1
ATOM 1991 C CA . ALA A 1 263 ? 87.991 160.158 73.068 1.000 124.302 275 ALA AAA CA 1
ATOM 1992 C C . ALA A 1 263 ? 88.578 159.004 73.879 1.000 126.632 275 ALA AAA C 1
ATOM 1993 O O . ALA A 1 263 ? 88.087 157.880 73.783 1.000 126.419 275 ALA AAA O 1
ATOM 1995 N N . ALA A 1 264 ? 89.631 159.295 74.659 1.000 129.126 276 ALA AAA N 1
ATOM 1996 C CA . ALA A 1 264 ? 90.274 158.316 75.522 1.000 132.023 276 ALA AAA CA 1
ATOM 1997 C C . ALA A 1 264 ? 89.267 157.797 76.547 1.000 136.380 276 ALA AAA C 1
ATOM 1998 O O . ALA A 1 264 ? 88.443 158.567 77.035 1.000 138.690 276 ALA AAA O 1
ATOM 2000 N N . THR A 1 265 ? 89.329 156.483 76.823 1.000 137.677 277 THR AAA N 1
ATOM 2001 C CA . THR A 1 265 ? 88.574 155.790 77.864 1.000 142.397 277 THR AAA CA 1
ATOM 2002 C C . THR A 1 265 ? 87.059 155.868 77.643 1.000 142.492 277 THR AAA C 1
ATOM 2003 O O . THR A 1 265 ? 86.301 156.055 78.596 1.000 146.673 277 THR AAA O 1
ATOM 2007 N N . SER A 1 266 ? 86.624 155.695 76.386 1.000 138.111 278 SER AAA N 1
ATOM 2008 C CA . SER A 1 266 ? 85.213 155.671 76.019 1.000 137.853 278 SER AAA CA 1
ATOM 2009 C C . SER A 1 266 ? 85.053 155.155 74.587 1.000 132.923 278 SER AAA C 1
ATOM 2010 O O . SER A 1 266 ? 85.225 155.913 73.626 1.000 129.018 278 SER AAA O 1
ATOM 2013 N N . ASP A 1 267 ? 84.714 153.857 74.483 1.000 133.513 279 ASP AAA N 1
ATOM 2014 C CA . ASP A 1 267 ? 84.527 153.141 73.227 1.000 129.645 279 ASP AAA CA 1
ATOM 2015 C C . ASP A 1 267 ? 83.049 152.793 73.028 1.000 130.673 279 ASP AAA C 1
ATOM 2016 O O . ASP A 1 267 ? 82.719 151.664 72.662 1.000 130.630 279 ASP AAA O 1
ATOM 2021 N N . GLN A 1 268 ? 82.172 153.780 73.274 1.000 131.877 280 GLN AAA N 1
ATOM 2022 C CA . GLN A 1 268 ? 80.747 153.697 72.971 1.000 132.577 280 GLN AAA CA 1
ATOM 2023 C C . GLN A 1 268 ? 80.319 154.880 72.096 1.000 129.497 280 GLN AAA C 1
ATOM 2024 O O . GLN A 1 268 ? 79.130 155.046 71.823 1.000 130.039 280 GLN AAA O 1
ATOM 2030 N N . TYR A 1 269 ? 81.309 155.675 71.653 1.000 126.543 281 TYR AAA N 1
ATOM 2031 C CA . TYR A 1 269 ? 81.117 156.867 70.834 1.000 123.797 281 TYR AAA CA 1
ATOM 2032 C C . TYR A 1 269 ? 81.932 156.789 69.537 1.000 118.697 281 TYR AAA C 1
ATOM 2033 O O . TYR A 1 269 ? 82.309 157.818 68.975 1.000 116.370 281 TYR AAA O 1
ATOM 2042 N N . TRP A 1 270 ? 82.187 155.562 69.060 1.000 117.223 282 TRP AAA N 1
ATOM 2043 C CA . TRP A 1 270 ? 82.793 155.316 67.760 1.000 112.656 282 TRP AAA CA 1
ATOM 2044 C C . TRP A 1 270 ? 81.789 155.658 66.654 1.000 110.363 282 TRP AAA C 1
ATOM 2045 O O . TRP A 1 270 ? 80.750 155.007 66.554 1.000 111.619 282 TRP AAA O 1
ATOM 2056 N N . LYS A 1 271 ? 82.124 156.667 65.824 1.000 107.238 283 LYS AAA N 1
ATOM 2057 C CA . LYS A 1 271 ? 81.216 157.277 64.856 1.000 105.326 283 LYS AAA CA 1
ATOM 2058 C C . LYS A 1 271 ? 81.893 157.454 63.493 1.000 100.725 283 LYS AAA C 1
ATOM 2059 O O . LYS A 1 271 ? 83.045 157.870 63.430 1.000 99.279 283 LYS AAA O 1
ATOM 2065 N N . PRO A 1 272 ? 81.206 157.150 62.364 1.000 98.511 284 PRO AAA N 1
ATOM 2066 C CA . PRO A 1 272 ? 81.696 157.507 61.027 1.000 94.614 284 PRO AAA CA 1
ATOM 2067 C C . PRO A 1 272 ? 82.257 158.927 60.913 1.000 93.811 284 PRO AAA C 1
ATOM 2068 O O . PRO A 1 272 ? 81.542 159.889 61.178 1.000 95.458 284 PRO AAA O 1
ATOM 2072 N N . MET A 1 273 ? 83.530 159.050 60.495 1.000 91.441 285 MET AAA N 1
ATOM 2073 C CA . MET A 1 273 ? 84.239 160.328 60.463 1.000 91.040 285 MET AAA CA 1
ATOM 2074 C C . MET A 1 273 ? 83.835 161.192 59.265 1.000 88.931 285 MET AAA C 1
ATOM 2075 O O . MET A 1 273 ? 84.359 162.296 59.085 1.000 88.733 285 MET AAA O 1
ATOM 2080 N N . LEU A 1 274 ? 82.885 160.675 58.475 1.000 87.599 286 LEU AAA N 1
ATOM 2081 C CA . LEU A 1 274 ? 82.232 161.397 57.395 1.000 86.195 286 LEU AAA CA 1
ATOM 2082 C C . LEU A 1 274 ? 81.477 162.613 57.933 1.000 88.801 286 LEU AAA C 1
ATOM 2083 O O . LEU A 1 274 ? 81.162 163.522 57.169 1.000 88.327 286 LEU AAA O 1
ATOM 2088 N N . ILE A 1 275 ? 81.197 162.617 59.244 1.000 91.751 287 ILE AAA N 1
ATOM 2089 C CA . ILE A 1 275 ? 80.361 163.606 59.916 1.000 94.861 287 ILE AAA CA 1
ATOM 2090 C C . ILE A 1 275 ? 80.850 165.026 59.629 1.000 94.915 287 ILE AAA C 1
ATOM 2091 O O . ILE A 1 275 ? 80.035 165.895 59.302 1.000 96.063 287 ILE AAA O 1
ATOM 2096 N N . HIS A 1 276 ? 82.167 165.246 59.781 1.000 93.971 288 HIS AAA N 1
ATOM 2097 C CA . HIS A 1 276 ? 82.757 166.566 59.625 1.000 94.478 288 HIS AAA CA 1
ATOM 2098 C C . HIS A 1 276 ? 83.830 166.587 58.535 1.000 91.198 288 HIS AAA C 1
ATOM 2099 O O . HIS A 1 276 ? 84.580 167.562 58.447 1.000 91.685 288 HIS AAA O 1
ATOM 2106 N N . TYR A 1 277 ? 83.875 165.532 57.701 1.000 88.070 289 TYR AAA N 1
ATOM 2107 C CA . TYR A 1 277 ? 84.696 165.534 56.499 1.000 84.978 289 TYR AAA CA 1
ATOM 2108 C C . TYR A 1 277 ? 84.157 166.568 55.506 1.000 84.812 289 TYR AAA C 1
ATOM 2109 O O . TYR A 1 277 ? 83.253 166.274 54.729 1.000 83.907 289 TYR AAA O 1
ATOM 2118 N N . ALA A 1 278 ? 84.768 167.760 55.514 1.000 85.894 290 ALA AAA N 1
ATOM 2119 C CA . ALA A 1 278 ? 84.247 168.962 54.882 1.000 87.012 290 ALA AAA CA 1
ATOM 2120 C C . ALA A 1 278 ? 84.074 168.801 53.372 1.000 84.388 290 ALA AAA C 1
ATOM 2121 O O . ALA A 1 278 ? 83.127 169.345 52.808 1.000 85.215 290 ALA AAA O 1
ATOM 2123 N N . LYS A 1 279 ? 84.987 168.063 52.723 1.000 81.509 291 LYS AAA N 1
ATOM 2124 C CA . LYS A 1 279 ? 85.032 167.971 51.266 1.000 79.154 291 LYS AAA CA 1
ATOM 2125 C C . LYS A 1 279 ? 83.767 167.313 50.708 1.000 78.395 291 LYS AAA C 1
ATOM 2126 O O . LYS A 1 279 ? 83.303 167.690 49.632 1.000 78.003 291 LYS AAA O 1
ATOM 2132 N N . ASP A 1 280 ? 83.217 166.339 51.449 1.000 78.462 292 ASP AAA N 1
ATOM 2133 C CA . ASP A 1 280 ? 81.955 165.695 51.115 1.000 78.411 292 ASP AAA CA 1
ATOM 2134 C C . ASP A 1 280 ? 80.803 166.537 51.658 1.000 81.470 292 ASP AAA C 1
ATOM 2135 O O . ASP A 1 280 ? 80.579 166.548 52.869 1.000 83.495 292 ASP AAA O 1
ATOM 2140 N N . LYS A 1 281 ? 80.085 167.231 50.758 1.000 82.026 293 LYS AAA N 1
ATOM 2141 C CA . LYS A 1 281 ? 78.973 168.096 51.139 1.000 85.145 293 LYS AAA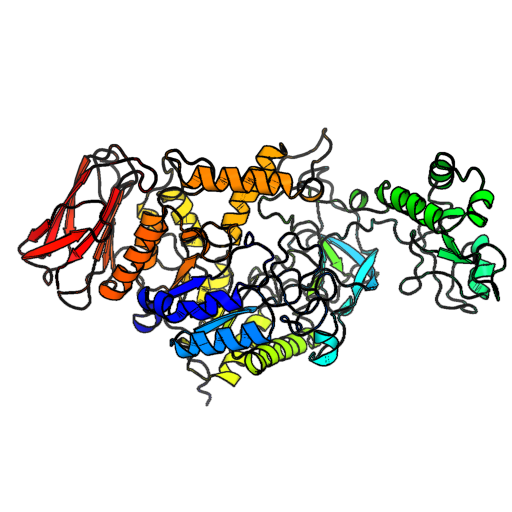 CA 1
ATOM 2142 C C . LYS A 1 281 ? 77.675 167.516 50.580 1.000 85.260 293 LYS AAA C 1
ATOM 2143 O O . LYS A 1 281 ? 77.225 167.901 49.505 1.000 85.150 293 LYS AAA O 1
ATOM 2149 N N . GLY A 1 282 ? 77.080 166.582 51.327 1.000 85.745 294 GLY AAA N 1
ATOM 2150 C CA . GLY A 1 282 ? 75.968 165.799 50.822 1.000 85.735 294 GLY AAA CA 1
ATOM 2151 C C . GLY A 1 282 ? 75.593 164.654 51.759 1.000 86.343 294 GLY AAA C 1
ATOM 2152 O O . GLY A 1 282 ? 74.485 164.128 51.672 1.000 87.641 294 GLY AAA O 1
ATOM 2153 N N . TYR A 1 283 ? 76.520 164.305 52.663 1.000 85.727 295 TYR AAA N 1
ATOM 2154 C CA . TYR A 1 283 ? 76.344 163.253 53.653 1.000 86.542 295 TYR AAA CA 1
ATOM 2155 C C . TYR A 1 283 ? 75.332 163.667 54.721 1.000 90.255 295 TYR AAA C 1
ATOM 2156 O O . TYR A 1 283 ? 74.285 163.036 54.853 1.000 91.820 295 TYR AAA O 1
ATOM 2165 N N . LEU A 1 284 ? 75.662 164.713 55.491 1.000 91.934 296 LEU AAA N 1
ATOM 2166 C CA . LEU A 1 284 ? 74.803 165.228 56.550 1.000 95.738 296 LEU AAA CA 1
ATOM 2167 C C . LEU A 1 284 ? 73.345 165.340 56.089 1.000 97.542 296 LEU AAA C 1
ATOM 2168 O O . LEU A 1 284 ? 72.438 165.095 56.885 1.000 100.415 296 LEU AAA O 1
ATOM 2173 N N . SER A 1 285 ? 73.141 165.694 54.807 1.000 96.049 297 SER AAA N 1
ATOM 2174 C CA . SER A 1 285 ? 71.833 165.877 54.190 1.000 97.665 297 SER AAA CA 1
ATOM 2175 C C . SER A 1 285 ? 71.155 164.542 53.899 1.000 97.275 297 SER AAA C 1
ATOM 2176 O O . SER A 1 285 ? 69.935 164.456 53.976 1.000 99.843 297 SER AAA O 1
ATOM 2179 N N . PHE A 1 286 ? 71.942 163.526 53.524 1.000 94.323 298 PHE AAA N 1
ATOM 2180 C CA . PHE A 1 286 ? 71.419 162.191 53.276 1.000 94.153 298 PHE AAA CA 1
ATOM 2181 C C . PHE A 1 286 ? 70.939 161.566 54.585 1.000 97.045 298 PHE AAA C 1
ATOM 2182 O O . PHE A 1 286 ? 69.955 160.830 54.598 1.000 98.860 298 PHE AAA O 1
ATOM 2190 N N . MET A 1 287 ? 71.648 161.869 55.681 1.000 97.774 299 MET AAA N 1
ATOM 2191 C CA . MET A 1 287 ? 71.320 161.383 57.013 1.000 100.788 299 MET AAA CA 1
ATOM 2192 C C . MET A 1 287 ? 70.135 162.161 57.596 1.000 104.870 299 MET AAA C 1
ATOM 2193 O O . MET A 1 287 ? 69.412 161.630 58.443 1.000 107.876 299 MET AAA O 1
ATOM 2198 N N . SER A 1 288 ? 69.949 163.411 57.129 1.000 105.265 300 SER AAA N 1
ATOM 2199 C CA . SER A 1 288 ? 68.749 164.206 57.366 1.000 109.066 300 SER AAA CA 1
ATOM 2200 C C . SER A 1 288 ? 67.511 163.419 56.952 1.000 110.712 300 SER AAA C 1
ATOM 2201 O O . SER A 1 288 ? 66.643 163.159 57.780 1.000 114.232 300 SER AAA O 1
ATOM 2204 N N . GLN A 1 289 ? 67.447 163.053 55.665 1.000 108.517 301 GLN AAA N 1
ATOM 2205 C CA . GLN A 1 289 ? 66.336 162.298 55.105 1.000 110.027 301 GLN AAA CA 1
ATOM 2206 C C . GLN A 1 289 ? 66.474 160.806 55.428 1.000 109.771 301 GLN AAA C 1
ATOM 2207 O O . GLN A 1 289 ? 66.136 159.963 54.598 1.000 109.005 301 GLN AAA O 1
ATOM 2213 N N . HIS A 1 290 ? 66.957 160.494 56.642 1.000 110.848 302 HIS AAA N 1
ATOM 2214 C CA . HIS A 1 290 ? 67.037 159.143 57.186 1.000 111.625 302 HIS AAA CA 1
ATOM 2215 C C . HIS A 1 290 ? 67.151 159.197 58.714 1.000 114.545 302 HIS AAA C 1
ATOM 2216 O O . HIS A 1 290 ? 68.010 158.535 59.293 1.000 113.723 302 HIS AAA O 1
ATOM 2223 N N . GLY A 1 291 ? 66.293 160.005 59.360 1.000 118.260 303 GLY AAA N 1
ATOM 2224 C CA . GLY A 1 291 ? 66.108 160.000 60.808 1.000 122.089 303 GLY AAA CA 1
ATOM 2225 C C . GLY A 1 291 ? 67.006 160.980 61.571 1.000 122.001 303 GLY AAA C 1
ATOM 2226 O O . GLY A 1 291 ? 66.520 161.727 62.426 1.000 125.445 303 GLY AAA O 1
ATOM 2227 N N . PHE A 1 292 ? 68.312 160.948 61.258 1.000 118.353 304 PHE AAA N 1
ATOM 2228 C CA . PHE A 1 292 ? 69.372 161.623 62.000 1.000 118.030 304 PHE AAA CA 1
ATOM 2229 C C . PHE A 1 292 ? 69.525 163.062 61.502 1.000 117.262 304 PHE AAA C 1
ATOM 2230 O O . PHE A 1 292 ? 70.404 163.351 60.691 1.000 113.803 304 PHE AAA O 1
ATOM 2238 N N . ALA A 1 293 ? 68.693 163.959 62.046 1.000 120.948 305 ALA AAA N 1
ATOM 2239 C CA . ALA A 1 293 ? 68.450 165.294 61.517 1.000 121.339 305 ALA AAA CA 1
ATOM 2240 C C . ALA A 1 293 ? 69.624 166.247 61.761 1.000 120.264 305 ALA AAA C 1
ATOM 2241 O O . ALA A 1 293 ? 69.866 167.143 60.949 1.000 118.801 305 ALA AAA O 1
ATOM 2243 N N . THR A 1 294 ? 70.334 166.058 62.886 1.000 121.353 306 THR AAA N 1
ATOM 2244 C CA . THR A 1 294 ? 71.348 166.988 63.375 1.000 121.580 306 THR AAA CA 1
ATOM 2245 C C . THR A 1 294 ? 72.713 166.295 63.418 1.000 118.526 306 THR AAA C 1
ATOM 2246 O O . THR A 1 294 ? 72.779 165.073 63.306 1.000 117.025 306 THR AAA O 1
ATOM 2250 N N . VAL A 1 295 ? 73.791 167.084 63.579 1.000 117.969 307 VAL AAA N 1
ATOM 2251 C CA . VAL A 1 295 ? 75.159 166.587 63.711 1.000 115.560 307 VAL AAA CA 1
ATOM 2252 C C . VAL A 1 295 ? 75.234 165.581 64.866 1.000 117.391 307 VAL AAA C 1
ATOM 2253 O O . VAL A 1 295 ? 75.976 164.600 64.802 1.000 115.119 307 VAL AAA O 1
ATOM 2257 N N . ASP A 1 296 ? 74.419 165.827 65.903 1.000 121.805 308 ASP AAA N 1
ATOM 2258 C CA . ASP A 1 296 ? 74.518 165.192 67.212 1.000 124.749 308 ASP AAA CA 1
ATOM 2259 C C . ASP A 1 296 ? 73.479 164.082 67.387 1.000 126.214 308 ASP AAA C 1
ATOM 2260 O O . ASP A 1 296 ? 73.588 163.292 68.322 1.000 128.202 308 ASP AAA O 1
ATOM 2265 N N . ASP A 1 297 ? 72.479 164.035 66.494 1.000 125.576 309 ASP AAA N 1
ATOM 2266 C CA . ASP A 1 297 ? 71.499 162.956 66.409 1.000 126.632 309 ASP AAA CA 1
ATOM 2267 C C . ASP A 1 297 ? 72.209 161.655 66.019 1.000 123.681 309 ASP AAA C 1
ATOM 2268 O O . ASP A 1 297 ? 71.782 160.571 66.419 1.000 125.315 309 ASP AAA O 1
ATOM 2273 N N . ILE A 1 298 ? 73.302 161.778 65.243 1.000 119.670 310 ILE AAA N 1
ATOM 2274 C CA . ILE A 1 298 ? 74.150 160.659 64.845 1.000 116.754 310 ILE AAA CA 1
ATOM 2275 C C . ILE A 1 298 ? 75.009 160.226 66.035 1.000 118.469 310 ILE AAA C 1
ATOM 2276 O O . ILE A 1 298 ? 75.055 159.042 66.364 1.000 119.174 310 ILE AAA O 1
ATOM 2281 N N . ILE A 1 299 ? 75.683 161.199 66.668 1.000 119.448 311 ILE AAA N 1
ATOM 2282 C CA . ILE A 1 299 ? 76.607 160.983 67.776 1.000 121.125 311 ILE AAA CA 1
ATOM 2283 C C . ILE A 1 299 ? 75.976 160.110 68.872 1.000 125.253 311 ILE AAA C 1
ATOM 2284 O O . ILE A 1 299 ? 76.696 159.565 69.714 1.000 126.638 311 ILE AAA O 1
ATOM 2289 N N . ASN A 1 300 ? 74.639 159.953 68.828 1.000 127.410 312 ASN AAA N 1
ATOM 2290 C CA . ASN A 1 300 ? 73.848 159.193 69.791 1.000 131.774 312 ASN AAA CA 1
ATOM 2291 C C . ASN A 1 300 ? 73.405 157.846 69.213 1.000 130.918 312 ASN AAA C 1
ATOM 2292 O O . ASN A 1 300 ? 73.822 156.804 69.719 1.000 131.965 312 ASN AAA O 1
ATOM 2297 N N . GLY A 1 301 ? 72.548 157.888 68.175 1.000 129.402 313 GLY AAA N 1
ATOM 2298 C CA . GLY A 1 301 ? 71.862 156.738 67.594 1.000 129.271 313 GLY AAA CA 1
ATOM 2299 C C . GLY A 1 301 ? 72.733 155.484 67.512 1.000 127.789 313 GLY AAA C 1
ATOM 2300 O O . GLY A 1 301 ? 73.958 155.584 67.516 1.000 125.432 313 GLY AAA O 1
ATOM 2301 N N . ASP A 1 302 ? 72.088 154.307 67.434 1.000 129.472 314 ASP AAA N 1
ATOM 2302 C CA . ASP A 1 302 ? 72.782 153.025 67.440 1.000 128.961 314 ASP AAA CA 1
ATOM 2303 C C . ASP A 1 302 ? 73.446 152.815 66.081 1.000 123.881 314 ASP AAA C 1
ATOM 2304 O O . ASP A 1 302 ? 72.860 153.157 65.057 1.000 121.966 314 ASP AAA O 1
ATOM 2309 N N . ASN A 1 303 ? 74.668 152.255 66.095 1.000 122.009 315 ASN AAA N 1
ATOM 2310 C CA . ASN A 1 303 ? 75.551 152.174 64.938 1.000 117.166 315 ASN AAA CA 1
ATOM 2311 C C . ASN A 1 303 ? 75.065 151.141 63.919 1.000 116.091 315 ASN AAA C 1
ATOM 2312 O O . ASN A 1 303 ? 75.607 151.062 62.818 1.000 112.375 315 ASN AAA O 1
ATOM 2317 N N . ALA A 1 304 ? 74.053 150.349 64.292 1.000 119.616 316 ALA AAA N 1
ATOM 2318 C CA . ALA A 1 304 ? 73.380 149.444 63.373 1.000 119.347 316 ALA AAA CA 1
ATOM 2319 C C . ALA A 1 304 ? 72.781 150.247 62.219 1.000 116.581 316 ALA AAA C 1
ATOM 2320 O O . ALA A 1 304 ? 73.153 150.037 61.065 1.000 113.119 316 ALA AAA O 1
ATOM 2322 N N . GLU A 1 305 ? 71.879 151.181 62.566 1.000 118.266 317 GLU AAA N 1
ATOM 2323 C CA . GLU A 1 305 ? 71.120 151.994 61.624 1.000 116.691 317 GLU AAA CA 1
ATOM 2324 C C . GLU A 1 305 ? 71.962 153.150 61.076 1.000 112.582 317 GLU AAA C 1
ATOM 2325 O O . GLU A 1 305 ? 71.655 153.667 60.000 1.000 110.449 317 GLU AAA O 1
ATOM 2331 N N . ILE A 1 306 ? 73.008 153.560 61.814 1.000 111.720 318 ILE AAA N 1
ATOM 2332 C CA . ILE A 1 306 ? 73.996 154.503 61.301 1.000 107.834 318 ILE AAA CA 1
ATOM 2333 C C . ILE A 1 306 ? 74.762 153.830 60.162 1.000 103.905 318 ILE AAA C 1
ATOM 2334 O O . ILE A 1 306 ? 74.636 154.257 59.020 1.000 101.328 318 ILE AAA O 1
ATOM 2339 N N . ALA A 1 307 ? 75.501 152.755 60.480 1.000 103.767 319 ALA AAA N 1
ATOM 2340 C CA . ALA A 1 307 ? 76.276 151.965 59.530 1.000 100.610 319 ALA AAA CA 1
ATOM 2341 C C . ALA A 1 307 ? 75.480 151.648 58.261 1.000 99.326 319 ALA AAA C 1
ATOM 2342 O O . ALA A 1 307 ? 75.949 151.931 57.159 1.000 95.950 319 ALA AAA O 1
ATOM 2344 N N . LYS A 1 308 ? 74.285 151.061 58.426 1.000 102.220 320 LYS AAA N 1
ATOM 2345 C CA . LYS A 1 308 ? 73.381 150.712 57.334 1.000 101.859 320 LYS AAA CA 1
ATOM 2346 C C . LYS A 1 308 ? 73.272 151.847 56.306 1.000 98.914 320 LYS AAA C 1
ATOM 2347 O O . LYS A 1 308 ? 73.498 151.626 55.114 1.000 96.335 320 LYS AAA O 1
ATOM 2353 N N . TRP A 1 309 ? 72.935 153.058 56.782 1.000 99.468 321 TRP AAA N 1
ATOM 2354 C CA . TRP A 1 309 ? 72.610 154.205 55.941 1.000 97.653 321 TRP AAA CA 1
ATOM 2355 C C . TRP A 1 309 ? 73.859 154.937 55.440 1.000 93.777 321 TRP AAA C 1
ATOM 2356 O O . TRP A 1 309 ? 73.917 155.298 54.263 1.000 91.422 321 TRP AAA O 1
ATOM 2367 N N . THR A 1 310 ? 74.838 155.167 56.331 1.000 93.347 322 THR AAA N 1
ATOM 2368 C CA . THR A 1 310 ? 76.075 155.863 55.988 1.000 90.163 322 THR AAA CA 1
ATOM 2369 C C . THR A 1 310 ? 76.855 155.101 54.914 1.000 86.880 322 THR AAA C 1
ATOM 2370 O O . THR A 1 310 ? 77.565 155.716 54.123 1.000 84.138 322 THR AAA O 1
ATOM 2374 N N . ASN A 1 311 ? 76.714 153.768 54.905 1.000 87.396 323 ASN AAA N 1
ATOM 2375 C CA . ASN A 1 311 ? 77.324 152.888 53.919 1.000 84.908 323 ASN AAA CA 1
ATOM 2376 C C . ASN A 1 311 ? 76.656 153.078 52.555 1.000 83.449 323 ASN AAA C 1
ATOM 2377 O O . ASN A 1 311 ? 77.336 153.320 51.565 1.000 80.674 323 ASN AAA O 1
ATOM 2382 N N . ALA A 1 312 ? 75.320 152.992 52.517 1.000 85.556 324 ALA AAA N 1
ATOM 2383 C CA . ALA A 1 312 ? 74.521 153.128 51.305 1.000 84.852 324 ALA AAA CA 1
ATOM 2384 C C . ALA A 1 312 ? 74.728 154.483 50.621 1.000 82.681 324 ALA AAA C 1
ATOM 2385 O O . ALA A 1 312 ? 74.544 154.586 49.407 1.000 81.316 324 ALA AAA O 1
ATOM 2387 N N . TYR A 1 313 ? 75.070 155.520 51.403 1.000 82.673 325 TYR AAA N 1
ATOM 2388 C CA . TYR A 1 313 ? 75.503 156.807 50.876 1.000 80.782 325 TYR AAA CA 1
ATOM 2389 C C . TYR A 1 313 ? 76.804 156.628 50.102 1.000 77.411 325 TYR AAA C 1
ATOM 2390 O O . TYR A 1 313 ? 76.866 157.016 48.942 1.000 75.788 325 TYR AAA O 1
ATOM 2399 N N . ILE A 1 314 ? 77.820 156.037 50.752 1.000 76.635 326 ILE AAA N 1
ATOM 2400 C CA . ILE A 1 314 ? 79.130 155.783 50.161 1.000 73.794 326 ILE AAA CA 1
ATOM 2401 C C . ILE A 1 314 ? 78.950 155.249 48.741 1.000 72.233 326 ILE AAA C 1
ATOM 2402 O O . ILE A 1 314 ? 79.634 155.695 47.827 1.000 70.066 326 ILE AAA O 1
ATOM 2407 N N . GLN A 1 315 ? 78.016 154.306 48.566 1.000 73.643 327 GLN AAA N 1
ATOM 2408 C CA . GLN A 1 315 ? 77.863 153.563 47.320 1.000 72.666 327 GLN AAA CA 1
ATOM 2409 C C . GLN A 1 315 ? 77.206 154.405 46.221 1.000 72.171 327 GLN AAA C 1
ATOM 2410 O O . GLN A 1 315 ? 77.299 154.050 45.046 1.000 70.985 327 GLN AAA O 1
ATOM 2416 N N . SER A 1 316 ? 76.538 155.503 46.612 1.000 73.324 328 SER AAA N 1
ATOM 2417 C CA . SER A 1 316 ? 75.812 156.388 45.710 1.000 73.485 328 SER AAA CA 1
ATOM 2418 C C . SER A 1 316 ? 76.720 157.447 45.082 1.000 71.354 328 SER AAA C 1
ATOM 2419 O O . SER A 1 316 ? 76.307 158.101 44.133 1.000 71.334 328 SER AAA O 1
ATOM 2422 N N . ARG A 1 317 ? 77.946 157.611 45.610 1.000 69.842 3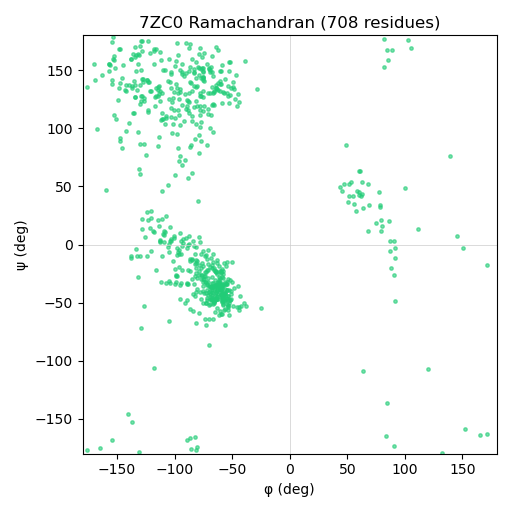29 ARG AAA N 1
ATOM 2423 C CA . ARG A 1 317 ? 78.881 158.655 45.199 1.000 68.264 329 ARG AAA CA 1
ATOM 2424 C C . ARG A 1 317 ? 79.959 158.103 44.262 1.000 65.799 329 ARG AAA C 1
ATOM 2425 O O . ARG A 1 317 ? 80.677 157.164 44.617 1.000 64.959 329 ARG AAA O 1
ATOM 2433 N N . PRO A 1 318 ? 80.152 158.697 43.059 1.000 64.793 330 PRO AAA N 1
ATOM 2434 C CA . PRO A 1 318 ? 81.181 158.231 42.131 1.000 62.760 330 PRO AAA CA 1
ATOM 2435 C C . PRO A 1 318 ? 82.623 158.387 42.623 1.000 61.454 330 PRO AAA C 1
ATOM 2436 O O . PRO A 1 318 ? 83.497 157.666 42.160 1.000 60.021 330 PRO AAA O 1
ATOM 2440 N N . GLU A 1 319 ? 82.873 159.312 43.565 1.000 62.257 331 GLU AAA N 1
ATOM 2441 C CA . GLU A 1 319 ? 84.210 159.529 44.107 1.000 61.446 331 GLU AAA CA 1
ATOM 2442 C C . GLU A 1 319 ? 84.598 158.365 45.011 1.000 61.437 331 GLU AAA C 1
ATOM 2443 O O . GLU A 1 319 ? 85.763 158.256 45.401 1.000 60.718 331 GLU AAA O 1
ATOM 2449 N N . TYR A 1 320 ? 83.609 157.528 45.344 1.000 62.598 332 TYR AAA N 1
ATOM 2450 C CA . TYR A 1 320 ? 83.786 156.438 46.285 1.000 63.341 332 TYR AAA CA 1
ATOM 2451 C C . TYR A 1 320 ? 83.407 155.111 45.643 1.000 63.375 332 TYR AAA C 1
ATOM 2452 O O . TYR A 1 320 ? 83.124 154.162 46.364 1.000 64.594 332 TYR AAA O 1
ATOM 2461 N N . GLY A 1 321 ? 83.418 155.053 44.303 1.000 38.680 333 GLY AAA N 1
ATOM 2462 C CA . GLY A 1 321 ? 83.024 153.870 43.545 1.000 37.864 333 GLY AAA CA 1
ATOM 2463 C C . GLY A 1 321 ? 83.685 153.820 42.165 1.000 35.441 333 GLY AAA C 1
ATOM 2464 O O . GLY A 1 321 ? 84.599 154.590 41.893 1.000 34.394 333 GLY AAA O 1
ATOM 2465 N N . PHE A 1 322 ? 83.198 152.909 41.303 1.000 34.991 334 PHE AAA N 1
ATOM 2466 C CA . PHE A 1 322 ? 83.677 152.736 39.939 1.000 33.194 334 PHE AAA CA 1
ATOM 2467 C C . PHE A 1 322 ? 83.475 154.020 39.134 1.000 33.060 334 PHE AAA C 1
ATOM 2468 O O . PHE A 1 322 ? 84.142 154.226 38.128 1.000 31.822 334 PHE AAA O 1
ATOM 2476 N N . GLY A 1 323 ? 82.539 154.869 39.580 1.000 34.893 335 GLY AAA N 1
ATOM 2477 C CA . GLY A 1 323 ? 82.127 156.093 38.902 1.000 35.175 335 GLY AAA CA 1
ATOM 2478 C C . GLY A 1 323 ? 83.266 157.089 38.664 1.000 34.651 335 GLY AAA C 1
ATOM 2479 O O . GLY A 1 323 ? 83.189 157.862 37.712 1.000 34.474 335 GLY AAA O 1
ATOM 2480 N N . SER A 1 324 ? 84.332 157.054 39.488 1.000 34.308 336 SER AAA N 1
ATOM 2481 C CA . SER A 1 324 ? 85.475 157.936 39.289 1.000 33.794 336 SER AAA CA 1
ATOM 2482 C C . SER A 1 324 ? 86.680 157.226 38.656 1.000 31.975 336 SER AAA C 1
ATOM 2483 O O . SER A 1 324 ? 87.723 157.855 38.471 1.000 31.390 336 SER AAA O 1
ATOM 2486 N N . GLU A 1 325 ? 86.552 155.931 38.307 1.000 31.013 337 GLU AAA N 1
ATOM 2487 C CA . GLU A 1 325 ? 87.729 155.136 37.948 1.000 29.729 337 GLU AAA CA 1
ATOM 2488 C C . GLU A 1 325 ? 87.917 154.973 36.429 1.000 28.351 337 GLU AAA C 1
ATOM 2489 O O . GLU A 1 325 ? 88.803 154.228 35.995 1.000 26.981 337 GLU AAA O 1
ATOM 2495 N N . GLU A 1 326 ? 87.078 155.660 35.639 1.000 28.838 338 GLU AAA N 1
ATOM 2496 C CA . GLU A 1 326 ? 87.104 155.667 34.170 1.000 28.399 338 GLU AAA CA 1
ATOM 2497 C C . GLU A 1 326 ? 87.060 154.249 33.602 1.000 27.278 338 GLU AAA C 1
ATOM 2498 O O . GLU A 1 326 ? 87.917 153.873 32.811 1.000 26.641 338 GLU AAA O 1
ATOM 2504 N N . ARG A 1 327 ? 86.061 153.454 33.999 1.000 27.381 339 ARG AAA N 1
ATOM 2505 C CA . ARG A 1 327 ? 85.833 152.152 33.377 1.000 26.750 339 ARG AAA CA 1
ATOM 2506 C C . ARG A 1 327 ? 85.739 152.338 31.860 1.000 26.625 339 ARG AAA C 1
ATOM 2507 O O . ARG A 1 327 ? 85.346 153.408 31.401 1.000 27.345 339 ARG AAA O 1
ATOM 2515 N N . SER A 1 328 ? 86.154 151.316 31.103 1.000 25.988 340 SER AAA N 1
ATOM 2516 C CA . SER A 1 328 ? 86.174 151.314 29.651 1.000 26.105 340 SER AAA CA 1
ATOM 2517 C C . SER A 1 328 ? 84.754 151.222 29.100 1.000 27.284 340 SER AAA C 1
ATOM 2518 O O . SER A 1 328 ? 84.472 151.816 28.052 1.000 28.111 340 SER AAA O 1
ATOM 2521 N N . TYR A 1 329 ? 83.887 150.483 29.812 1.000 27.438 341 TYR AAA N 1
ATOM 2522 C CA . TYR A 1 329 ? 82.513 150.217 29.391 1.000 28.686 341 TYR AAA CA 1
ATOM 2523 C C . TYR A 1 329 ? 82.482 149.581 28.006 1.000 29.383 341 TYR AAA C 1
ATOM 2524 O O . TYR A 1 329 ? 81.542 149.806 27.243 1.000 30.572 341 TYR AAA O 1
ATOM 2533 N N . LYS A 1 330 ? 83.484 148.746 27.721 1.000 28.910 342 LYS AAA N 1
ATOM 2534 C CA . LYS A 1 330 ? 83.553 147.999 26.480 1.000 29.833 342 LYS AAA CA 1
ATOM 2535 C C . LYS A 1 330 ? 82.470 146.921 26.436 1.000 31.035 342 LYS AAA C 1
ATOM 2536 O O . LYS A 1 330 ? 81.892 146.674 25.379 1.000 32.662 342 LYS AAA O 1
ATOM 2542 N N . ASN A 1 331 ? 82.218 146.242 27.570 1.000 30.924 343 ASN AAA N 1
ATOM 2543 C CA . ASN A 1 331 ? 81.201 145.193 27.660 1.000 32.040 343 ASN AAA CA 1
ATOM 2544 C C . ASN A 1 331 ? 81.554 144.036 26.723 1.000 32.671 343 ASN AAA C 1
ATOM 2545 O O . ASN A 1 331 ? 80.684 143.453 26.050 1.000 33.866 343 ASN AAA O 1
ATOM 2550 N N . ASP A 1 332 ? 82.848 143.682 26.744 1.000 31.692 344 ASP AAA N 1
ATOM 2551 C CA . ASP A 1 332 ? 83.414 142.550 26.021 1.000 32.246 344 ASP AAA CA 1
ATOM 2552 C C . ASP A 1 332 ? 82.613 141.302 26.392 1.000 33.035 344 ASP AAA C 1
ATOM 2553 O O . ASP A 1 332 ? 82.283 141.137 27.558 1.000 32.711 344 ASP AAA O 1
ATOM 2558 N N . ASN A 1 333 ? 82.260 140.441 25.417 1.000 34.157 345 ASN AAA N 1
ATOM 2559 C CA . ASN A 1 333 ? 81.502 139.231 25.710 1.000 35.327 345 ASN AAA CA 1
ATOM 2560 C C . ASN A 1 333 ? 82.308 138.225 26.553 1.000 34.827 345 ASN AAA C 1
ATOM 2561 O O . ASN A 1 333 ? 81.746 137.222 27.008 1.000 36.108 345 ASN AAA O 1
ATOM 2566 N N . THR A 1 334 ? 83.618 138.468 26.770 1.000 33.030 346 THR AAA N 1
ATOM 2567 C CA . THR A 1 334 ? 84.385 137.600 27.654 1.000 32.737 346 THR AAA CA 1
ATOM 2568 C C . THR A 1 334 ? 83.905 137.747 29.093 1.000 32.604 346 THR AAA C 1
ATOM 2569 O O . THR A 1 334 ? 84.125 136.852 29.909 1.000 33.435 346 THR AAA O 1
ATOM 2573 N N . GLY A 1 335 ? 83.234 138.858 29.392 1.000 31.967 347 GLY AAA N 1
ATOM 2574 C CA . GLY A 1 335 ? 82.767 139.113 30.746 1.000 32.198 347 GLY AAA CA 1
ATOM 2575 C C . GLY A 1 335 ? 83.793 139.892 31.572 1.000 30.596 347 GLY AAA C 1
ATOM 2576 O O . GLY A 1 335 ? 83.528 140.266 32.713 1.000 30.934 347 GLY AAA O 1
ATOM 2577 N N . VAL A 1 336 ? 84.951 140.164 30.967 1.000 29.199 348 VAL AAA N 1
ATOM 2578 C CA . VAL A 1 336 ? 85.973 140.979 31.594 1.000 27.651 348 VAL AAA CA 1
ATOM 2579 C C . VAL A 1 336 ? 86.434 142.058 30.618 1.000 26.347 348 VAL AAA C 1
ATOM 2580 O O . VAL A 1 336 ? 86.935 141.766 29.522 1.000 26.145 348 VAL AAA O 1
ATOM 2584 N N . ASP A 1 337 ? 86.260 143.305 31.061 1.000 25.673 349 ASP AAA N 1
ATOM 2585 C CA . ASP A 1 337 ? 86.866 144.457 30.419 1.000 24.786 349 ASP AAA CA 1
ATOM 2586 C C . ASP A 1 337 ? 88.316 144.594 30.902 1.000 23.717 349 ASP AAA C 1
ATOM 2587 O O . ASP A 1 337 ? 88.598 145.240 31.913 1.000 23.504 349 ASP AAA O 1
ATOM 2592 N N . ASP A 1 338 ? 89.249 143.976 30.178 1.000 23.350 350 ASP AAA N 1
ATOM 2593 C CA . ASP A 1 338 ? 90.625 143.923 30.636 1.000 22.598 350 ASP AAA CA 1
ATOM 2594 C C . ASP A 1 338 ? 91.366 145.234 30.381 1.000 21.811 350 ASP AAA C 1
ATOM 2595 O O . ASP A 1 338 ? 92.567 145.272 30.609 1.000 21.282 350 ASP AAA O 1
ATOM 2600 N N . GLN A 1 339 ? 90.664 146.286 29.918 1.000 21.950 351 GLN AAA N 1
ATOM 2601 C CA . GLN A 1 339 ? 91.257 147.619 29.814 1.000 21.607 351 GLN AAA CA 1
ATOM 2602 C C . GLN A 1 339 ? 90.975 148.422 31.089 1.000 21.283 351 GLN AAA C 1
ATOM 2603 O O . GLN A 1 339 ? 91.302 149.600 31.164 1.000 21.113 351 GLN AAA O 1
ATOM 2609 N N . ASP A 1 340 ? 90.359 147.765 32.073 1.000 21.520 352 ASP AAA N 1
ATOM 2610 C CA . ASP A 1 340 ? 89.973 148.336 33.352 1.000 21.931 352 ASP AAA CA 1
ATOM 2611 C C . ASP A 1 340 ? 91.051 148.042 34.406 1.000 21.760 352 ASP AAA C 1
ATOM 2612 O O . ASP A 1 340 ? 90.822 147.244 35.310 1.000 22.364 352 ASP AAA O 1
ATOM 2617 N N . GLN A 1 341 ? 92.207 148.713 34.308 1.000 21.219 353 GLN AAA N 1
ATOM 2618 C CA . GLN A 1 341 ? 93.362 148.408 35.150 1.000 21.172 353 GLN AAA CA 1
ATOM 2619 C C . GLN A 1 341 ? 93.932 149.660 35.818 1.000 21.291 353 GLN AAA C 1
ATOM 2620 O O . GLN A 1 341 ? 93.889 150.759 35.256 1.000 21.098 353 GLN AAA O 1
ATOM 2626 N N . PHE A 1 342 ? 94.514 149.456 37.020 1.000 21.809 354 PHE AAA N 1
ATOM 2627 C CA . PHE A 1 342 ? 95.457 150.390 37.630 1.000 21.867 354 PHE AAA CA 1
ATOM 2628 C C . PHE A 1 342 ? 96.841 149.750 37.704 1.000 21.576 354 PHE AAA C 1
ATOM 2629 O O . PHE A 1 342 ? 96.974 148.619 38.161 1.000 21.782 354 PHE AAA O 1
ATOM 2637 N N . LEU A 1 343 ? 97.864 150.469 37.216 1.000 21.158 355 LEU AAA N 1
ATOM 2638 C CA . LEU A 1 343 ? 99.249 150.054 37.389 1.000 21.073 355 LEU AAA CA 1
ATOM 2639 C C . LEU A 1 343 ? 99.725 150.573 38.752 1.000 22.094 355 LEU AAA C 1
ATOM 2640 O O . LEU A 1 343 ? 99.486 151.736 39.063 1.000 22.546 355 LEU AAA O 1
ATOM 2645 N N . PHE A 1 344 ? 100.366 149.710 39.556 1.000 22.701 356 PHE AAA N 1
ATOM 2646 C CA . PHE A 1 344 ? 100.919 150.120 40.845 1.000 24.117 356 PHE AAA CA 1
ATOM 2647 C C . PHE A 1 344 ? 102.243 150.860 40.621 1.000 24.210 356 PHE AAA C 1
ATOM 2648 O O . PHE A 1 344 ? 103.223 150.261 40.192 1.000 23.920 356 PHE AAA O 1
ATOM 2656 N N . VAL A 1 345 ? 102.263 152.174 40.888 1.000 24.927 357 VAL AAA N 1
ATOM 2657 C CA . VAL A 1 345 ? 103.430 153.013 40.653 1.000 25.285 357 VAL AAA CA 1
ATOM 2658 C C . VAL A 1 345 ? 103.948 153.565 41.989 1.000 27.177 357 VAL AAA C 1
ATOM 2659 O O . VAL A 1 345 ? 103.273 153.447 42.999 1.000 28.182 357 VAL AAA O 1
ATOM 2663 N N . GLU A 1 346 ? 105.148 154.164 41.984 1.000 28.002 358 GLU AAA N 1
ATOM 2664 C CA . GLU A 1 346 ? 105.622 154.948 43.112 1.000 30.068 358 GLU AAA CA 1
ATOM 2665 C C . GLU A 1 346 ? 105.104 156.383 42.975 1.000 30.484 358 GLU AAA C 1
ATOM 2666 O O . GLU A 1 346 ? 104.402 156.734 42.018 1.000 29.187 358 GLU AAA O 1
ATOM 2672 N N . GLU A 1 347 ? 105.542 157.224 43.916 1.000 32.302 359 GLU AAA N 1
ATOM 2673 C CA . GLU A 1 347 ? 105.027 158.565 44.063 1.000 33.106 359 GLU AAA CA 1
ATOM 2674 C C . GLU A 1 347 ? 105.348 159.452 42.863 1.000 32.637 359 GLU AAA C 1
ATOM 2675 O O . GLU A 1 347 ? 104.508 160.281 42.484 1.000 32.349 359 GLU AAA O 1
ATOM 2681 N N . ASN A 1 348 ? 106.523 159.242 42.246 1.000 32.565 360 ASN AAA N 1
ATOM 2682 C CA . ASN A 1 348 ? 106.887 159.991 41.050 1.000 32.463 360 ASN AAA CA 1
ATOM 2683 C C . ASN A 1 348 ? 106.308 159.378 39.773 1.000 30.621 360 ASN AAA C 1
ATOM 2684 O O . ASN A 1 348 ? 106.619 159.861 38.682 1.000 30.692 360 ASN AAA O 1
ATOM 2689 N N . GLY A 1 349 ? 105.506 158.307 39.878 1.000 29.344 361 GLY AAA N 1
ATOM 2690 C CA . GLY A 1 349 ? 104.925 157.724 38.673 1.000 27.966 361 GLY AAA CA 1
ATOM 2691 C C . GLY A 1 349 ? 105.756 156.599 38.039 1.000 27.539 361 GLY AAA C 1
ATOM 2692 O O . GLY A 1 349 ? 105.261 155.905 37.150 1.000 26.229 361 GLY AAA O 1
ATOM 2693 N N . SER A 1 350 ? 107.010 156.417 38.488 1.000 28.639 362 SER AAA N 1
ATOM 2694 C CA . SER A 1 350 ? 107.816 155.243 38.171 1.000 28.560 362 SER AAA CA 1
ATOM 2695 C C . SER A 1 350 ? 107.160 153.999 38.775 1.000 27.743 362 SER AAA C 1
ATOM 2696 O O . SER A 1 350 ? 106.239 154.121 39.557 1.000 27.640 362 SER AAA O 1
ATOM 2699 N N . THR A 1 351 ? 107.637 152.809 38.418 1.000 27.803 363 THR AAA N 1
ATOM 2700 C CA . THR A 1 351 ? 107.124 151.528 38.886 1.000 27.779 363 THR AAA CA 1
ATOM 2701 C C . THR A 1 351 ? 108.307 150.564 39.008 1.000 29.076 363 THR AAA C 1
ATOM 2702 O O . THR A 1 351 ? 109.240 150.634 38.210 1.000 29.155 363 THR AAA O 1
ATOM 2706 N N . LYS A 1 352 ? 108.264 149.702 40.039 1.000 30.940 364 LYS AAA N 1
ATOM 2707 C CA . LYS A 1 352 ? 109.209 148.603 40.226 1.000 32.575 364 LYS AAA CA 1
ATOM 2708 C C . LYS A 1 352 ? 108.816 147.403 39.353 1.000 31.090 364 LYS AAA C 1
ATOM 2709 O O . LYS A 1 352 ? 109.596 146.472 39.193 1.000 31.755 364 LYS AAA O 1
ATOM 2715 N N . HIS A 1 353 ? 107.591 147.411 38.816 1.000 29.033 365 HIS AAA N 1
ATOM 2716 C CA . HIS A 1 353 ? 106.991 146.236 38.208 1.000 27.721 365 HIS AAA CA 1
ATOM 2717 C C . HIS A 1 353 ? 107.369 146.182 36.733 1.000 27.334 365 HIS AAA C 1
ATOM 2718 O O . HIS A 1 353 ? 107.120 147.131 36.006 1.000 27.232 365 HIS AAA O 1
ATOM 2725 N N . ASN A 1 354 ? 107.985 145.081 36.293 1.000 27.945 366 ASN AAA N 1
ATOM 2726 C CA . ASN A 1 354 ? 108.263 144.873 34.877 1.000 27.985 366 ASN AAA CA 1
ATOM 2727 C C . ASN A 1 354 ? 107.087 144.154 34.225 1.000 26.694 366 ASN AAA C 1
ATOM 2728 O O . ASN A 1 354 ? 106.833 142.988 34.541 1.000 26.779 366 ASN AAA O 1
ATOM 2733 N N . ILE A 1 355 ? 106.422 144.831 33.271 1.000 25.649 367 ILE AAA N 1
ATOM 2734 C CA . ILE A 1 355 ? 105.191 144.347 32.666 1.000 24.285 367 ILE AAA CA 1
ATOM 2735 C C . ILE A 1 355 ? 105.386 144.016 31.185 1.000 24.194 367 ILE AAA C 1
ATOM 2736 O O . ILE A 1 355 ? 104.380 143.818 30.524 1.000 23.942 367 ILE AAA O 1
ATOM 2741 N N . HIS A 1 356 ? 106.634 143.885 30.694 1.000 24.621 368 HIS AAA N 1
ATOM 2742 C CA . HIS A 1 356 ? 106.915 143.598 29.286 1.000 25.027 368 HIS AAA CA 1
ATOM 2743 C C . HIS A 1 356 ? 107.699 142.309 29.055 1.000 24.902 368 HIS AAA C 1
ATOM 2744 O O . HIS A 1 356 ? 108.340 142.187 28.007 1.000 25.697 368 HIS AAA O 1
ATOM 2751 N N . ASN A 1 357 ? 107.547 141.321 29.958 1.000 23.844 369 ASN AAA N 1
ATOM 2752 C CA . ASN A 1 357 ? 108.278 140.062 29.852 1.000 24.084 369 ASN AAA CA 1
ATOM 2753 C C . ASN A 1 357 ? 107.351 138.913 29.446 1.000 23.421 369 ASN AAA C 1
ATOM 2754 O O . ASN A 1 357 ? 107.770 137.753 29.499 1.000 23.555 369 ASN AAA O 1
ATOM 2759 N N . THR A 1 358 ? 106.105 139.227 29.043 1.000 22.639 370 THR AAA N 1
ATOM 2760 C CA . THR A 1 358 ? 105.145 138.200 28.641 1.000 22.369 370 THR AAA CA 1
ATOM 2761 C C . THR A 1 358 ? 105.455 137.705 27.226 1.000 23.290 370 THR AAA C 1
ATOM 2762 O O . THR A 1 358 ? 106.218 138.326 26.501 1.000 24.172 370 THR AAA O 1
ATOM 2766 N N . ILE A 1 359 ? 104.800 136.619 26.811 1.000 23.391 371 ILE AAA N 1
ATOM 2767 C CA . ILE A 1 359 ? 104.883 136.136 25.447 1.000 24.568 371 ILE AAA CA 1
ATOM 2768 C C . ILE A 1 359 ? 104.347 137.179 24.453 1.000 25.362 371 ILE AAA C 1
ATOM 2769 O O . ILE A 1 359 ? 104.865 137.305 23.352 1.000 26.619 371 ILE AAA O 1
ATOM 2774 N N . HIS A 1 360 ? 103.303 137.926 24.853 1.000 24.708 372 HIS AAA N 1
ATOM 2775 C CA . HIS A 1 360 ? 102.725 138.985 24.044 1.000 25.624 372 HIS AAA CA 1
ATOM 2776 C C . HIS A 1 360 ? 103.720 140.137 23.909 1.000 26.278 372 HIS AAA C 1
ATOM 2777 O O . HIS A 1 360 ? 103.678 140.889 22.933 1.000 27.339 372 HIS AAA O 1
ATOM 2784 N N . GLY A 1 361 ? 104.600 140.288 24.917 1.000 25.513 373 GLY AAA N 1
ATOM 2785 C CA . GLY A 1 361 ? 105.449 141.465 24.940 1.000 26.003 373 GLY AAA CA 1
ATOM 2786 C C . GLY A 1 361 ? 104.767 142.585 25.724 1.000 25.238 373 GLY AAA C 1
ATOM 2787 O O . GLY A 1 361 ? 105.447 143.459 26.256 1.000 25.595 373 GLY AAA O 1
ATOM 2788 N N . ASN A 1 362 ? 103.422 142.558 25.759 1.000 24.429 374 ASN AAA N 1
ATOM 2789 C CA . ASN A 1 362 ? 102.622 143.455 26.579 1.000 23.513 374 ASN AAA CA 1
ATOM 2790 C C . ASN A 1 362 ? 101.476 142.615 27.131 1.000 22.655 374 ASN AAA C 1
ATOM 2791 O O . ASN A 1 362 ? 101.698 141.435 27.368 1.000 22.631 374 ASN AAA O 1
ATOM 2796 N N . TYR A 1 363 ? 100.275 143.176 27.312 1.000 22.392 375 TYR AAA N 1
ATOM 2797 C CA . TYR A 1 363 ? 99.125 142.376 27.735 1.000 22.228 375 TYR AAA CA 1
ATOM 2798 C C . TYR A 1 363 ? 99.400 141.684 29.082 1.000 21.238 375 TYR AAA C 1
ATOM 2799 O O . TYR A 1 363 ? 99.138 140.506 29.288 1.000 21.202 375 TYR AAA O 1
ATOM 2808 N N . GLU A 1 364 ? 99.928 142.435 30.019 1.000 20.715 376 GLU AAA N 1
ATOM 2809 C CA . GLU A 1 364 ? 100.246 141.895 31.323 1.000 20.306 376 GLU AAA CA 1
ATOM 2810 C C . GLU A 1 364 ? 98.939 141.718 32.098 1.000 20.219 376 GLU AAA C 1
ATOM 2811 O O . GLU A 1 364 ? 98.828 140.812 32.919 1.000 20.232 376 GLU AAA O 1
ATOM 2817 N N . PHE A 1 365 ? 97.939 142.566 31.814 1.000 20.474 377 PHE AAA N 1
ATOM 2818 C CA . PHE A 1 365 ? 96.754 142.660 32.651 1.000 20.743 377 PHE AAA CA 1
ATOM 2819 C C . PHE A 1 365 ? 95.533 141.970 32.048 1.000 21.639 377 PHE AAA C 1
ATOM 2820 O O . PHE A 1 365 ? 95.270 142.045 30.836 1.000 21.915 377 PHE AAA O 1
ATOM 2828 N N . LEU A 1 366 ? 94.786 141.293 32.942 1.000 22.113 378 LEU AAA N 1
ATOM 2829 C CA . LEU A 1 366 ? 93.517 140.686 32.597 1.000 23.155 378 LEU AAA CA 1
ATOM 2830 C C . LEU A 1 366 ? 92.470 141.130 33.606 1.000 23.959 378 LEU AAA C 1
ATOM 2831 O O . LEU A 1 366 ? 91.556 141.886 33.259 1.000 24.748 378 LEU AAA O 1
ATOM 2836 N N . VAL A 1 367 ? 92.602 140.596 34.830 1.000 24.043 379 VAL AAA N 1
ATOM 2837 C CA . VAL A 1 367 ? 91.601 140.763 35.870 1.000 25.105 379 VAL AAA CA 1
ATOM 2838 C C . VAL A 1 367 ? 92.205 140.424 37.236 1.000 25.139 379 VAL AAA C 1
ATOM 2839 O O . VAL A 1 367 ? 93.062 139.553 37.348 1.000 24.773 379 VAL AAA O 1
ATOM 2843 N N . GLY A 1 368 ? 91.756 141.132 38.272 1.000 25.850 380 GLY AAA N 1
ATOM 2844 C CA . GLY A 1 368 ? 92.165 140.784 39.622 1.000 26.595 380 GLY AAA CA 1
ATOM 2845 C C . GLY A 1 368 ? 93.516 141.405 39.982 1.000 25.686 380 GLY AAA C 1
ATOM 2846 O O . GLY A 1 368 ? 93.968 142.327 39.298 1.000 24.874 380 GLY AAA O 1
ATOM 2847 N N . LEU A 1 369 ? 94.133 140.899 41.063 1.000 26.303 381 LEU AAA N 1
ATOM 2848 C CA . LEU A 1 369 ? 95.430 141.373 41.550 1.000 25.818 381 LEU AAA CA 1
ATOM 2849 C C . LEU A 1 369 ? 96.495 140.688 40.702 1.000 24.445 381 LEU AAA C 1
ATOM 2850 O O . LEU A 1 369 ? 96.724 139.493 40.847 1.000 24.619 381 LEU AAA O 1
ATOM 2855 N N . ASP A 1 370 ? 97.081 141.437 39.764 1.000 23.295 382 ASP AAA N 1
ATOM 2856 C CA . ASP A 1 370 ? 98.032 140.877 38.816 1.000 22.230 382 ASP AAA CA 1
ATOM 2857 C C . ASP A 1 370 ? 99.405 140.684 39.475 1.000 22.467 382 ASP AAA C 1
ATOM 2858 O O . ASP A 1 370 ? 100.064 141.634 39.905 1.000 22.434 382 ASP AAA O 1
ATOM 2863 N N . ILE A 1 371 ? 99.840 139.418 39.500 1.000 22.591 383 ILE AAA N 1
ATOM 2864 C CA . ILE A 1 371 ? 101.057 138.984 40.163 1.000 22.951 383 ILE AAA CA 1
ATOM 2865 C C . ILE A 1 371 ? 102.283 139.487 39.392 1.000 22.502 383 ILE AAA C 1
ATOM 2866 O O . ILE A 1 371 ? 102.370 139.352 38.151 1.000 21.764 383 ILE AAA O 1
ATOM 2871 N N . ASP A 1 372 ? 103.215 140.105 40.136 1.000 23.037 384 ASP AAA N 1
ATOM 2872 C CA . ASP A 1 372 ? 104.487 140.528 39.569 1.000 23.061 384 ASP AAA CA 1
ATOM 2873 C C . ASP A 1 372 ? 105.420 139.320 39.403 1.000 23.466 384 ASP AAA C 1
ATOM 2874 O O . ASP A 1 372 ? 106.246 139.049 40.279 1.000 24.553 384 ASP AAA O 1
ATOM 2879 N N . ASN A 1 373 ? 105.337 138.649 38.239 1.000 22.647 385 ASN AAA N 1
ATOM 2880 C CA . ASN A 1 373 ? 106.044 137.398 38.043 1.000 22.984 385 ASN AAA CA 1
ATOM 2881 C C . ASN A 1 373 ? 107.492 137.673 37.643 1.000 23.600 385 ASN AAA C 1
ATOM 2882 O O . ASN A 1 373 ? 108.288 136.730 37.525 1.000 24.154 385 ASN AAA O 1
ATOM 2887 N N . SER A 1 374 ? 107.837 138.967 37.516 1.000 23.698 386 SER AAA N 1
ATOM 2888 C CA . SER A 1 374 ? 109.228 139.408 37.367 1.000 24.773 386 SER AAA CA 1
ATOM 2889 C C . SER A 1 374 ? 109.935 139.619 38.714 1.000 26.122 386 SER AAA C 1
ATOM 2890 O O . SER A 1 374 ? 111.131 139.764 38.737 1.000 27.264 386 SER AAA O 1
ATOM 2893 N N . ASN A 1 375 ? 109.205 139.670 39.832 1.000 26.465 387 ASN AAA N 1
ATOM 2894 C CA . ASN A 1 375 ? 109.781 139.844 41.163 1.000 28.165 387 ASN AAA CA 1
ATOM 2895 C C . ASN A 1 375 ? 110.446 138.542 41.618 1.000 29.416 387 ASN AAA C 1
ATOM 2896 O O . ASN A 1 375 ? 109.786 137.515 41.738 1.000 29.151 387 ASN AAA O 1
ATOM 2901 N N . PRO A 1 376 ? 111.771 138.528 41.891 1.000 31.121 388 PRO AAA N 1
ATOM 2902 C CA . PRO A 1 376 ? 112.473 137.294 42.242 1.000 32.482 388 PRO AAA CA 1
ATOM 2903 C C . PRO A 1 376 ? 111.872 136.536 43.420 1.000 33.483 388 PRO AAA C 1
ATOM 2904 O O . PRO A 1 376 ? 111.975 135.323 43.440 1.000 34.166 388 PRO AAA O 1
ATOM 2908 N N . THR A 1 377 ? 111.282 137.223 44.413 1.000 34.081 389 THR AAA N 1
ATOM 2909 C CA . THR A 1 377 ? 110.596 136.523 45.494 1.000 35.284 389 THR AAA CA 1
ATOM 2910 C C . THR A 1 377 ? 109.326 135.810 44.994 1.000 33.764 389 THR AAA C 1
ATOM 2911 O O . THR A 1 377 ? 109.052 134.681 45.404 1.000 34.631 389 THR AAA O 1
ATOM 2915 N N . VAL A 1 378 ? 108.534 136.476 44.151 1.000 31.819 390 VAL AAA N 1
ATOM 2916 C CA . VAL A 1 378 ? 107.326 135.906 43.553 1.000 30.504 390 VAL AAA CA 1
ATOM 2917 C C . VAL A 1 378 ? 107.695 134.667 42.735 1.000 30.130 390 VAL AAA C 1
ATOM 2918 O O . VAL A 1 378 ? 107.034 133.636 42.828 1.000 29.931 390 VAL AAA O 1
ATOM 2922 N N . ARG A 1 379 ? 108.780 134.775 41.964 1.000 30.204 391 ARG AAA N 1
ATOM 2923 C CA . ARG A 1 379 ? 109.268 133.682 41.142 1.000 30.624 391 ARG AAA CA 1
ATOM 2924 C C . ARG A 1 379 ? 109.620 132.474 42.033 1.000 32.302 391 ARG AAA C 1
ATOM 2925 O O . ARG A 1 379 ? 109.202 131.351 41.769 1.000 31.915 391 ARG AAA O 1
ATOM 2933 N N . LYS A 1 380 ? 110.311 132.698 43.149 1.000 34.228 392 LYS AAA N 1
ATOM 2934 C CA . LYS A 1 380 ? 110.565 131.586 44.065 1.000 36.476 392 LYS AAA CA 1
ATOM 2935 C C . LYS A 1 380 ? 109.256 130.997 44.604 1.000 35.785 392 LYS AAA C 1
ATOM 2936 O O . LYS A 1 380 ? 109.121 129.777 44.702 1.000 36.129 392 LYS AAA O 1
ATOM 2942 N N . GLU A 1 381 ? 108.285 131.874 44.905 1.000 34.590 393 GLU AAA N 1
ATOM 2943 C CA . GLU A 1 381 ? 106.988 131.477 45.424 1.000 34.477 393 GLU AAA CA 1
ATOM 2944 C C . GLU A 1 381 ? 106.258 130.589 44.420 1.000 33.024 393 GLU AAA C 1
ATOM 2945 O O . GLU A 1 381 ? 105.515 129.700 44.849 1.000 33.668 393 GLU AAA O 1
ATOM 2951 N N . GLN A 1 382 ? 106.460 130.855 43.110 1.000 30.961 394 GLN AAA N 1
ATOM 2952 C CA . GLN A 1 382 ? 105.743 130.131 42.074 1.000 29.728 394 GLN AAA CA 1
ATOM 2953 C C . GLN A 1 382 ? 106.332 128.731 41.934 1.000 30.821 394 GLN AAA C 1
ATOM 2954 O O . GLN A 1 382 ? 105.596 127.758 41.791 1.000 31.317 394 GLN AAA O 1
ATOM 2960 N N . ILE A 1 383 ? 107.657 128.619 42.015 1.000 31.730 395 ILE AAA N 1
ATOM 2961 C CA . ILE A 1 383 ? 108.327 127.328 41.938 1.000 32.848 395 ILE AAA CA 1
ATOM 2962 C C . ILE A 1 383 ? 107.898 126.490 43.136 1.000 34.786 395 ILE AAA C 1
ATOM 2963 O O . ILE A 1 383 ? 107.487 125.338 43.005 1.000 35.114 395 ILE AAA O 1
ATOM 2968 N N . HIS A 1 384 ? 107.932 127.122 44.308 1.000 36.275 396 HIS AAA N 1
ATOM 2969 C CA . HIS A 1 384 ? 107.461 126.504 45.535 1.000 38.746 396 HIS AAA CA 1
ATOM 2970 C C . HIS A 1 384 ? 106.038 125.952 45.377 1.000 38.403 396 HIS AAA C 1
ATOM 2971 O O . HIS A 1 384 ? 105.777 124.792 45.724 1.000 39.828 396 HIS AAA O 1
ATOM 2978 N N . TRP A 1 385 ? 105.128 126.790 44.855 1.000 36.766 397 TRP AAA N 1
ATOM 2979 C CA . TRP A 1 385 ? 103.723 126.459 44.655 1.000 36.446 397 TRP AAA CA 1
ATOM 2980 C C . TRP A 1 385 ? 103.562 125.227 43.765 1.000 36.098 397 TRP AAA C 1
ATOM 2981 O O . TRP A 1 385 ? 102.922 124.263 44.180 1.000 37.401 397 TRP AAA O 1
ATOM 2992 N N . MET A 1 386 ? 104.205 125.238 42.583 1.000 34.583 398 MET AAA N 1
ATOM 2993 C CA . MET A 1 386 ? 104.108 124.155 41.621 1.000 34.411 398 MET AAA CA 1
ATOM 2994 C C . MET A 1 386 ? 104.570 122.838 42.232 1.000 37.007 398 MET AAA C 1
ATOM 2995 O O . MET A 1 386 ? 103.865 121.828 42.139 1.000 37.924 398 MET AAA O 1
ATOM 3000 N N . ASN A 1 387 ? 105.750 122.892 42.876 1.000 38.249 399 ASN AAA N 1
ATOM 3001 C CA . ASN A 1 387 ? 106.336 121.810 43.636 1.000 40.886 399 ASN AAA CA 1
ATOM 3002 C C . ASN A 1 387 ? 105.348 121.211 44.610 1.000 42.738 399 ASN AAA C 1
ATOM 3003 O O . ASN A 1 387 ? 105.213 119.996 44.637 1.000 44.270 399 ASN AAA O 1
ATOM 3008 N N . TRP A 1 388 ? 104.745 122.061 45.439 1.000 43.191 400 TRP AAA N 1
ATOM 3009 C CA . TRP A 1 388 ? 103.827 121.602 46.464 1.000 45.623 400 TRP AAA CA 1
ATOM 3010 C C . TRP A 1 388 ? 102.624 120.908 45.824 1.000 45.560 400 TRP AAA C 1
ATOM 3011 O O . TRP A 1 388 ? 102.134 119.917 46.366 1.000 47.845 400 TRP AAA O 1
ATOM 3022 N N . LEU A 1 389 ? 102.191 121.397 44.651 1.000 43.288 401 LEU AAA N 1
ATOM 3023 C CA . LEU A 1 389 ? 101.039 120.827 43.970 1.000 43.294 401 LEU AAA CA 1
ATOM 3024 C C . LEU A 1 389 ? 101.334 119.425 43.430 1.000 44.550 401 LEU AAA C 1
ATOM 3025 O O . LEU A 1 389 ? 100.498 118.525 43.575 1.000 45.888 401 LEU AAA O 1
ATOM 3030 N N . LEU A 1 390 ? 102.485 119.248 42.763 1.000 44.034 402 LEU AAA N 1
ATOM 3031 C CA . LEU A 1 390 ? 102.846 117.937 42.238 1.000 45.053 402 LEU AAA CA 1
ATOM 3032 C C . LEU A 1 390 ? 103.016 116.935 43.381 1.000 48.357 402 LEU AAA C 1
ATOM 3033 O O . LEU A 1 390 ? 102.618 115.768 43.260 1.000 49.496 402 LEU AAA O 1
ATOM 3038 N N . ASP A 1 391 ? 103.627 117.413 44.478 1.000 50.147 403 ASP AAA N 1
ATOM 3039 C CA . ASP A 1 391 ? 104.049 116.615 45.619 1.000 53.327 403 ASP AAA CA 1
ATOM 3040 C C . ASP A 1 391 ? 102.834 116.143 46.405 1.000 54.953 403 ASP AAA C 1
ATOM 3041 O O . ASP A 1 391 ? 102.807 114.986 46.826 1.000 56.915 403 ASP AAA O 1
ATOM 3046 N N . THR A 1 392 ? 101.865 117.055 46.608 1.000 53.685 404 THR AAA N 1
ATOM 3047 C CA . THR A 1 392 ? 100.724 116.810 47.483 1.000 55.537 404 THR AAA CA 1
ATOM 3048 C C . THR A 1 392 ? 99.622 116.039 46.757 1.000 55.352 404 THR AAA C 1
ATOM 3049 O O . THR A 1 392 ? 98.944 115.213 47.376 1.000 58.294 404 THR AAA O 1
ATOM 3053 N N . TYR A 1 393 ? 99.466 116.290 45.450 1.000 52.010 405 TYR AAA N 1
ATOM 3054 C CA . TYR A 1 393 ? 98.276 115.846 44.739 1.000 51.637 405 TYR AAA CA 1
ATOM 3055 C C . TYR A 1 393 ? 98.605 114.824 43.643 1.000 51.071 405 TYR AAA C 1
ATOM 3056 O O . TYR A 1 393 ? 97.732 114.047 43.254 1.000 52.060 405 TYR AAA O 1
ATOM 3065 N N . LYS A 1 394 ? 99.861 114.806 43.178 1.000 49.432 406 LYS AAA N 1
ATOM 3066 C CA . LYS A 1 394 ? 100.340 113.846 42.189 1.000 49.237 406 LYS AAA CA 1
ATOM 3067 C C . LYS A 1 394 ? 99.707 114.104 40.827 1.000 47.555 406 LYS AAA C 1
ATOM 3068 O O . LYS A 1 394 ? 99.472 113.159 40.076 1.000 48.535 406 LYS AAA O 1
ATOM 3074 N N . PHE A 1 395 ? 99.446 115.376 40.508 1.000 45.296 407 PHE AAA N 1
ATOM 3075 C CA . PHE A 1 395 ? 99.174 115.766 39.133 1.000 43.374 407 PHE AAA CA 1
ATOM 3076 C C . PHE A 1 395 ? 100.382 115.374 38.294 1.000 42.633 407 PHE AAA C 1
ATOM 3077 O O . PHE A 1 395 ? 101.478 115.271 38.826 1.000 42.658 407 PHE AAA O 1
ATOM 3085 N N . ASP A 1 396 ? 100.169 115.154 36.992 1.000 42.221 408 ASP AAA N 1
ATOM 3086 C CA . ASP A 1 396 ? 101.191 114.638 36.090 1.000 41.980 408 ASP AAA CA 1
ATOM 3087 C C . ASP A 1 396 ? 101.723 115.758 35.215 1.000 40.126 408 ASP AAA C 1
ATOM 3088 O O . ASP A 1 396 ? 102.668 115.565 34.452 1.000 40.109 408 ASP AAA O 1
ATOM 3093 N N . GLY A 1 397 ? 101.079 116.918 35.339 1.000 38.809 409 GLY AAA N 1
ATOM 3094 C CA . GLY A 1 397 ? 101.410 118.094 34.561 1.000 37.033 409 GLY AAA CA 1
ATOM 3095 C C . GLY A 1 397 ? 100.363 119.179 34.792 1.000 36.235 409 GLY AAA C 1
ATOM 3096 O O . GLY A 1 397 ? 99.588 119.123 35.762 1.000 36.890 409 GLY AAA O 1
ATOM 3097 N N . PHE A 1 398 ? 100.358 120.154 33.882 1.000 34.706 410 PHE AAA N 1
ATOM 3098 C CA . PHE A 1 398 ? 99.672 121.407 34.129 1.000 33.651 410 PHE AAA CA 1
ATOM 3099 C C . PHE A 1 398 ? 99.038 121.908 32.833 1.000 33.049 410 PHE AAA C 1
ATOM 3100 O O . PHE A 1 398 ? 99.703 121.917 31.786 1.000 32.907 410 PHE AAA O 1
ATOM 3108 N N . ARG A 1 399 ? 97.764 122.315 32.925 1.000 32.763 411 ARG AAA N 1
ATOM 3109 C CA . ARG A 1 399 ? 97.251 123.245 31.938 1.000 31.936 411 ARG AAA CA 1
ATOM 3110 C C . ARG A 1 399 ? 97.563 124.651 32.443 1.000 30.148 411 ARG AAA C 1
ATOM 3111 O O . ARG A 1 399 ? 97.157 124.999 33.551 1.000 30.129 411 ARG AAA O 1
ATOM 3119 N N . ILE A 1 400 ? 98.295 125.435 31.634 1.000 28.761 412 ILE AAA N 1
ATOM 3120 C CA . ILE A 1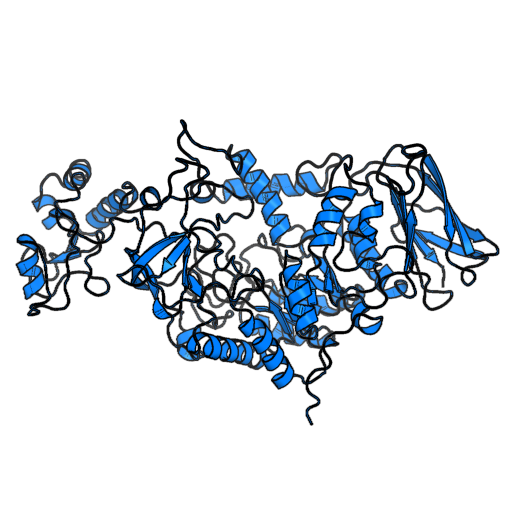 400 ? 98.775 126.738 32.066 1.000 27.312 412 ILE AAA CA 1
ATOM 3121 C C . ILE A 1 400 ? 97.834 127.871 31.624 1.000 26.871 412 ILE AAA C 1
ATOM 3122 O O . ILE A 1 400 ? 97.871 128.316 30.466 1.000 26.606 412 ILE AAA O 1
ATOM 3127 N N . ASP A 1 401 ? 97.050 128.352 32.610 1.000 26.757 413 ASP AAA N 1
ATOM 3128 C CA . ASP A 1 401 ? 96.099 129.446 32.529 1.000 26.556 413 ASP AAA CA 1
ATOM 3129 C C . ASP A 1 401 ? 96.792 130.776 32.265 1.000 25.536 413 ASP AAA C 1
ATOM 3130 O O . ASP A 1 401 ? 97.733 131.174 32.988 1.000 24.813 413 ASP AAA O 1
ATOM 3135 N N . ALA A 1 402 ? 96.231 131.486 31.267 1.000 25.444 414 ALA AAA N 1
ATOM 3136 C CA . ALA A 1 402 ? 96.656 132.821 30.875 1.000 24.609 414 ALA AAA CA 1
ATOM 3137 C C . ALA A 1 402 ? 98.169 132.853 30.666 1.000 23.902 414 ALA AAA C 1
ATOM 3138 O O . ALA A 1 402 ? 98.798 133.879 30.947 1.000 23.330 414 ALA AAA O 1
ATOM 3140 N N . ALA A 1 403 ? 98.734 131.753 30.120 1.000 24.023 415 ALA AAA N 1
ATOM 3141 C CA . ALA A 1 403 ? 100.188 131.598 29.958 1.000 23.723 415 ALA AAA CA 1
ATOM 3142 C C . ALA A 1 403 ? 100.874 132.737 29.195 1.000 23.501 415 ALA AAA C 1
ATOM 3143 O O . ALA A 1 403 ? 102.114 132.822 29.203 1.000 23.609 415 ALA AAA O 1
ATOM 3145 N N . THR A 1 404 ? 100.116 133.589 28.492 1.000 23.456 416 THR AAA N 1
ATOM 3146 C CA . THR A 1 404 ? 100.758 134.545 27.585 1.000 23.684 416 THR AAA CA 1
ATOM 3147 C C . THR A 1 404 ? 100.749 135.947 28.198 1.000 23.237 416 THR AAA C 1
ATOM 3148 O O . THR A 1 404 ? 101.235 136.885 27.561 1.000 23.524 416 THR AAA O 1
ATOM 3152 N N . HIS A 1 405 ? 100.188 136.053 29.423 1.000 22.802 417 HIS AAA N 1
ATOM 3153 C CA . HIS A 1 405 ? 99.957 137.302 30.159 1.000 22.638 417 HIS AAA CA 1
ATOM 3154 C C . HIS A 1 405 ? 100.770 137.490 31.470 1.000 22.395 417 HIS AAA C 1
ATOM 3155 O O . HIS A 1 405 ? 100.448 138.333 32.325 1.000 22.186 417 HIS AAA O 1
ATOM 3162 N N . PHE A 1 406 ? 101.890 136.776 31.615 1.000 22.672 418 PHE AAA N 1
ATOM 3163 C CA . PHE A 1 406 ? 102.811 137.036 32.719 1.000 22.876 418 PHE AAA CA 1
ATOM 3164 C C . PHE A 1 406 ? 104.228 136.720 32.272 1.000 23.665 418 PHE AAA C 1
ATOM 3165 O O . PHE A 1 406 ? 104.421 136.146 31.203 1.000 23.984 418 PHE AAA O 1
ATOM 3173 N N . ASP A 1 407 ? 105.215 137.128 33.087 1.000 24.387 419 ASP AAA N 1
ATOM 3174 C CA . ASP A 1 407 ? 106.628 136.883 32.837 1.000 25.623 419 ASP AAA CA 1
ATOM 3175 C C . ASP A 1 407 ? 106.839 135.425 32.422 1.000 25.913 419 ASP AAA C 1
ATOM 3176 O O . ASP A 1 407 ? 106.525 134.497 33.179 1.000 25.579 419 ASP AAA O 1
ATOM 3181 N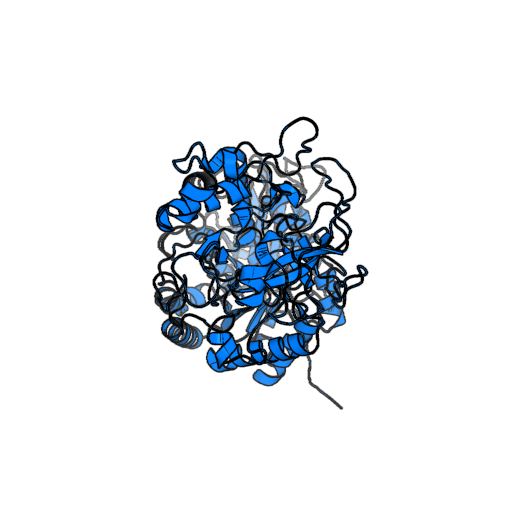 N . LYS A 1 408 ? 107.362 135.231 31.202 1.000 26.677 420 LYS AAA N 1
ATOM 3182 C CA . LYS A 1 408 ? 107.415 133.907 30.594 1.000 27.081 420 LYS AAA CA 1
ATOM 3183 C C . LYS A 1 408 ? 108.458 133.029 31.294 1.000 27.924 420 LYS AAA C 1
ATOM 3184 O O . LYS A 1 408 ? 108.407 131.804 31.170 1.000 28.192 420 LYS AAA O 1
ATOM 3190 N N . GLN A 1 409 ? 109.367 133.641 32.058 1.000 28.529 421 GLN AAA N 1
ATOM 3191 C CA . GLN A 1 409 ? 110.291 132.870 32.876 1.000 29.606 421 GLN AAA CA 1
ATOM 3192 C C . GLN A 1 409 ? 109.523 131.812 33.662 1.000 28.908 421 GLN AAA C 1
ATOM 3193 O O . GLN A 1 409 ? 110.024 130.709 33.825 1.000 29.558 421 GLN AAA O 1
ATOM 3199 N N . VAL A 1 410 ? 108.316 132.154 34.135 1.000 27.724 422 VAL AAA N 1
ATOM 3200 C CA . VAL A 1 410 ? 107.554 131.253 34.973 1.000 27.510 422 VAL AAA CA 1
ATOM 3201 C C . VAL A 1 410 ? 107.235 129.990 34.171 1.000 27.621 422 VAL AAA C 1
ATOM 3202 O O . VAL A 1 410 ? 107.208 128.894 34.750 1.000 27.969 422 VAL AAA O 1
ATOM 3206 N N . LEU A 1 411 ? 107.054 130.146 32.841 1.000 27.263 423 LEU AAA N 1
ATOM 3207 C CA . LEU A 1 411 ? 106.752 128.982 32.021 1.000 27.398 423 LEU AAA CA 1
ATOM 3208 C C . LEU A 1 411 ? 107.965 128.045 31.972 1.000 28.606 423 LEU AAA C 1
ATOM 3209 O O . LEU A 1 411 ? 107.819 126.817 31.974 1.000 29.203 423 LEU AAA O 1
ATOM 3214 N N . LEU A 1 412 ? 109.159 128.621 31.853 1.000 29.263 424 LEU AAA N 1
ATOM 3215 C CA . LEU A 1 412 ? 110.382 127.841 31.752 1.000 30.675 424 LEU AAA CA 1
ATOM 3216 C C . LEU A 1 412 ? 110.700 127.152 33.082 1.000 31.137 424 LEU AAA C 1
ATOM 3217 O O . LEU A 1 412 ? 111.150 126.013 33.094 1.000 32.120 424 LEU AAA O 1
ATOM 3222 N N . ASP A 1 413 ? 110.393 127.835 34.183 1.000 30.581 425 ASP AAA N 1
ATOM 3223 C CA . ASP A 1 413 ? 110.503 127.332 35.534 1.000 31.192 425 ASP AAA CA 1
ATOM 3224 C C . ASP A 1 413 ? 109.539 126.163 35.755 1.000 30.784 425 ASP AAA C 1
ATOM 3225 O O . ASP A 1 413 ? 109.912 125.167 36.373 1.000 31.813 425 ASP AAA O 1
ATOM 3230 N N . GLU A 1 414 ? 108.305 126.279 35.247 1.000 29.512 426 GLU AAA N 1
ATOM 3231 C CA . GLU A 1 414 ? 107.318 125.209 35.310 1.000 29.348 426 GLU AAA CA 1
ATOM 3232 C C . GLU A 1 414 ? 107.845 123.931 34.634 1.000 30.373 426 GLU AAA C 1
ATOM 3233 O O . GLU A 1 414 ? 107.623 122.834 35.145 1.000 30.962 426 GLU AAA O 1
ATOM 3239 N N . ALA A 1 415 ? 108.516 124.070 33.473 1.000 30.779 427 ALA AAA N 1
ATOM 3240 C CA . ALA A 1 415 ? 109.139 122.966 32.741 1.000 32.085 427 ALA AAA CA 1
ATOM 3241 C C . ALA A 1 415 ? 110.244 122.293 33.570 1.000 33.860 427 ALA AAA C 1
ATOM 3242 O O . ALA A 1 415 ? 110.356 121.062 33.607 1.000 34.835 427 ALA AAA O 1
ATOM 3244 N N . ASP A 1 416 ? 111.054 123.118 34.244 1.000 34.487 428 ASP AAA N 1
ATOM 3245 C CA . ASP A 1 416 ? 112.096 122.627 35.130 1.000 36.588 428 ASP AAA CA 1
ATOM 3246 C C . ASP A 1 416 ? 111.503 121.878 36.327 1.000 37.178 428 ASP AAA C 1
ATOM 3247 O O . ASP A 1 416 ? 112.084 120.887 36.766 1.000 38.608 428 ASP AAA O 1
ATOM 3252 N N . VAL A 1 417 ? 110.365 122.361 36.857 1.000 36.465 429 VAL AAA N 1
ATOM 3253 C CA . VAL A 1 417 ? 109.650 121.670 37.923 1.000 37.558 429 VAL AAA CA 1
ATOM 3254 C C . VAL A 1 417 ? 109.257 120.263 37.455 1.000 38.766 429 VAL AAA C 1
ATOM 3255 O O . VAL A 1 417 ? 109.492 119.281 38.167 1.000 40.367 429 VAL AAA O 1
ATOM 3259 N N . ARG A 1 418 ? 108.741 120.146 36.224 1.000 38.429 430 ARG AAA N 1
ATOM 3260 C CA . ARG A 1 418 ? 108.419 118.834 35.673 1.000 39.699 430 ARG AAA CA 1
ATOM 3261 C C . ARG A 1 418 ? 109.658 117.955 35.473 1.000 41.698 430 ARG AAA C 1
ATOM 3262 O O . ARG A 1 418 ? 109.605 116.754 35.760 1.000 43.141 430 ARG AAA O 1
ATOM 3270 N N . LYS A 1 419 ? 110.742 118.518 34.920 1.000 42.133 431 LYS AAA N 1
ATOM 3271 C CA . LYS A 1 419 ? 111.992 117.779 34.776 1.000 44.476 431 LYS AAA CA 1
ATOM 3272 C C . LYS A 1 419 ? 112.466 117.244 36.127 1.000 45.674 431 LYS AAA C 1
ATOM 3273 O O . LYS A 1 419 ? 112.810 116.068 36.238 1.000 47.251 431 LYS AAA O 1
ATOM 3279 N N . ALA A 1 420 ? 112.475 118.108 37.149 1.000 45.305 432 ALA AAA N 1
ATOM 3280 C CA . ALA A 1 420 ? 112.911 117.720 38.486 1.000 46.926 432 ALA AAA CA 1
ATOM 3281 C C . ALA A 1 420 ? 112.046 116.587 39.043 1.000 47.348 432 ALA AAA C 1
ATOM 3282 O O . ALA A 1 420 ? 112.516 115.821 39.881 1.000 49.242 432 ALA AAA O 1
ATOM 3284 N N . HIS A 1 421 ? 110.801 116.471 38.551 1.000 45.929 433 HIS AAA N 1
ATOM 3285 C CA . HIS A 1 421 ? 109.830 115.515 39.065 1.000 46.464 433 HIS AAA CA 1
ATOM 3286 C C . HIS A 1 421 ? 109.784 114.211 38.268 1.000 47.584 433 HIS AAA C 1
ATOM 3287 O O . HIS A 1 421 ? 109.557 113.154 38.862 1.000 49.173 433 HIS AAA O 1
ATOM 3294 N N . PHE A 1 422 ? 109.983 114.279 36.939 1.000 47.087 434 PHE AAA N 1
ATOM 3295 C CA . PHE A 1 422 ? 109.592 113.193 36.047 1.000 47.924 434 PHE AAA CA 1
ATOM 3296 C C . PHE A 1 422 ? 110.638 112.897 34.975 1.000 49.008 434 PHE AAA C 1
ATOM 3297 O O . PHE A 1 422 ? 110.499 111.901 34.266 1.000 49.832 434 PHE AAA O 1
ATOM 3305 N N . GLY A 1 423 ? 111.634 113.781 34.830 1.000 49.312 435 GLY AAA N 1
ATOM 3306 C CA . GLY A 1 423 ? 112.760 113.564 33.936 1.000 51.471 435 GLY AAA CA 1
ATOM 3307 C C . GLY A 1 423 ? 112.470 113.976 32.496 1.000 51.709 435 GLY AAA C 1
ATOM 3308 O O . GLY A 1 423 ? 111.911 115.044 32.244 1.000 49.820 435 GLY AAA O 1
ATOM 3309 N N . ASN A 1 424 ? 112.891 113.109 31.564 1.000 54.267 436 ASN AAA N 1
ATOM 3310 C CA . ASN A 1 424 ? 112.737 113.293 30.125 1.000 55.324 436 ASN AAA CA 1
ATOM 3311 C C . ASN A 1 424 ? 111.471 112.579 29.622 1.000 55.447 436 ASN AAA C 1
ATOM 3312 O O . ASN A 1 424 ? 111.280 112.442 28.413 1.000 55.794 436 ASN AAA O 1
ATOM 3317 N N . ASP A 1 425 ? 110.627 112.093 30.551 1.000 55.662 437 ASP AAA N 1
ATOM 3318 C CA . ASP A 1 425 ? 109.368 111.414 30.246 1.000 56.120 437 ASP AAA CA 1
ATOM 3319 C C . ASP A 1 425 ? 108.260 112.456 30.047 1.000 53.822 437 ASP AAA C 1
ATOM 3320 O O . ASP A 1 425 ? 107.273 112.488 30.785 1.000 53.721 437 ASP AAA O 1
ATOM 3325 N N . LEU A 1 426 ? 108.444 113.312 29.030 1.000 52.090 438 LEU AAA N 1
ATOM 3326 C CA . LEU A 1 426 ? 107.580 114.436 28.693 1.000 49.230 438 LEU AAA CA 1
ATOM 3327 C C . LEU A 1 426 ? 106.184 113.982 28.256 1.000 48.144 438 LEU AAA C 1
ATOM 3328 O O . LEU A 1 426 ? 105.180 114.554 28.689 1.000 47.065 438 LEU AAA O 1
ATOM 3333 N N . ASN A 1 427 ? 106.127 112.976 27.371 1.000 48.207 439 ASN AAA N 1
ATOM 3334 C CA . ASN A 1 427 ? 104.891 112.529 26.740 1.000 47.710 439 ASN AAA CA 1
ATOM 3335 C C . ASN A 1 427 ? 103.854 112.087 27.764 1.000 47.009 439 ASN AAA C 1
ATOM 3336 O O . ASN A 1 427 ? 102.667 112.297 27.556 1.000 47.036 439 ASN AAA O 1
ATOM 3341 N N . ASN A 1 428 ? 104.304 111.494 28.864 1.000 46.622 440 ASN AAA N 1
ATOM 3342 C CA . ASN A 1 428 ? 103.397 110.972 29.871 1.000 46.569 440 ASN AAA CA 1
ATOM 3343 C C . ASN A 1 428 ? 103.162 112.028 30.949 1.000 44.432 440 ASN AAA C 1
ATOM 3344 O O . ASN A 1 428 ? 102.401 111.792 31.884 1.000 44.687 440 ASN AAA O 1
ATOM 3349 N N . HIS A 1 429 ? 103.818 113.188 30.807 1.000 42.611 441 HIS AAA N 1
ATOM 3350 C CA . HIS A 1 429 ? 103.677 114.298 31.741 1.000 41.049 441 HIS AAA CA 1
ATOM 3351 C C . HIS A 1 429 ? 103.396 115.609 31.009 1.000 39.215 441 HIS AAA C 1
ATOM 3352 O O . HIS A 1 429 ? 104.153 116.568 31.145 1.000 38.202 441 HIS AAA O 1
ATOM 3359 N N . LEU A 1 430 ? 102.275 115.665 30.274 1.000 39.039 442 LEU AAA N 1
ATOM 3360 C CA . LEU A 1 430 ? 101.954 116.803 29.412 1.000 37.597 442 LEU AAA CA 1
ATOM 3361 C C . LEU A 1 430 ? 101.797 118.087 30.229 1.000 35.820 442 LEU AAA C 1
ATOM 3362 O O . LEU A 1 430 ? 101.188 118.096 31.304 1.000 35.660 442 LEU AAA O 1
ATOM 3367 N N . SER A 1 431 ? 102.344 119.170 29.667 1.000 34.568 443 SER AAA N 1
ATOM 3368 C CA . SER A 1 431 ? 101.935 120.531 29.956 1.000 33.148 443 SER AAA CA 1
ATOM 3369 C C . SER A 1 431 ? 101.541 121.248 28.664 1.000 32.707 443 SER AAA C 1
ATOM 3370 O O . SER A 1 431 ? 102.178 121.100 27.612 1.000 32.917 443 SER AAA O 1
ATOM 3373 N N . TYR A 1 432 ? 100.483 122.055 28.785 1.000 31.840 444 TYR AAA N 1
ATOM 3374 C CA . TYR A 1 432 ? 99.912 122.768 27.659 1.000 31.750 444 TYR AAA CA 1
ATOM 3375 C C . TYR A 1 432 ? 99.485 124.146 28.149 1.000 30.490 444 TYR AAA C 1
ATOM 3376 O O . TYR A 1 432 ? 98.890 124.301 29.219 1.000 30.139 444 TYR AAA O 1
ATOM 3385 N N . ILE A 1 433 ? 99.877 125.144 27.374 1.000 30.066 445 ILE AAA N 1
ATOM 3386 C CA . ILE A 1 433 ? 99.641 126.529 27.731 1.000 29.234 445 ILE AAA CA 1
ATOM 3387 C C . ILE A 1 433 ? 98.400 127.041 26.998 1.000 29.869 445 ILE AAA C 1
ATOM 3388 O O . ILE A 1 433 ? 98.279 126.816 25.797 1.000 30.764 445 ILE AAA O 1
ATOM 3393 N N . GLU A 1 434 ? 97.508 127.750 27.727 1.000 29.689 446 GLU AAA N 1
ATOM 3394 C CA . GLU A 1 434 ? 96.431 128.534 27.134 1.000 30.069 446 GLU AAA CA 1
ATOM 3395 C C . GLU A 1 434 ? 97.099 129.663 26.361 1.000 29.670 446 GLU AAA C 1
ATOM 3396 O O . GLU A 1 434 ? 97.851 130.449 26.953 1.000 28.534 446 GLU AAA O 1
ATOM 3402 N N . SER A 1 435 ? 96.828 129.685 25.040 1.000 30.612 447 SER AAA N 1
ATOM 3403 C CA . SER A 1 435 ? 97.374 130.635 24.080 1.000 30.505 447 SER AAA CA 1
ATOM 3404 C C . SER A 1 435 ? 96.357 130.924 22.981 1.000 31.699 447 SER AAA C 1
ATOM 3405 O O . SER A 1 435 ? 95.716 129.986 22.487 1.000 32.938 447 SER AAA O 1
ATOM 3408 N N . TYR A 1 436 ? 96.272 132.216 22.597 1.000 31.355 448 TYR AAA N 1
ATOM 3409 C CA . TYR A 1 436 ? 95.448 132.785 21.532 1.000 32.561 448 TYR AAA CA 1
ATOM 3410 C C . TYR A 1 436 ? 96.285 133.642 20.575 1.000 32.828 448 TYR AAA C 1
ATOM 3411 O O . TYR A 1 436 ? 95.725 134.341 19.731 1.000 34.036 448 TYR AAA O 1
ATOM 3420 N N . THR A 1 437 ? 97.618 133.541 20.652 1.000 31.917 449 THR AAA N 1
ATOM 3421 C CA . THR A 1 437 ? 98.509 134.309 19.786 1.000 32.490 449 THR AAA CA 1
ATOM 3422 C C . THR A 1 437 ? 99.596 133.404 19.219 1.000 33.137 449 THR AAA C 1
ATOM 3423 O O . THR A 1 437 ? 100.032 132.474 19.897 1.000 32.336 449 THR AAA O 1
ATOM 3427 N N . SER A 1 438 ? 100.058 133.723 18.000 1.000 34.772 450 SER AAA N 1
ATOM 3428 C CA . SER A 1 438 ? 101.171 133.017 17.372 1.000 35.866 450 SER AAA CA 1
ATOM 3429 C C . SER A 1 438 ? 102.503 133.272 18.095 1.000 34.955 450 SER AAA C 1
ATOM 3430 O O . SER A 1 438 ? 103.461 132.541 17.893 1.000 35.593 450 SER AAA O 1
ATOM 3433 N N . LYS A 1 439 ? 102.581 134.322 18.920 1.000 33.812 451 LYS AAA N 1
ATOM 3434 C CA . LY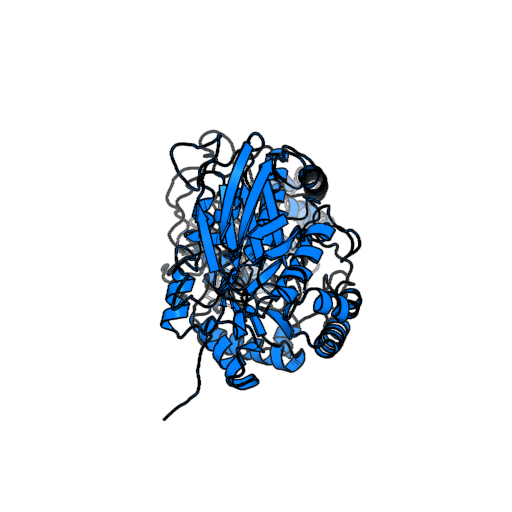S A 1 439 ? 103.786 134.595 19.688 1.000 33.227 451 LYS AAA CA 1
ATOM 3435 C C . LYS A 1 439 ? 104.105 133.436 20.638 1.000 32.304 451 LYS AAA C 1
ATOM 3436 O O . LYS A 1 439 ? 105.273 133.176 20.903 1.000 32.563 451 LYS AAA O 1
ATOM 3442 N N . ALA A 1 440 ? 103.073 132.701 21.078 1.000 31.640 452 ALA AAA N 1
ATOM 3443 C CA . ALA A 1 440 ? 103.208 131.459 21.820 1.000 31.253 452 ALA AAA CA 1
ATOM 3444 C C . ALA A 1 440 ? 103.980 130.426 21.013 1.000 32.808 452 ALA AAA C 1
ATOM 3445 O O . ALA A 1 440 ? 104.771 129.681 21.601 1.000 32.670 452 ALA AAA O 1
ATOM 3447 N N . GLU A 1 441 ? 103.738 130.374 19.692 1.000 34.468 453 GLU AAA N 1
ATOM 3448 C CA . GLU A 1 441 ? 104.412 129.401 18.848 1.000 36.231 453 GLU AAA CA 1
ATOM 3449 C C . GLU A 1 441 ? 105.894 129.746 18.787 1.000 36.875 453 GLU AAA C 1
ATOM 3450 O O . GLU A 1 441 ? 106.729 128.861 18.912 1.000 37.464 453 GLU AAA O 1
ATOM 3456 N N . LYS A 1 442 ? 106.193 131.025 18.545 1.000 37.272 454 LYS AAA N 1
ATOM 3457 C CA . LYS A 1 442 ? 107.560 131.499 18.420 1.000 38.460 454 LYS AAA CA 1
ATOM 3458 C C . LYS A 1 442 ? 108.316 131.193 19.713 1.000 37.397 454 LYS AAA C 1
ATOM 3459 O O . LYS A 1 442 ? 109.381 130.588 19.675 1.000 38.366 454 LYS AAA O 1
ATOM 3465 N N . PHE A 1 443 ? 107.711 131.562 20.851 1.000 35.659 455 PHE AAA N 1
ATOM 3466 C CA . PHE A 1 443 ? 108.258 131.310 22.174 1.000 34.781 455 PHE AAA CA 1
ATOM 3467 C C . PHE A 1 443 ? 108.593 129.827 22.351 1.000 35.321 455 PHE AAA C 1
ATOM 3468 O O . PHE A 1 443 ? 109.741 129.489 22.691 1.000 36.154 455 PHE AAA O 1
ATOM 3476 N N . GLU A 1 444 ? 107.606 128.949 22.083 1.000 34.915 456 GLU AAA N 1
ATOM 3477 C CA . GLU A 1 444 ? 107.789 127.515 22.269 1.000 35.263 456 GLU AAA CA 1
ATOM 3478 C C . GLU A 1 444 ? 108.946 126.984 21.430 1.000 37.233 456 GLU AAA C 1
ATOM 3479 O O . GLU A 1 444 ? 109.814 126.258 21.920 1.000 37.812 456 GLU AAA O 1
ATOM 3485 N N . ASN A 1 445 ? 108.964 127.365 20.160 1.000 38.594 457 ASN AAA N 1
ATOM 3486 C CA . ASN A 1 445 ? 109.954 126.834 19.247 1.000 40.790 457 ASN AAA CA 1
ATOM 3487 C C . ASN A 1 445 ? 111.343 127.337 19.628 1.000 41.756 457 ASN AAA C 1
ATOM 3488 O O . ASN A 1 445 ? 112.329 126.648 19.405 1.000 43.262 457 ASN AAA O 1
ATOM 3493 N N . GLU A 1 446 ? 111.428 128.558 20.152 1.000 41.244 458 GLU AAA N 1
ATOM 3494 C CA . GLU A 1 446 ? 112.722 129.120 20.489 1.000 42.745 458 GLU AAA CA 1
ATOM 3495 C C . GLU A 1 446 ? 113.322 128.419 21.706 1.000 42.328 458 GLU AAA C 1
ATOM 3496 O O . GLU A 1 446 ? 114.534 128.402 21.855 1.000 44.090 458 GLU AAA O 1
ATOM 3502 N N . ASN A 1 447 ? 112.479 127.780 22.518 1.000 40.561 459 ASN AAA N 1
ATOM 3503 C CA . ASN A 1 447 ? 112.876 127.221 23.796 1.000 40.231 459 ASN AAA CA 1
ATOM 3504 C C . ASN A 1 447 ? 112.893 125.692 23.758 1.000 40.766 459 ASN AAA C 1
ATOM 3505 O O . ASN A 1 447 ? 112.983 125.059 24.812 1.000 40.360 459 ASN AAA O 1
ATOM 3510 N N . GLY A 1 448 ? 112.790 125.102 22.555 1.000 42.291 460 GLY AAA N 1
ATOM 3511 C CA . GLY A 1 448 ? 112.800 123.657 22.397 1.000 42.292 460 GLY AAA CA 1
ATOM 3512 C C . GLY A 1 448 ? 111.461 122.977 22.688 1.000 40.832 460 GLY AAA C 1
ATOM 3513 O O . GLY A 1 448 ? 111.435 121.763 22.873 1.000 41.288 460 GLY AAA O 1
ATOM 3514 N N . ASN A 1 449 ? 110.363 123.743 22.736 1.000 39.235 461 ASN AAA N 1
ATOM 3515 C CA . ASN A 1 449 ? 109.011 123.188 22.806 1.000 37.999 461 ASN AAA CA 1
ATOM 3516 C C . ASN A 1 449 ? 108.762 122.492 24.146 1.000 38.024 461 ASN AAA C 1
ATOM 3517 O O . ASN A 1 449 ? 108.308 121.357 24.202 1.000 38.238 461 ASN AAA O 1
ATOM 3522 N N . PRO A 1 450 ? 109.014 123.146 25.295 1.000 38.261 462 PRO AAA N 1
ATOM 3523 C CA . PRO A 1 450 ? 108.740 122.528 26.602 1.000 38.611 462 PRO AAA CA 1
ATOM 3524 C C . PRO A 1 450 ? 107.266 122.283 26.941 1.000 37.709 462 PRO AAA C 1
ATOM 3525 O O . PRO A 1 450 ? 106.968 121.564 27.904 1.000 38.220 462 PRO AAA O 1
ATOM 3529 N N . HIS A 1 451 ? 106.355 122.919 26.172 1.000 36.502 463 HIS AAA N 1
ATOM 3530 C CA . HIS A 1 451 ? 104.918 122.735 26.332 1.000 35.688 463 HIS AAA CA 1
ATOM 3531 C C . HIS A 1 451 ? 104.235 122.515 24.976 1.000 35.171 463 HIS AAA C 1
ATOM 3532 O O . HIS A 1 451 ? 104.814 122.819 23.931 1.000 35.223 463 HIS AAA O 1
ATOM 3539 N N . LEU A 1 452 ? 102.997 121.989 25.005 1.000 34.837 464 LEU AAA N 1
ATOM 3540 C CA . LEU A 1 452 ? 102.100 122.030 23.854 1.000 34.527 464 LEU AAA CA 1
ATOM 3541 C C . LEU A 1 452 ? 101.477 123.423 23.743 1.000 33.536 464 LEU AAA C 1
ATOM 3542 O O . LEU A 1 452 ? 100.939 123.946 24.721 1.000 32.852 464 LEU AAA O 1
ATOM 3547 N N . THR A 1 453 ? 101.589 124.024 22.551 1.000 33.643 465 THR AAA N 1
ATOM 3548 C CA . THR A 1 453 ? 101.013 125.328 22.262 1.000 33.406 465 THR AAA CA 1
ATOM 3549 C C . THR A 1 453 ? 99.565 125.120 21.815 1.000 33.657 465 THR AAA C 1
ATOM 3550 O O . THR A 1 453 ? 99.279 124.146 21.125 1.000 34.696 465 THR AAA O 1
ATOM 3554 N N . MET A 1 454 ? 98.633 125.986 22.246 1.000 33.129 466 MET AAA N 1
ATOM 3555 C CA . MET A 1 454 ? 97.221 125.820 21.899 1.000 32.938 466 MET AAA CA 1
ATOM 3556 C C . MET A 1 454 ? 96.980 126.222 20.445 1.000 33.207 466 MET AAA C 1
ATOM 3557 O O . MET A 1 454 ? 97.440 127.292 20.036 1.000 32.804 466 MET AAA O 1
ATOM 3562 N N . ASP A 1 455 ? 96.263 125.356 19.680 1.000 33.712 467 ASP AAA N 1
ATOM 3563 C CA . ASP A 1 455 ? 95.822 125.668 18.325 1.000 34.206 467 ASP AAA CA 1
ATOM 3564 C C . ASP A 1 455 ? 94.589 126.572 18.400 1.000 33.905 467 ASP AAA C 1
ATOM 3565 O O . ASP A 1 455 ? 93.448 126.123 18.222 1.000 34.544 467 ASP AAA O 1
ATOM 3570 N N . TRP A 1 456 ? 94.852 127.861 18.650 1.000 32.705 468 TRP AAA N 1
ATOM 3571 C CA . TRP A 1 456 ? 93.841 128.892 18.543 1.000 32.514 468 TRP AAA CA 1
ATOM 3572 C C . TRP A 1 456 ? 93.406 129.102 17.082 1.000 33.827 468 TRP AAA C 1
ATOM 3573 O O . TRP A 1 456 ? 92.236 129.379 16.850 1.000 34.109 468 TRP AAA O 1
ATOM 3584 N N . ALA A 1 457 ? 94.352 129.049 16.125 1.000 34.817 469 ALA AAA N 1
ATOM 3585 C CA . ALA A 1 457 ? 94.108 129.436 14.742 1.000 36.610 469 ALA AAA CA 1
ATOM 3586 C C . ALA A 1 457 ? 93.076 128.509 14.094 1.000 38.383 469 ALA AAA C 1
ATOM 3587 O O . ALA A 1 457 ? 92.140 128.993 13.459 1.000 39.382 469 ALA AAA O 1
ATOM 3589 N N . LEU A 1 458 ? 93.254 127.188 14.270 1.000 38.981 470 LEU AAA N 1
ATOM 3590 C CA . LEU A 1 458 ? 92.311 126.219 13.742 1.000 40.868 470 LEU AAA CA 1
ATOM 3591 C C . LEU A 1 458 ? 90.944 126.411 14.391 1.000 41.054 470 LEU AAA C 1
ATOM 3592 O O . LEU A 1 458 ? 89.931 126.243 13.712 1.000 42.723 470 LEU AAA O 1
ATOM 3597 N N . TYR A 1 459 ? 90.919 126.754 15.684 1.000 39.858 471 TYR AAA N 1
ATOM 3598 C CA . TYR A 1 459 ? 89.640 126.976 16.336 1.000 40.793 471 TYR AAA CA 1
ATOM 3599 C C . TYR A 1 459 ? 88.817 128.051 15.615 1.000 42.228 471 TYR AAA C 1
ATOM 3600 O O . TYR A 1 459 ? 87.678 127.787 15.257 1.000 43.698 471 TYR AAA O 1
ATOM 3609 N N . TYR A 1 460 ? 89.372 129.267 15.450 1.000 42.581 472 TYR AAA N 1
ATOM 3610 C CA . TYR A 1 460 ? 88.705 130.360 14.753 1.000 43.924 472 TYR AAA CA 1
ATOM 3611 C C . TYR A 1 460 ? 88.398 129.983 13.298 1.000 46.251 472 TYR AAA C 1
ATOM 3612 O O . TYR A 1 460 ? 87.395 130.431 12.731 1.000 47.855 472 TYR AAA O 1
ATOM 3621 N N . THR A 1 461 ? 89.260 129.156 12.690 1.000 46.433 473 THR AAA N 1
ATOM 3622 C CA . THR A 1 461 ? 89.099 128.762 11.295 1.000 48.501 473 THR AAA CA 1
ATOM 3623 C C . THR A 1 461 ? 87.923 127.799 11.143 1.000 49.660 473 THR AAA C 1
ATOM 3624 O O . THR A 1 461 ? 87.164 127.899 10.169 1.000 51.744 473 THR AAA O 1
ATOM 3628 N N . LEU A 1 462 ? 87.779 126.888 12.119 1.000 48.289 474 LEU AAA N 1
ATOM 3629 C CA . LEU A 1 462 ? 86.632 125.997 12.151 1.000 49.675 474 LEU AAA CA 1
ATOM 3630 C C . LEU A 1 462 ? 85.341 126.790 12.335 1.000 49.819 474 LEU AAA C 1
ATOM 3631 O O . LEU A 1 462 ? 84.344 126.450 11.711 1.000 52.149 474 LEU AAA O 1
ATOM 3636 N N . GLN A 1 463 ? 85.364 127.841 13.167 1.000 48.070 475 GLN AAA N 1
ATOM 3637 C CA . GLN A 1 463 ? 84.168 128.613 13.478 1.000 48.311 475 GLN AAA CA 1
ATOM 3638 C C . GLN A 1 463 ? 83.656 129.362 12.248 1.000 50.405 475 GLN AAA C 1
ATOM 3639 O O . GLN A 1 463 ? 82.449 129.493 12.111 1.000 51.909 475 GLN AAA O 1
ATOM 3645 N N . ASP A 1 464 ? 84.570 129.798 11.361 1.000 50.890 476 ASP AAA N 1
ATOM 3646 C CA . ASP A 1 464 ? 84.311 130.618 10.180 1.000 53.145 476 ASP AAA CA 1
ATOM 3647 C C . ASP A 1 464 ? 83.928 129.805 8.932 1.000 56.068 476 ASP AAA C 1
ATOM 3648 O O . ASP A 1 464 ? 83.327 130.349 7.997 1.000 58.446 476 ASP AAA O 1
ATOM 3653 N N . THR A 1 465 ? 84.315 128.523 8.891 1.000 56.226 477 THR AAA N 1
ATOM 3654 C CA . THR A 1 465 ? 84.131 127.669 7.722 1.000 58.997 477 THR AAA CA 1
ATOM 3655 C C . THR A 1 465 ? 82.970 126.699 7.914 1.000 60.573 477 THR AAA C 1
ATOM 3656 O O . THR A 1 465 ? 82.332 126.314 6.918 1.000 63.856 477 THR AAA O 1
ATOM 3660 N N . LEU A 1 466 ? 82.781 126.280 9.181 1.000 58.383 478 LEU AAA N 1
ATOM 3661 C CA . LEU A 1 466 ? 81.886 125.202 9.573 1.000 59.732 478 LEU AAA CA 1
ATOM 3662 C C . LEU A 1 466 ? 80.977 125.597 10.738 1.000 58.827 478 LEU AAA C 1
ATOM 3663 O O . LEU A 1 466 ? 79.902 125.025 10.880 1.000 60.186 478 LEU AAA O 1
ATOM 3668 N N . GLY A 1 467 ? 81.428 126.527 11.597 1.000 56.957 479 GLY AAA N 1
ATOM 3669 C CA . GLY A 1 467 ? 80.649 126.997 12.738 1.000 56.340 479 GLY AAA CA 1
ATOM 3670 C C . GLY A 1 467 ? 79.529 127.961 12.335 1.000 58.520 479 GLY AAA C 1
ATOM 3671 O O . GLY A 1 467 ? 78.536 128.086 13.053 1.000 58.485 479 GLY AAA O 1
ATOM 3672 N N . LYS A 1 468 ? 79.719 128.652 11.202 1.000 60.586 480 LYS AAA N 1
ATOM 3673 C CA . LYS A 1 468 ? 78.813 129.693 10.744 1.000 63.638 480 LYS AAA CA 1
ATOM 3674 C C . LYS A 1 468 ? 77.842 129.095 9.727 1.000 68.117 480 LYS AAA C 1
ATOM 3675 O O . LYS A 1 468 ? 78.247 128.379 8.800 1.000 69.389 480 LYS AAA O 1
ATOM 3681 N N . GLY A 1 469 ? 76.546 129.363 9.950 1.000 70.608 481 GLY AAA N 1
ATOM 3682 C CA . GLY A 1 469 ? 75.518 129.106 8.955 1.000 74.429 481 GLY AAA CA 1
ATOM 3683 C C . GLY A 1 469 ? 75.850 129.939 7.730 1.000 76.612 481 GLY AAA C 1
ATOM 3684 O O . GLY A 1 469 ? 76.195 131.113 7.872 1.000 75.849 481 GLY AAA O 1
ATOM 3685 N N . THR A 1 470 ? 75.814 129.290 6.564 1.000 80.478 482 THR AAA N 1
ATOM 3686 C CA . THR A 1 470 ? 76.105 129.910 5.278 1.000 83.574 482 THR AAA CA 1
ATOM 3687 C C . THR A 1 470 ? 77.541 130.450 5.296 1.000 81.567 482 THR AAA C 1
ATOM 3688 O O . THR A 1 470 ? 77.740 131.659 5.204 1.000 82.367 482 THR AAA O 1
ATOM 3692 N N . PRO A 1 471 ? 78.581 129.587 5.439 1.000 79.637 483 PRO AAA N 1
ATOM 3693 C CA . PRO A 1 471 ? 79.964 130.046 5.596 1.000 76.677 483 PRO AAA CA 1
ATOM 3694 C C . PRO A 1 471 ? 80.451 131.028 4.532 1.000 77.808 483 PRO AAA C 1
ATOM 3695 O O . PRO A 1 471 ? 80.421 130.729 3.343 1.000 81.208 483 PRO AAA O 1
ATOM 3699 N N . SER A 1 472 ? 80.871 132.212 4.985 1.000 75.831 484 SER AAA N 1
ATOM 3700 C CA . SER A 1 472 ? 81.786 133.071 4.240 1.000 76.099 484 SER AAA CA 1
ATOM 3701 C C . SER A 1 472 ? 83.240 132.842 4.701 1.000 72.326 484 SER AAA C 1
ATOM 3702 O O . SER A 1 472 ? 83.789 133.626 5.479 1.000 69.319 484 SER AAA O 1
ATOM 3705 N N . GLN A 1 473 ? 83.813 131.708 4.235 1.000 71.643 485 GLN AAA N 1
ATOM 3706 C CA . GLN A 1 473 ? 85.235 131.395 4.063 1.000 68.754 485 GLN AAA CA 1
ATOM 3707 C C . GLN A 1 473 ? 85.387 130.009 3.415 1.000 69.039 485 GLN AAA C 1
ATOM 3708 O O . GLN A 1 473 ? 84.699 129.069 3.808 1.000 68.286 485 GLN AAA O 1
ATOM 3714 N N . LYS A 1 474 ? 86.286 129.881 2.425 1.000 69.752 486 LYS AAA N 1
ATOM 3715 C CA . LYS A 1 474 ? 86.541 128.607 1.751 1.000 71.224 486 LYS AAA CA 1
ATOM 3716 C C . LYS A 1 474 ? 86.872 127.530 2.783 1.000 67.958 486 LYS AAA C 1
ATOM 3717 O O . LYS A 1 474 ? 87.759 127.723 3.610 1.000 64.710 486 LYS AAA O 1
ATOM 3723 N N . LEU A 1 475 ? 86.164 126.398 2.708 1.000 68.459 487 LEU AAA N 1
ATOM 3724 C CA . LEU A 1 475 ? 86.262 125.314 3.678 1.000 66.027 487 LEU AAA CA 1
ATOM 3725 C C . LEU A 1 475 ? 87.663 124.693 3.704 1.000 64.608 487 LEU AAA C 1
ATOM 3726 O O . LEU A 1 475 ? 88.055 124.100 4.710 1.000 62.223 487 LEU AAA O 1
ATOM 3731 N N . SER A 1 476 ? 88.392 124.807 2.582 1.000 66.304 488 SER AAA N 1
ATOM 3732 C CA . SER A 1 476 ? 89.720 124.235 2.392 1.000 65.619 488 SER AAA CA 1
ATOM 3733 C C . SER A 1 476 ? 90.724 124.873 3.352 1.000 62.034 488 SER AAA C 1
ATOM 3734 O O . SER A 1 476 ? 91.749 124.263 3.661 1.000 60.892 488 SER AAA O 1
ATOM 3737 N N . THR A 1 477 ? 90.420 126.096 3.812 1.000 60.137 489 THR AAA N 1
ATOM 3738 C CA . THR A 1 477 ? 91.293 126.863 4.685 1.000 56.936 489 THR AAA CA 1
ATOM 3739 C C . THR A 1 477 ? 91.592 126.105 5.979 1.000 54.098 489 THR AAA C 1
ATOM 3740 O O . THR A 1 477 ? 92.582 126.427 6.633 1.000 52.091 489 THR AAA O 1
ATOM 3744 N N . ILE A 1 478 ? 90.748 125.121 6.345 1.000 54.053 490 ILE AAA N 1
ATOM 3745 C CA . ILE A 1 478 ? 90.980 124.286 7.523 1.000 51.904 490 ILE AAA CA 1
ATOM 3746 C C . ILE A 1 478 ? 92.330 123.571 7.426 1.000 51.631 490 ILE AAA C 1
ATOM 3747 O O . ILE A 1 478 ? 92.878 123.177 8.442 1.000 49.828 490 ILE AAA O 1
ATOM 3752 N N . ALA A 1 479 ? 92.838 123.410 6.203 1.000 53.715 491 ALA AAA N 1
ATOM 3753 C CA . ALA A 1 479 ? 94.121 122.796 5.914 1.000 54.044 491 ALA AAA CA 1
ATOM 3754 C C . ALA A 1 479 ? 95.279 123.714 6.312 1.000 52.365 491 ALA AAA C 1
ATOM 3755 O O . ALA A 1 479 ? 96.265 123.227 6.860 1.000 51.290 491 ALA AAA O 1
ATOM 3757 N N . THR A 1 480 ? 95.163 125.024 6.023 1.000 52.457 492 THR AAA N 1
ATOM 3758 C CA . THR A 1 480 ? 96.281 125.956 6.142 1.000 51.670 492 THR AAA CA 1
ATOM 3759 C C . THR A 1 480 ? 96.229 126.776 7.438 1.000 49.001 492 THR AAA C 1
ATOM 3760 O O . THR A 1 480 ? 97.273 127.101 8.001 1.000 47.880 492 THR AAA O 1
ATOM 3764 N N . ASN A 1 481 ? 95.016 127.099 7.903 1.000 48.235 493 ASN AAA N 1
ATOM 3765 C CA . ASN A 1 481 ? 94.782 128.119 8.913 1.000 46.142 493 ASN AAA CA 1
ATOM 3766 C C . ASN A 1 481 ? 94.750 127.484 10.305 1.000 43.975 493 ASN AAA C 1
ATOM 3767 O O . ASN A 1 481 ? 93.705 127.421 10.953 1.000 43.145 493 ASN AAA O 1
ATOM 3772 N N . SER A 1 482 ? 95.936 127.012 10.720 1.000 43.258 494 SER AAA N 1
ATOM 3773 C CA . SER A 1 482 ? 96.211 126.166 11.871 1.000 41.774 494 SER AAA CA 1
ATOM 3774 C C . SER A 1 482 ? 97.671 126.384 12.248 1.000 40.994 494 SER AAA C 1
ATOM 3775 O O . SER A 1 482 ? 98.472 126.733 11.384 1.000 41.982 494 SER AAA O 1
ATOM 3778 N N . VAL A 1 483 ? 98.017 126.142 13.521 1.000 39.597 495 VAL AAA N 1
ATOM 3779 C CA . VAL A 1 483 ? 99.415 126.166 13.937 1.000 39.286 495 VAL AAA CA 1
ATOM 3780 C C . VAL A 1 483 ? 100.184 125.110 13.144 1.000 40.965 495 VAL AAA C 1
ATOM 3781 O O . VAL A 1 483 ? 101.387 125.242 12.963 1.000 41.511 495 VAL AAA O 1
ATOM 3785 N N . VAL A 1 484 ? 99.472 124.090 12.638 1.000 42.098 496 VAL AAA N 1
ATOM 3786 C CA . VAL A 1 484 ? 100.022 123.096 11.724 1.000 44.125 496 VAL AAA CA 1
ATOM 3787 C C . VAL A 1 484 ? 99.391 123.237 10.337 1.000 46.306 496 VAL AAA C 1
ATOM 3788 O O . VAL A 1 484 ? 98.173 123.100 10.190 1.000 46.934 496 VAL AAA O 1
ATOM 3792 N N . ASN A 1 485 ? 100.244 123.430 9.318 1.000 47.998 497 ASN AAA N 1
ATOM 3793 C CA . ASN A 1 485 ? 99.842 123.503 7.922 1.000 50.457 497 ASN AAA CA 1
ATOM 3794 C C . ASN A 1 485 ? 99.740 122.098 7.329 1.000 52.323 497 ASN AAA C 1
ATOM 3795 O O . ASN A 1 485 ? 100.770 121.466 7.068 1.000 53.108 497 ASN AAA O 1
ATOM 3800 N N . ARG A 1 486 ? 98.499 121.660 7.039 1.000 53.237 498 ARG AAA N 1
ATOM 3801 C CA . ARG A 1 486 ? 98.225 120.286 6.639 1.000 54.961 498 ARG AAA CA 1
ATOM 3802 C C . ARG A 1 486 ? 97.974 120.166 5.133 1.000 58.714 498 ARG AAA C 1
ATOM 3803 O O . ARG A 1 486 ? 97.497 119.125 4.681 1.000 60.693 498 ARG AAA O 1
ATOM 3811 N N . SER A 1 487 ? 98.329 121.210 4.365 1.000 60.397 499 SER AAA N 1
ATOM 3812 C CA . SER A 1 487 ? 98.112 121.254 2.924 1.000 64.348 499 SER AAA CA 1
ATOM 3813 C C . SER A 1 487 ? 99.126 120.371 2.204 1.000 67.097 499 SER AAA C 1
ATOM 3814 O O . SER A 1 487 ? 100.259 120.225 2.659 1.000 65.943 499 SER AAA O 1
ATOM 3817 N N . GLY A 1 488 ? 98.715 119.804 1.065 1.000 71.386 500 GLY AAA N 1
ATOM 3818 C CA . GLY A 1 488 ? 99.574 118.911 0.306 1.000 75.096 500 GLY AAA CA 1
ATOM 3819 C C . GLY A 1 488 ? 99.918 117.638 1.082 1.000 75.203 500 GLY AAA C 1
ATOM 3820 O O . GLY A 1 488 ? 99.058 116.789 1.318 1.000 75.830 500 GLY AAA O 1
ATOM 3821 N N . SER A 1 489 ? 101.187 117.541 1.505 1.000 75.047 501 SER AAA N 1
ATOM 3822 C CA . SER A 1 489 ? 101.752 116.318 2.055 1.000 75.235 501 SER AAA CA 1
ATOM 3823 C C . SER A 1 489 ? 101.750 116.306 3.587 1.000 72.522 501 SER AAA C 1
ATOM 3824 O O . SER A 1 489 ? 102.003 115.264 4.188 1.000 72.468 501 SER AAA O 1
ATOM 3827 N N . GLY A 1 490 ? 101.431 117.450 4.209 1.000 70.611 502 GLY AAA N 1
ATOM 3828 C CA . GLY A 1 490 ? 101.488 117.610 5.654 1.000 68.178 502 GLY AAA CA 1
ATOM 3829 C C . GLY A 1 490 ? 102.742 118.389 6.035 1.000 67.362 502 GLY AAA C 1
ATOM 3830 O O . GLY A 1 490 ? 103.533 118.712 5.148 1.000 68.341 502 GLY AAA O 1
ATOM 3831 N N . SER A 1 491 ? 102.904 118.687 7.338 1.000 65.511 503 SER AAA N 1
ATOM 3832 C CA . SER A 1 491 ? 104.071 119.399 7.848 1.000 64.792 503 SER AAA CA 1
ATOM 3833 C C . SER A 1 491 ? 105.175 118.410 8.219 1.000 65.624 503 SER AAA C 1
ATOM 3834 O O . SER A 1 491 ? 104.956 117.500 9.025 1.000 64.608 503 SER AAA O 1
ATOM 3837 N N . ALA A 1 492 ? 106.363 118.616 7.625 1.000 67.251 504 ALA AAA N 1
ATOM 3838 C CA . ALA A 1 492 ? 107.519 117.767 7.869 1.000 67.509 504 ALA AAA CA 1
ATOM 3839 C C . ALA A 1 492 ? 107.916 117.882 9.342 1.000 65.334 504 ALA AAA C 1
ATOM 3840 O O . ALA A 1 492 ? 108.166 116.866 10.005 1.000 64.790 504 ALA AAA O 1
ATOM 3842 N N . HIS A 1 493 ? 107.932 119.131 9.843 1.000 63.428 505 HIS AAA N 1
ATOM 3843 C CA . HIS A 1 493 ? 108.177 119.413 11.251 1.000 60.662 505 HIS AAA CA 1
ATOM 3844 C C . HIS A 1 493 ? 107.048 120.275 11.811 1.000 56.789 505 HIS AAA C 1
ATOM 3845 O O . HIS A 1 493 ? 107.167 121.492 11.825 1.000 56.970 505 HIS AAA O 1
ATOM 3852 N N . ALA A 1 494 ? 105.966 119.629 12.271 1.000 53.617 506 ALA AAA N 1
ATOM 3853 C CA . ALA A 1 494 ? 104.836 120.301 12.905 1.000 50.035 506 ALA AAA CA 1
ATOM 3854 C C . ALA A 1 494 ? 105.191 120.722 14.330 1.000 47.379 506 ALA AAA C 1
ATOM 3855 O O . ALA A 1 494 ? 105.833 119.959 15.041 1.000 47.523 506 ALA AAA O 1
ATOM 3857 N N . ILE A 1 495 ? 104.727 121.905 14.761 1.000 44.630 507 ILE AAA N 1
ATOM 3858 C CA . ILE A 1 495 ? 104.886 122.332 16.144 1.000 42.451 507 ILE AAA CA 1
ATOM 3859 C C . ILE A 1 495 ? 104.013 121.471 17.061 1.000 41.191 507 ILE AAA C 1
ATOM 3860 O O . ILE A 1 495 ? 102.834 121.280 16.799 1.000 40.949 507 ILE AAA O 1
ATOM 3865 N N . PRO A 1 496 ? 104.556 120.905 18.164 1.000 40.534 508 PRO AAA N 1
ATOM 3866 C CA . PRO A 1 496 ? 103.729 120.203 19.147 1.000 39.744 508 PRO AAA CA 1
ATOM 3867 C C . PRO A 1 496 ? 102.654 121.137 19.693 1.000 38.357 508 PRO AAA C 1
ATOM 3868 O O . PRO A 1 496 ? 102.957 122.282 20.080 1.000 37.487 508 PRO AAA O 1
ATOM 3872 N N . ASN A 1 497 ? 101.413 120.633 19.707 1.000 37.917 509 ASN AAA N 1
ATOM 3873 C CA . ASN A 1 497 ? 100.239 121.479 19.887 1.000 37.003 509 ASN AAA CA 1
ATOM 3874 C C . ASN A 1 497 ? 99.072 120.660 20.420 1.000 37.026 509 ASN AAA C 1
ATOM 3875 O O . ASN A 1 497 ? 98.950 119.486 20.088 1.000 37.913 509 ASN AAA O 1
ATOM 3880 N N . TRP A 1 498 ? 98.211 121.320 21.206 1.000 36.102 510 TRP AAA N 1
ATOM 3881 C CA . TRP A 1 498 ? 96.920 120.784 21.618 1.000 36.523 510 TRP AAA CA 1
ATOM 3882 C C . TRP A 1 498 ? 95.829 121.623 20.949 1.000 36.147 510 TRP AAA C 1
ATOM 3883 O O . TRP A 1 498 ? 95.927 122.839 20.951 1.000 35.292 510 TRP AAA O 1
ATOM 3894 N N . SER A 1 499 ? 94.833 120.975 20.326 1.000 37.330 511 SER AAA N 1
ATOM 3895 C CA . SER A 1 499 ? 93.821 121.643 19.513 1.000 37.355 511 SER AAA CA 1
ATOM 3896 C C . SER A 1 499 ? 92.418 121.363 20.059 1.000 37.946 511 SER AAA C 1
ATOM 3897 O O . SER A 1 499 ? 92.263 120.467 20.892 1.000 38.209 511 SER AAA O 1
ATOM 3900 N N . PHE A 1 500 ? 91.417 122.157 19.609 1.000 38.006 512 PHE AAA N 1
ATOM 3901 C CA . PHE A 1 500 ? 90.083 122.110 20.186 1.000 38.721 512 PHE AAA CA 1
ATOM 3902 C C . PHE A 1 500 ? 89.035 122.632 19.197 1.000 39.928 512 PHE AAA C 1
ATOM 3903 O O . PHE A 1 500 ? 89.357 123.397 18.279 1.000 39.580 512 PHE AAA O 1
ATOM 3911 N N . VAL A 1 501 ? 87.788 122.163 19.391 1.000 41.170 513 VAL AAA N 1
ATOM 3912 C CA . VAL A 1 501 ? 86.627 122.663 18.668 1.000 42.522 513 VAL AAA CA 1
ATOM 3913 C C . VAL A 1 501 ? 85.882 123.682 19.536 1.000 41.783 513 VAL AAA C 1
ATOM 3914 O O . VAL A 1 501 ? 85.289 124.607 18.988 1.000 41.893 513 VAL AAA O 1
ATOM 3918 N N . ASN A 1 502 ? 85.913 123.494 20.873 1.000 41.409 514 ASN AAA N 1
ATOM 3919 C CA . ASN A 1 502 ? 85.216 124.332 21.848 1.000 40.940 514 ASN AAA CA 1
ATOM 3920 C C . ASN A 1 502 ? 85.974 124.293 23.185 1.000 39.971 514 ASN AAA C 1
ATOM 3921 O O . ASN A 1 502 ? 86.797 123.419 23.380 1.000 40.356 514 ASN AAA O 1
ATOM 3926 N N . ASN A 1 503 ? 85.730 125.253 24.090 1.000 39.158 515 ASN AAA N 1
ATOM 3927 C CA . ASN A 1 503 ? 86.207 125.184 25.470 1.000 38.465 515 ASN AAA CA 1
ATOM 3928 C C . ASN A 1 503 ? 85.294 126.001 26.390 1.000 38.142 515 ASN AAA C 1
ATOM 3929 O O . ASN A 1 503 ? 84.334 126.619 25.922 1.000 38.294 515 ASN AAA O 1
ATOM 3934 N N . HIS A 1 504 ? 85.603 125.995 27.695 1.000 37.727 516 HIS AAA N 1
ATOM 3935 C CA . HIS A 1 504 ? 84.822 126.654 28.735 1.000 37.829 516 HIS AAA CA 1
ATOM 3936 C C . HIS A 1 504 ? 84.692 128.163 28.498 1.000 36.783 516 HIS AAA C 1
ATOM 3937 O O . HIS A 1 504 ? 83.661 128.742 28.834 1.000 37.221 516 HIS AAA O 1
ATOM 3944 N N . ASP A 1 505 ? 85.742 128.797 27.956 1.000 35.701 517 ASP AAA N 1
ATOM 3945 C CA . ASP A 1 505 ? 85.725 130.239 27.719 1.000 34.906 517 ASP AAA CA 1
ATOM 3946 C C . ASP A 1 505 ? 84.796 130.596 26.551 1.000 35.056 517 ASP AAA C 1
ATOM 3947 O O . ASP A 1 505 ? 84.014 131.538 26.666 1.000 35.017 517 ASP AAA O 1
ATOM 3952 N N . GLN A 1 506 ? 84.910 129.853 25.437 1.000 35.360 518 GLN AAA N 1
ATOM 3953 C CA . GLN A 1 506 ? 84.324 130.208 24.154 1.000 35.629 518 GLN AAA CA 1
ATOM 3954 C C . GLN A 1 506 ? 82.815 130.007 24.203 1.000 36.905 518 GLN AAA C 1
ATOM 3955 O O . GLN A 1 506 ? 82.056 130.701 23.510 1.000 37.495 518 GLN AAA O 1
ATOM 3961 N N . GLU A 1 507 ? 82.435 129.008 25.001 1.000 37.370 519 GLU AAA N 1
ATOM 3962 C CA . GLU A 1 507 ? 81.059 128.744 25.357 1.000 38.649 519 GLU AAA CA 1
ATOM 3963 C C . GLU A 1 507 ? 80.531 129.904 26.195 1.000 38.011 519 GLU AAA C 1
ATOM 3964 O O . GLU A 1 507 ? 79.485 130.449 25.867 1.000 38.944 519 GLU AAA O 1
ATOM 3970 N N . LYS A 1 508 ? 81.266 130.291 27.246 1.000 36.554 520 LYS AAA N 1
ATOM 3971 C CA . LYS A 1 508 ? 80.860 131.370 28.134 1.000 35.899 520 LYS AAA CA 1
ATOM 3972 C C . LYS A 1 508 ? 80.673 132.660 27.334 1.000 35.145 520 LYS AAA C 1
ATOM 3973 O O . LYS A 1 508 ? 79.775 133.450 27.643 1.000 35.406 520 LYS AAA O 1
ATOM 3979 N N . ASN A 1 509 ? 81.525 132.845 26.310 1.000 34.135 521 ASN AAA N 1
ATOM 3980 C CA . ASN A 1 509 ? 81.456 133.985 25.408 1.000 33.386 521 ASN AAA CA 1
ATOM 3981 C C . ASN A 1 509 ? 80.060 134.027 24.800 1.000 35.161 521 ASN AAA C 1
ATOM 3982 O O . ASN A 1 509 ? 79.350 135.026 24.938 1.000 35.233 521 ASN AAA O 1
ATOM 3987 N N . ARG A 1 510 ? 79.670 132.905 24.170 1.000 36.820 522 ARG AAA N 1
ATOM 3988 C CA . ARG A 1 510 ? 78.426 132.762 23.435 1.000 38.595 522 ARG AAA CA 1
ATOM 3989 C C . ARG A 1 510 ? 77.248 133.013 24.374 1.000 38.996 522 ARG AAA C 1
ATOM 3990 O O . ARG A 1 510 ? 76.283 133.646 23.980 1.000 39.917 522 ARG AAA O 1
ATOM 3998 N N . VAL A 1 511 ? 77.349 132.566 25.629 1.000 38.498 523 VAL AAA N 1
ATOM 3999 C CA . VAL A 1 511 ? 76.284 132.753 26.603 1.000 39.246 523 VAL AAA CA 1
ATOM 4000 C C . VAL A 1 511 ? 76.182 134.237 26.962 1.000 38.286 523 VAL AAA C 1
ATOM 4001 O O . VAL A 1 511 ? 75.128 134.830 26.846 1.000 39.256 523 VAL AAA O 1
ATOM 4005 N N . ASN A 1 512 ? 77.307 134.852 27.328 1.000 36.626 524 ASN AAA N 1
ATOM 4006 C CA . ASN A 1 512 ? 77.426 136.285 27.574 1.000 35.470 524 ASN AAA CA 1
ATOM 4007 C C . ASN A 1 512 ? 76.868 137.123 26.419 1.000 35.871 524 ASN AAA C 1
ATOM 4008 O O . ASN A 1 512 ? 76.231 138.134 26.664 1.000 36.053 524 ASN AAA O 1
ATOM 4013 N N . THR A 1 513 ? 77.106 136.713 25.167 1.000 36.319 525 THR AAA N 1
ATOM 4014 C CA . THR A 1 513 ? 76.519 137.369 24.008 1.000 37.394 525 THR AAA CA 1
ATOM 4015 C C . THR A 1 513 ? 74.990 137.384 24.125 1.000 39.340 525 THR AAA C 1
ATOM 4016 O O . THR A 1 513 ? 74.334 138.353 23.744 1.000 40.483 525 THR AAA O 1
ATOM 4020 N N . ILE A 1 514 ? 74.417 136.296 24.647 1.000 40.217 526 ILE AAA N 1
ATOM 4021 C CA . ILE A 1 514 ? 72.976 136.208 24.815 1.000 42.040 526 ILE AAA CA 1
ATOM 4022 C C . ILE A 1 514 ? 72.537 137.194 25.896 1.000 41.524 526 ILE AAA C 1
ATOM 4023 O O . ILE A 1 514 ? 71.571 137.935 25.697 1.000 42.635 526 ILE AAA O 1
ATOM 4028 N N . MET A 1 515 ? 73.250 137.190 27.028 1.000 39.880 527 MET AAA N 1
ATOM 4029 C CA . MET A 1 515 ? 72.949 138.077 28.132 1.000 39.507 527 MET AAA CA 1
ATOM 4030 C C . MET A 1 515 ? 73.000 139.537 27.676 1.000 39.085 527 MET AAA C 1
ATOM 4031 O O . MET A 1 515 ? 72.107 140.316 28.018 1.000 39.795 527 MET AAA O 1
ATOM 4036 N N . LEU A 1 516 ? 74.050 139.900 26.919 1.000 37.736 528 LEU AAA N 1
ATOM 4037 C CA . LEU A 1 516 ? 74.210 141.250 26.408 1.000 37.303 528 LEU AAA CA 1
ATOM 4038 C C . LEU A 1 516 ? 72.987 141.633 25.575 1.000 39.323 528 LEU AAA C 1
ATOM 4039 O O . LEU A 1 516 ? 72.455 142.733 25.738 1.000 39.884 528 LEU AAA O 1
ATOM 4044 N N . ASP A 1 517 ? 72.551 140.717 24.698 1.000 40.839 529 ASP AAA N 1
ATOM 4045 C CA . ASP A 1 517 ? 71.366 140.877 23.852 1.000 42.943 529 ASP AAA CA 1
ATOM 4046 C C . ASP A 1 517 ? 70.134 141.152 24.709 1.000 43.696 529 ASP AAA C 1
ATOM 4047 O O . ASP A 1 517 ? 69.411 142.109 24.460 1.000 44.826 529 ASP AAA O 1
ATOM 4052 N N . LEU A 1 518 ? 69.934 140.347 25.755 1.000 43.325 530 LEU AAA N 1
ATOM 4053 C CA . LEU A 1 518 ? 68.905 140.539 26.767 1.000 44.101 530 LEU AAA CA 1
ATOM 4054 C C . LEU A 1 518 ? 69.031 141.870 27.535 1.000 43.110 530 LEU AAA C 1
ATOM 4055 O O . LEU A 1 518 ? 68.020 142.451 27.945 1.000 44.209 530 LEU AAA O 1
ATOM 4060 N N . TYR A 1 519 ? 70.261 142.349 27.788 1.000 41.027 531 TYR AAA N 1
ATOM 4061 C CA . TYR A 1 519 ? 70.442 143.583 28.545 1.000 40.048 531 TYR AAA CA 1
ATOM 4062 C C . TYR A 1 519 ? 70.348 144.801 27.631 1.000 40.366 531 TYR AAA C 1
ATOM 4063 O O . TYR A 1 519 ? 70.280 145.929 28.136 1.000 40.297 531 TYR AAA O 1
ATOM 4072 N N . GLY A 1 520 ? 70.386 144.570 26.309 1.000 40.903 532 GLY AAA N 1
ATOM 4073 C CA . GLY A 1 520 ? 70.279 145.643 25.330 1.000 41.670 532 GLY AAA CA 1
ATOM 4074 C C . GLY A 1 520 ? 71.593 146.403 25.159 1.000 40.404 532 GLY AAA C 1
ATOM 4075 O O . GLY A 1 520 ? 71.576 147.608 24.918 1.000 40.800 532 GLY AAA O 1
ATOM 4076 N N . ILE A 1 521 ? 72.722 145.682 25.284 1.000 38.834 533 ILE AAA N 1
ATOM 4077 C CA . ILE A 1 521 ? 74.056 146.264 25.218 1.000 37.688 533 ILE AAA CA 1
ATOM 4078 C C . ILE A 1 521 ? 74.758 145.710 23.983 1.000 37.959 533 ILE AAA C 1
ATOM 4079 O O . ILE A 1 521 ? 74.827 144.493 23.822 1.000 38.292 533 ILE AAA O 1
ATOM 4084 N N . LYS A 1 522 ? 75.296 146.609 23.147 1.000 38.510 534 LYS AAA N 1
ATOM 4085 C CA . LYS A 1 522 ? 76.268 146.256 22.120 1.000 38.694 534 LYS AAA CA 1
ATOM 4086 C C . LYS A 1 522 ? 77.678 146.521 22.660 1.000 37.062 534 LYS AAA C 1
ATOM 4087 O O . LYS A 1 522 ? 77.969 147.628 23.111 1.000 36.713 534 LYS AAA O 1
ATOM 4093 N N . THR A 1 523 ? 78.529 145.483 22.611 1.000 36.043 535 THR AAA N 1
ATOM 4094 C CA . THR A 1 523 ? 79.973 145.539 22.818 1.000 34.755 535 THR AAA CA 1
ATOM 4095 C C . THR A 1 523 ? 80.593 146.525 21.831 1.000 35.752 535 THR AAA C 1
ATOM 4096 O O . THR A 1 523 ? 80.307 146.453 20.635 1.000 36.781 535 THR AAA O 1
ATOM 4100 N N . GLY A 1 524 ? 81.429 147.440 22.354 1.000 35.406 536 GLY AAA N 1
ATOM 4101 C CA . GLY A 1 524 ? 82.212 148.335 21.521 1.000 36.592 536 GLY AAA CA 1
ATOM 4102 C C . GLY A 1 524 ? 81.488 149.623 21.130 1.000 38.428 536 GLY AAA C 1
ATOM 4103 O O . GLY A 1 524 ? 82.051 150.427 20.400 1.000 39.463 536 GLY AAA O 1
ATOM 4104 N N . GLU A 1 525 ? 80.267 149.830 21.629 1.000 39.108 537 GLU AAA N 1
ATOM 4105 C CA . GLU A 1 525 ? 79.513 151.050 21.362 1.000 41.438 537 GLU AAA CA 1
ATOM 4106 C C . GLU A 1 525 ? 80.185 152.251 22.041 1.000 42.057 537 GLU AAA C 1
ATOM 4107 O O . GLU A 1 525 ? 80.582 152.157 23.199 1.000 40.562 537 GLU AAA O 1
ATOM 4113 N N . LYS A 1 526 ? 80.300 153.370 21.298 1.000 44.664 538 LYS AAA N 1
ATOM 4114 C CA . LYS A 1 526 ? 80.843 154.647 21.739 1.000 46.048 538 LYS AAA CA 1
ATOM 4115 C C . LYS A 1 526 ? 79.734 155.474 22.376 1.000 46.769 538 LYS AAA C 1
ATOM 4116 O O . LYS A 1 526 ? 78.826 155.914 21.681 1.000 48.089 538 LYS AAA O 1
ATOM 4122 N N . TYR A 1 527 ? 79.848 155.700 23.690 1.000 46.036 539 TYR AAA N 1
ATOM 4123 C CA . TYR A 1 527 ? 78.866 156.445 24.464 1.000 46.999 539 TYR AAA CA 1
ATOM 4124 C C . TYR A 1 527 ? 79.320 157.895 24.623 1.000 49.346 539 TYR AAA C 1
ATOM 4125 O O . TYR A 1 527 ? 79.905 158.252 25.648 1.000 49.342 539 TYR AAA O 1
ATOM 4134 N N . THR A 1 528 ? 79.038 158.722 23.607 1.000 52.415 540 THR AAA N 1
ATOM 4135 C CA . THR A 1 528 ? 79.395 160.135 23.615 1.000 55.523 540 THR AAA CA 1
ATOM 4136 C C . THR A 1 528 ? 78.297 160.965 24.294 1.000 57.525 540 THR AAA C 1
ATOM 4137 O O . THR A 1 528 ? 78.580 161.692 25.256 1.000 58.291 540 THR AAA O 1
ATOM 4141 N N . THR A 1 529 ? 77.046 160.854 23.794 1.000 58.917 541 THR AAA N 1
ATOM 4142 C CA . THR A 1 529 ? 75.915 161.653 24.272 1.000 60.690 541 THR AAA CA 1
ATOM 4143 C C . THR A 1 529 ? 75.044 160.888 25.281 1.000 59.346 541 THR AAA C 1
ATOM 4144 O O . THR A 1 529 ? 74.378 161.520 26.111 1.000 60.144 541 THR AAA O 1
ATOM 4148 N N . THR A 1 530 ? 75.029 159.543 25.201 1.000 57.064 542 THR AAA N 1
ATOM 4149 C CA . THR A 1 530 ? 74.251 158.726 26.129 1.000 55.029 542 THR AAA CA 1
ATOM 4150 C C . THR A 1 530 ? 75.099 158.286 27.324 1.000 52.880 542 THR AAA C 1
ATOM 4151 O O . THR A 1 530 ? 76.327 158.242 27.235 1.000 52.498 542 THR AAA O 1
ATOM 4155 N N . PRO A 1 531 ? 74.471 157.984 28.491 1.000 51.117 543 PRO AAA N 1
ATOM 4156 C CA . PRO A 1 531 ? 75.167 157.329 29.597 1.000 48.157 543 PRO AAA CA 1
ATOM 4157 C C . PRO A 1 531 ? 75.702 155.976 29.129 1.000 45.744 543 PRO AAA C 1
ATOM 4158 O O . PRO A 1 531 ? 75.012 155.248 28.409 1.000 46.226 543 PRO AAA O 1
ATOM 4162 N N . PRO A 1 532 ? 76.945 155.600 29.511 1.000 43.173 544 PRO AAA N 1
ATOM 4163 C CA . PRO A 1 532 ? 77.486 154.289 29.160 1.000 40.723 544 PRO AAA CA 1
ATOM 4164 C C . PRO A 1 532 ? 76.712 153.227 29.930 1.000 38.967 544 PRO AAA C 1
ATOM 4165 O O . PRO A 1 532 ? 76.170 153.517 30.979 1.000 39.453 544 PRO AAA O 1
ATOM 4169 N N . LYS A 1 533 ? 76.634 152.013 29.390 1.000 37.362 545 LYS AAA N 1
ATOM 4170 C CA . LYS A 1 533 ? 76.021 150.882 30.075 1.000 36.198 545 LYS AAA CA 1
ATOM 4171 C C . LYS A 1 533 ? 77.123 149.915 30.503 1.000 34.386 545 LYS AAA C 1
ATOM 4172 O O . LYS A 1 533 ? 78.148 149.814 29.826 1.000 33.619 545 LYS AAA O 1
ATOM 4178 N N . SER A 1 534 ? 76.879 149.197 31.606 1.000 33.735 546 SER AAA N 1
ATOM 4179 C CA . SER A 1 534 ? 77.853 148.264 32.164 1.000 32.999 546 SER AAA CA 1
ATOM 4180 C C . SER A 1 534 ? 77.249 146.857 32.265 1.000 32.902 546 SER AAA C 1
ATOM 4181 O O . SER A 1 534 ? 76.318 146.634 33.025 1.000 33.582 546 SER AAA O 1
ATOM 4184 N N . PHE A 1 535 ? 77.777 145.915 31.485 1.000 37.164 547 PHE AAA N 1
ATOM 4185 C CA . PHE A 1 535 ? 77.465 144.501 31.631 1.000 37.313 547 PHE AAA CA 1
ATOM 4186 C C . PHE A 1 535 ? 77.683 144.065 33.085 1.000 37.365 547 PHE AAA C 1
ATOM 4187 O O . PHE A 1 535 ? 76.806 143.429 33.683 1.000 37.748 547 PHE AAA O 1
ATOM 4195 N N . ALA A 1 536 ? 78.843 144.453 33.651 1.000 36.877 548 ALA AAA N 1
ATOM 4196 C CA . ALA A 1 536 ? 79.244 144.094 35.005 1.000 36.809 548 ALA AAA CA 1
ATOM 4197 C C . ALA A 1 536 ? 78.171 144.497 36.019 1.000 37.224 548 ALA AAA C 1
ATOM 4198 O O . ALA A 1 536 ? 77.772 143.658 36.828 1.000 37.525 548 ALA AAA O 1
ATOM 4200 N N . ASP A 1 537 ? 77.720 145.763 35.968 1.000 37.336 549 ASP AAA N 1
ATOM 4201 C CA . ASP A 1 537 ? 76.731 146.280 36.901 1.000 38.063 549 ASP AAA CA 1
ATOM 4202 C C . ASP A 1 537 ? 75.404 145.531 36.748 1.000 38.638 549 ASP AAA C 1
ATOM 4203 O O . ASP A 1 537 ? 74.702 145.334 37.731 1.000 39.403 549 ASP AAA O 1
ATOM 4208 N N . LEU A 1 538 ? 75.079 145.102 35.523 1.000 38.543 550 LEU AAA N 1
ATOM 4209 C CA . LEU A 1 538 ? 73.785 144.500 35.210 1.000 39.173 550 LEU AAA CA 1
ATOM 4210 C C . LEU A 1 538 ? 73.765 142.984 35.438 1.000 39.177 550 LEU AAA C 1
ATOM 4211 O O . LEU A 1 538 ? 72.686 142.444 35.626 1.000 39.981 550 LEU AAA O 1
ATOM 4216 N N . TYR A 1 539 ? 74.932 142.306 35.441 1.000 38.535 551 TYR AAA N 1
ATOM 4217 C CA . TYR A 1 539 ? 75.008 140.853 35.602 1.000 38.652 551 TYR AAA CA 1
ATOM 4218 C C . TYR A 1 539 ? 74.100 140.378 36.732 1.000 39.961 551 TYR AAA C 1
ATOM 4219 O O . TYR A 1 539 ? 74.143 140.919 37.832 1.000 40.033 551 TYR AAA O 1
ATOM 4228 N N . ASP A 1 540 ? 73.275 139.360 36.429 1.000 41.419 552 ASP AAA N 1
ATOM 4229 C CA . ASP A 1 540 ? 72.390 138.745 37.410 1.000 43.086 552 ASP AAA CA 1
ATOM 4230 C C . ASP A 1 540 ? 72.149 137.298 37.004 1.000 44.047 552 ASP AAA C 1
ATOM 4231 O O . ASP A 1 540 ? 72.193 136.985 35.819 1.000 43.980 552 ASP AAA O 1
ATOM 4236 N N . LYS A 1 541 ? 71.883 136.436 37.996 1.000 45.626 553 LYS AAA N 1
ATOM 4237 C CA . LYS A 1 541 ? 71.732 134.999 37.800 1.000 46.936 553 LYS AAA CA 1
ATOM 4238 C C . LYS A 1 541 ? 70.459 134.651 37.002 1.000 48.374 553 LYS AAA C 1
ATOM 4239 O O . LYS A 1 541 ? 70.485 133.718 36.185 1.000 48.803 553 LYS AAA O 1
ATOM 4245 N N . GLU A 1 542 ? 69.352 135.389 37.211 1.000 49.167 554 GLU AAA N 1
ATOM 4246 C CA . GLU A 1 542 ? 68.125 135.157 36.450 1.000 50.443 554 GLU AAA CA 1
ATOM 4247 C C . GLU A 1 542 ? 68.368 135.323 34.949 1.000 49.180 554 GLU AAA C 1
ATOM 4248 O O . GLU A 1 542 ? 67.950 134.462 34.166 1.000 49.909 554 GLU AAA O 1
ATOM 4254 N N . THR A 1 543 ? 69.075 136.398 34.562 1.000 46.838 555 THR AAA N 1
ATOM 4255 C CA . THR A 1 543 ? 69.382 136.650 33.159 1.000 45.820 555 THR AAA CA 1
ATOM 4256 C C . THR A 1 543 ? 70.303 135.563 32.612 1.000 45.311 555 THR AAA C 1
ATOM 4257 O O . THR A 1 543 ? 70.173 135.170 31.451 1.000 45.616 555 THR AAA O 1
ATOM 4261 N N . GLU A 1 544 ? 71.225 135.074 33.459 1.000 44.818 556 GLU AAA N 1
ATOM 4262 C CA . GLU A 1 544 ? 72.138 133.987 33.116 1.000 44.351 556 GLU AAA CA 1
ATOM 4263 C C . GLU A 1 544 ? 71.337 132.707 32.881 1.000 45.693 556 GLU AAA C 1
ATOM 4264 O O . GLU A 1 544 ? 71.524 132.024 31.866 1.000 45.712 556 GLU AAA O 1
ATOM 4270 N N . LYS A 1 545 ? 70.421 132.411 33.815 1.000 47.047 557 LYS AAA N 1
ATOM 4271 C CA . LYS A 1 545 ? 69.486 131.299 33.677 1.000 48.909 557 LYS AAA CA 1
ATOM 4272 C C . LYS A 1 545 ? 68.723 131.383 32.357 1.000 49.271 557 LYS AAA C 1
ATOM 4273 O O . LYS A 1 545 ? 68.636 130.378 31.649 1.000 50.063 557 LYS AAA O 1
ATOM 4279 N N . LYS A 1 546 ? 68.239 132.587 32.004 1.000 48.616 558 LYS AAA N 1
ATOM 4280 C CA . LYS A 1 546 ? 67.527 132.795 30.749 1.000 49.087 558 LYS AAA CA 1
ATOM 4281 C C . LYS A 1 546 ? 68.450 132.492 29.566 1.000 48.259 558 LYS AAA C 1
ATOM 4282 O O . LYS A 1 546 ? 68.071 131.745 28.655 1.000 49.439 558 LYS AAA O 1
ATOM 4288 N N . ALA A 1 547 ? 69.683 133.027 29.621 1.000 46.271 559 ALA AAA N 1
ATOM 4289 C CA . ALA A 1 547 ? 70.633 132.951 28.521 1.000 45.250 559 ALA AAA CA 1
ATOM 4290 C C . ALA A 1 547 ? 71.059 131.502 28.284 1.000 45.420 559 ALA AAA C 1
ATOM 4291 O O . ALA A 1 547 ? 71.287 131.091 27.141 1.000 45.536 559 ALA AAA O 1
ATOM 4293 N N . LEU A 1 548 ? 71.223 130.758 29.386 1.000 45.371 560 LEU AAA N 1
ATOM 4294 C CA . LEU A 1 548 ? 71.571 129.346 29.322 1.000 45.722 560 LEU AAA CA 1
ATOM 4295 C C . LEU A 1 548 ? 70.453 128.562 28.622 1.000 47.652 560 LEU AAA C 1
ATOM 4296 O O . LEU A 1 548 ? 70.726 127.771 27.707 1.000 48.125 560 LEU AAA O 1
ATOM 4301 N N . ALA A 1 549 ? 69.193 128.810 29.023 1.000 48.971 561 ALA AAA N 1
ATOM 4302 C CA . ALA A 1 549 ? 68.012 128.193 28.412 1.000 50.997 561 ALA AAA CA 1
ATOM 4303 C C . ALA A 1 549 ? 67.986 128.446 26.905 1.000 51.168 561 ALA AAA C 1
ATOM 4304 O O . ALA A 1 549 ? 67.788 127.526 26.118 1.000 52.278 561 ALA AAA O 1
ATOM 4306 N N . ILE A 1 550 ? 68.217 129.703 26.515 1.000 50.252 562 ILE AAA N 1
ATOM 4307 C CA . ILE A 1 550 ? 68.317 130.086 25.115 1.000 50.449 562 ILE AAA CA 1
ATOM 4308 C C . ILE A 1 550 ? 69.432 129.305 24.412 1.000 49.875 562 ILE AAA C 1
ATOM 4309 O O . ILE A 1 550 ? 69.224 128.776 23.316 1.000 51.079 562 ILE AAA O 1
ATOM 4314 N N . TYR A 1 551 ? 70.616 129.237 25.039 1.000 48.326 563 TYR AAA N 1
ATOM 4315 C CA . TYR A 1 551 ? 71.787 128.607 24.438 1.000 47.689 563 TYR AAA CA 1
ATOM 4316 C C . TYR A 1 551 ? 71.517 127.142 24.081 1.000 49.213 563 TYR AAA C 1
ATOM 4317 O O . TYR A 1 551 ? 71.825 126.676 22.983 1.000 49.462 563 TYR AAA O 1
ATOM 4326 N N . LYS A 1 552 ? 70.954 126.406 25.034 1.000 50.488 564 LYS AAA N 1
ATOM 4327 C CA . LYS A 1 552 ? 70.741 124.977 24.871 1.000 52.471 564 LYS AAA CA 1
ATOM 4328 C C . LYS A 1 552 ? 69.709 124.698 23.780 1.000 54.831 564 LYS AAA C 1
ATOM 4329 O O . LYS A 1 552 ? 69.900 123.791 22.966 1.000 55.366 564 LYS AAA O 1
ATOM 4335 N N . ASP A 1 553 ? 68.628 125.496 23.768 1.000 56.315 565 ASP AAA N 1
ATOM 4336 C CA . ASP A 1 553 ? 67.629 125.384 22.721 1.000 58.983 565 ASP AAA CA 1
ATOM 4337 C C . ASP A 1 553 ? 68.269 125.624 21.354 1.000 58.817 565 ASP AAA C 1
ATOM 4338 O O . ASP A 1 553 ? 67.959 124.923 20.397 1.000 60.177 565 ASP AAA O 1
ATOM 4343 N N . ASP A 1 554 ? 69.205 126.575 21.292 1.000 57.351 566 ASP AAA N 1
ATOM 4344 C CA . ASP A 1 554 ? 69.835 127.011 20.051 1.000 57.821 566 ASP AAA CA 1
ATOM 4345 C C . ASP A 1 554 ? 70.718 125.913 19.442 1.000 58.457 566 ASP AAA C 1
ATOM 4346 O O . ASP A 1 554 ? 70.829 125.817 18.210 1.000 58.782 566 ASP AAA O 1
ATOM 4351 N N . MET A 1 555 ? 71.398 125.135 20.310 1.000 58.918 567 MET AAA N 1
ATOM 4352 C CA . MET A 1 555 ? 72.212 123.984 19.923 1.000 59.711 567 MET AAA CA 1
ATOM 4353 C C . MET A 1 555 ? 71.366 122.983 19.123 1.000 61.874 567 MET AAA C 1
ATOM 4354 O O . MET A 1 555 ? 71.821 122.450 18.109 1.000 61.333 567 MET AAA O 1
ATOM 4359 N N . LYS A 1 556 ? 70.131 122.759 19.609 1.000 64.068 568 LYS AAA N 1
ATOM 4360 C CA . LYS A 1 556 ? 69.170 121.768 19.134 1.000 67.318 568 LYS AAA CA 1
ATOM 4361 C C . LYS A 1 556 ? 68.485 122.184 17.823 1.000 68.934 568 LYS AAA C 1
ATOM 4362 O O . LYS A 1 556 ? 67.881 121.340 17.174 1.000 71.898 568 LYS AAA O 1
ATOM 4368 N N . ARG A 1 557 ? 68.562 123.466 17.430 1.000 68.114 569 ARG AAA N 1
ATOM 4369 C CA . ARG A 1 557 ? 67.824 124.027 16.297 1.000 69.662 569 ARG AAA CA 1
ATOM 4370 C C . ARG A 1 557 ? 68.649 123.904 15.010 1.000 68.774 569 ARG AAA C 1
ATOM 4371 O O . ARG A 1 557 ? 69.816 123.544 15.074 1.000 66.939 569 ARG AAA O 1
ATOM 4379 N N . VAL A 1 558 ? 68.051 124.244 13.854 1.000 70.179 570 VAL AAA N 1
ATOM 4380 C CA . VAL A 1 558 ? 68.618 124.022 12.521 1.000 70.288 570 VAL AAA CA 1
ATOM 4381 C C . VAL A 1 558 ? 69.347 125.270 11.997 1.000 68.672 570 VAL AAA C 1
ATOM 4382 O O . VAL A 1 558 ? 70.470 125.173 11.494 1.000 67.366 570 VAL AAA O 1
ATOM 4386 N N . ASP A 1 559 ? 68.704 126.438 12.119 1.000 68.614 571 ASP AAA N 1
ATOM 4387 C CA . ASP A 1 559 ? 69.278 127.721 11.742 1.000 67.184 571 ASP AAA CA 1
ATOM 4388 C C . ASP A 1 559 ? 69.801 128.437 12.985 1.000 64.255 571 ASP AAA C 1
ATOM 4389 O O . ASP A 1 559 ? 69.364 129.549 13.267 1.000 64.287 571 ASP AAA O 1
ATOM 4394 N N . LYS A 1 560 ? 70.761 127.798 13.682 1.000 61.642 572 LYS AAA N 1
ATOM 4395 C CA . LYS A 1 560 ? 71.317 128.223 14.961 1.000 58.933 572 LYS AAA CA 1
ATOM 4396 C C . LYS A 1 560 ? 71.655 129.712 14.940 1.000 57.678 572 LYS AAA C 1
ATOM 4397 O O . LYS A 1 560 ? 72.110 130.226 13.922 1.000 58.349 572 LYS AAA O 1
ATOM 4403 N N . LYS A 1 561 ? 71.493 130.380 16.090 1.000 55.876 573 LYS AAA N 1
ATOM 4404 C CA . LYS A 1 561 ? 71.705 131.819 16.187 1.000 54.794 573 LYS AAA CA 1
ATOM 4405 C C . LYS A 1 561 ? 72.993 132.159 16.944 1.000 52.172 573 LYS AAA C 1
ATOM 4406 O O . LYS A 1 561 ? 73.643 133.144 16.604 1.000 51.451 573 LYS AAA O 1
ATOM 4412 N N . TYR A 1 562 ? 73.353 131.332 17.939 1.000 50.862 574 TYR AAA N 1
ATOM 4413 C CA . TYR A 1 562 ? 74.388 131.620 18.926 1.000 48.416 574 TYR AAA CA 1
ATOM 4414 C C . TYR A 1 562 ? 75.433 130.493 18.985 1.000 47.568 574 TYR AAA C 1
ATOM 4415 O O . TYR A 1 562 ? 76.648 130.736 18.905 1.000 46.363 574 TYR AAA O 1
ATOM 4424 N N . ALA A 1 563 ? 74.950 129.251 19.164 1.000 48.001 575 ALA AAA N 1
ATOM 4425 C CA . ALA A 1 563 ? 75.768 128.046 19.198 1.000 47.182 575 ALA AAA CA 1
ATOM 4426 C C . ALA A 1 563 ? 76.324 127.749 17.806 1.000 47.562 575 ALA AAA C 1
ATOM 4427 O O . ALA A 1 563 ? 75.723 128.157 16.808 1.000 48.985 575 ALA AAA O 1
ATOM 4429 N N . PRO A 1 564 ? 77.499 127.077 17.700 1.000 46.540 576 PRO AAA N 1
ATOM 4430 C CA . PRO A 1 564 ? 78.136 126.799 16.403 1.000 46.841 576 PRO AAA CA 1
ATOM 4431 C C . PRO A 1 564 ? 77.474 125.684 15.594 1.000 48.538 576 PRO AAA C 1
ATOM 4432 O O . PRO A 1 564 ? 76.976 124.717 16.172 1.000 48.772 576 PRO AAA O 1
ATOM 4436 N N . ASN A 1 565 ? 77.455 125.851 14.258 1.000 49.825 577 ASN AAA N 1
ATOM 4437 C CA . ASN A 1 565 ? 76.984 124.839 13.317 1.000 51.632 577 ASN AAA CA 1
ATOM 4438 C C . ASN A 1 565 ? 78.073 123.782 13.121 1.000 50.872 577 ASN AAA C 1
ATOM 4439 O O . ASN A 1 565 ? 79.258 124.078 13.264 1.000 49.407 577 ASN AAA O 1
ATOM 4444 N N . ASN A 1 566 ? 77.646 122.550 12.803 1.000 51.992 578 ASN AAA N 1
ATOM 4445 C CA . ASN A 1 566 ? 78.484 121.464 12.307 1.000 51.980 578 ASN AAA CA 1
ATOM 4446 C C . ASN A 1 566 ? 79.545 121.053 13.329 1.000 49.927 578 ASN AAA C 1
ATOM 4447 O O . ASN A 1 566 ? 80.723 120.955 12.988 1.000 49.114 578 ASN AAA O 1
ATOM 4452 N N . VAL A 1 567 ? 79.097 120.737 14.546 1.000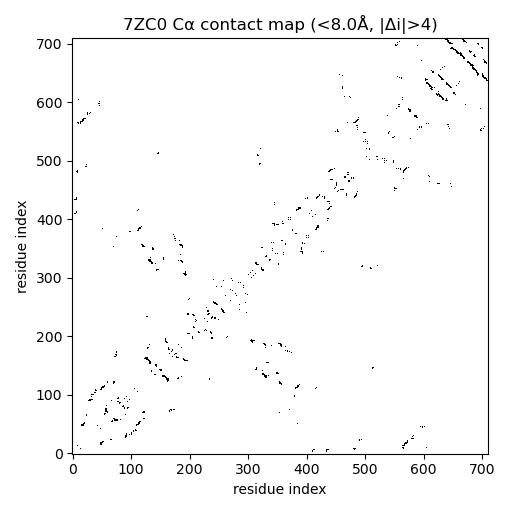 49.269 579 VAL AAA N 1
ATOM 4453 C CA . VAL A 1 567 ? 79.951 120.413 15.669 1.000 47.560 579 VAL AAA CA 1
ATOM 4454 C C . VAL A 1 567 ? 80.660 119.084 15.398 1.000 47.717 579 VAL AAA C 1
ATOM 4455 O O . VAL A 1 567 ? 81.840 118.912 15.732 1.000 46.470 579 VAL AAA O 1
ATOM 4459 N N . VAL A 1 568 ? 79.938 118.165 14.747 1.000 49.098 580 VAL AAA N 1
ATOM 4460 C CA . VAL A 1 568 ? 80.422 116.835 14.429 1.000 49.535 580 VAL AAA CA 1
ATOM 4461 C C . VAL A 1 568 ? 81.466 116.908 13.312 1.000 49.098 580 VAL AAA C 1
ATOM 4462 O O . VAL A 1 568 ? 82.547 116.335 13.463 1.000 48.277 580 VAL AAA O 1
ATOM 4466 N N . SER A 1 569 ? 81.169 117.653 12.231 1.000 49.586 581 SER AAA N 1
ATOM 4467 C CA . SER A 1 569 ? 82.121 117.937 11.156 1.000 49.329 581 SER AAA CA 1
ATOM 4468 C C . SER A 1 569 ? 83.456 118.485 11.687 1.000 47.590 581 SER AAA C 1
ATOM 4469 O O . SER A 1 569 ? 84.518 118.079 11.205 1.000 47.320 581 SER AAA O 1
ATOM 4472 N N . GLN A 1 570 ? 83.394 119.403 12.673 1.000 46.344 582 GLN AAA N 1
ATOM 4473 C CA . GLN A 1 570 ? 84.560 119.989 13.310 1.000 44.675 582 GLN AAA CA 1
ATOM 4474 C C . GLN A 1 570 ? 85.381 118.901 14.002 1.000 44.119 582 GLN AAA C 1
ATOM 4475 O O . GLN A 1 570 ? 86.535 118.685 13.635 1.000 43.627 582 GLN AAA O 1
ATOM 4481 N N . TYR A 1 571 ? 84.760 118.209 14.974 1.000 44.238 583 TYR AAA N 1
ATOM 4482 C CA . TYR A 1 571 ? 85.362 117.102 15.704 1.000 43.930 583 TYR AAA CA 1
ATOM 4483 C C . TYR A 1 571 ? 85.893 116.011 14.763 1.000 44.533 583 TYR AAA C 1
ATOM 4484 O O . TYR A 1 571 ? 86.954 115.460 15.008 1.000 44.118 583 TYR AAA O 1
ATOM 4493 N N . ALA A 1 572 ? 85.176 115.710 13.681 1.000 45.651 584 ALA AAA N 1
ATOM 4494 C CA . ALA A 1 572 ? 85.649 114.696 12.748 1.000 46.432 584 ALA AAA CA 1
ATOM 4495 C C . ALA A 1 572 ? 86.985 115.119 12.139 1.000 45.466 584 ALA AAA C 1
ATOM 4496 O O . ALA A 1 572 ? 87.863 114.281 11.905 1.000 45.465 584 ALA AAA O 1
ATOM 4498 N N . PHE A 1 573 ? 87.138 116.423 11.907 1.000 44.662 585 PHE AAA N 1
ATOM 4499 C CA . PHE A 1 573 ? 88.382 116.924 11.356 1.000 43.958 585 PHE AAA CA 1
ATOM 4500 C C . PHE A 1 573 ? 89.429 116.954 12.470 1.000 42.615 585 PHE AAA C 1
ATOM 4501 O O . PHE A 1 573 ? 90.510 116.398 12.304 1.000 42.469 585 PHE AAA O 1
ATOM 4509 N N . LEU A 1 574 ? 89.064 117.492 13.643 1.000 41.810 586 LEU AAA N 1
ATOM 4510 C CA . LEU A 1 574 ? 89.993 117.612 14.769 1.000 40.746 586 LEU AAA CA 1
ATOM 4511 C C . LEU A 1 574 ? 90.589 116.256 15.143 1.000 41.061 586 LEU AAA C 1
ATOM 4512 O O . LEU A 1 574 ? 91.787 116.191 15.430 1.000 40.600 586 LEU AAA O 1
ATOM 4517 N N . LEU A 1 575 ? 89.750 115.202 15.147 1.000 41.922 587 LEU AAA N 1
ATOM 4518 C CA . LEU A 1 575 ? 90.137 113.912 15.709 1.000 42.377 587 LEU AAA CA 1
ATOM 4519 C C . LEU A 1 575 ? 90.835 113.008 14.690 1.000 43.014 587 LEU AAA C 1
ATOM 4520 O O . LEU A 1 575 ? 91.235 111.894 15.022 1.000 43.448 587 LEU AAA O 1
ATOM 4525 N N . THR A 1 576 ? 90.996 113.500 13.453 1.000 43.288 588 THR AAA N 1
ATOM 4526 C CA . THR A 1 576 ? 91.636 112.763 12.368 1.000 44.037 588 THR AAA CA 1
ATOM 4527 C C . THR A 1 576 ? 92.863 113.511 11.845 1.000 43.531 588 THR AAA C 1
ATOM 4528 O O . THR A 1 576 ? 93.598 112.978 11.018 1.000 43.951 588 THR AAA O 1
ATOM 4532 N N . ASN A 1 577 ? 93.089 114.737 12.346 1.000 42.689 589 ASN AAA N 1
ATOM 4533 C CA . ASN A 1 577 ? 94.276 115.489 11.974 1.000 42.291 589 ASN AAA CA 1
ATOM 4534 C C . ASN A 1 577 ? 95.524 114.756 12.466 1.000 42.038 589 ASN AAA C 1
ATOM 4535 O O . ASN A 1 577 ? 95.554 114.308 13.618 1.000 41.770 589 ASN AAA O 1
ATOM 4540 N N . LYS A 1 578 ? 96.531 114.658 11.576 1.000 42.205 590 LYS AAA N 1
ATOM 4541 C CA . LYS A 1 578 ? 97.901 114.272 11.916 1.000 42.036 590 LYS AAA CA 1
ATOM 4542 C C . LYS A 1 578 ? 98.626 115.456 12.571 1.000 41.184 590 LYS AAA C 1
ATOM 4543 O O . LYS A 1 578 ? 98.325 116.609 12.260 1.000 40.721 590 LYS AAA O 1
ATOM 4549 N N . ASP A 1 579 ? 99.607 115.154 13.449 1.000 40.878 591 ASP AAA N 1
ATOM 4550 C CA . ASP A 1 579 ? 100.364 116.164 14.173 1.000 40.266 591 ASP AAA CA 1
ATOM 4551 C C . ASP A 1 579 ? 99.502 117.053 15.074 1.000 39.243 591 ASP AAA C 1
ATOM 4552 O O . ASP A 1 579 ? 99.473 118.267 14.863 1.000 38.925 591 ASP AAA O 1
ATOM 4557 N N . THR A 1 580 ? 98.855 116.479 16.101 1.000 38.836 592 THR AAA N 1
ATOM 4558 C CA . THR A 1 580 ? 98.168 117.268 17.122 1.000 38.130 592 THR AAA CA 1
ATOM 4559 C C . THR A 1 580 ? 97.743 116.380 18.289 1.000 38.198 592 THR AAA C 1
ATOM 4560 O O . THR A 1 580 ? 97.574 115.185 18.102 1.000 38.719 592 THR AAA O 1
ATOM 4564 N N . VAL A 1 581 ? 97.570 116.975 19.479 1.000 37.842 593 VAL AAA N 1
ATOM 4565 C CA . VAL A 1 581 ? 96.798 116.401 20.578 1.000 38.071 593 VAL AAA CA 1
ATOM 4566 C C . VAL A 1 581 ? 95.426 117.080 20.598 1.000 37.700 593 VAL AAA C 1
ATOM 4567 O O . VAL A 1 581 ? 95.279 118.224 21.014 1.000 37.131 593 VAL AAA O 1
ATOM 4571 N N . PRO A 1 582 ? 94.357 116.404 20.124 1.000 38.119 594 PRO AAA N 1
ATOM 4572 C CA . PRO A 1 582 ? 93.013 116.986 20.161 1.000 37.916 594 PRO AAA CA 1
ATOM 4573 C C . PRO A 1 582 ? 92.427 116.959 21.571 1.000 37.994 594 PRO AAA C 1
ATOM 4574 O O . PRO A 1 582 ? 92.753 116.071 22.356 1.000 38.527 594 PRO AAA O 1
ATOM 4578 N N . THR A 1 583 ? 91.544 117.934 21.842 1.000 37.651 595 THR AAA N 1
ATOM 4579 C CA . THR A 1 583 ? 90.810 118.092 23.093 1.000 37.804 595 THR AAA CA 1
ATOM 4580 C C . THR A 1 583 ? 89.324 117.884 22.830 1.000 38.345 595 THR AAA C 1
ATOM 4581 O O . THR A 1 583 ? 88.790 118.342 21.821 1.000 38.193 595 THR AAA O 1
ATOM 4585 N N . ILE A 1 584 ? 88.702 117.118 23.733 1.000 39.248 596 ILE AAA N 1
ATOM 4586 C CA . ILE A 1 584 ? 87.273 116.874 23.797 1.000 40.041 596 ILE AAA CA 1
ATOM 4587 C C . ILE A 1 584 ? 86.774 117.766 24.918 1.000 39.797 596 ILE AAA C 1
ATOM 4588 O O . ILE A 1 584 ? 87.259 117.677 26.042 1.000 39.744 596 ILE AAA O 1
ATOM 4593 N N . TYR A 1 585 ? 85.817 118.637 24.577 1.000 39.849 597 TYR AAA N 1
ATOM 4594 C CA . TYR A 1 585 ? 85.251 119.546 25.555 1.000 39.731 597 TYR AAA CA 1
ATOM 4595 C C . TYR A 1 585 ? 84.030 118.919 26.218 1.000 41.056 597 TYR AAA C 1
ATOM 4596 O O . TYR A 1 585 ? 83.090 118.515 25.525 1.000 41.771 597 TYR AAA O 1
ATOM 4605 N N . TYR A 1 586 ? 84.041 118.955 27.558 1.000 41.445 598 TYR AAA N 1
ATOM 4606 C CA . TYR A 1 586 ? 82.969 118.506 28.432 1.000 42.876 598 TYR AAA CA 1
ATOM 4607 C C . TYR A 1 586 ? 81.576 118.913 27.941 1.000 43.628 598 TYR AAA C 1
ATOM 4608 O O . TYR A 1 586 ? 80.643 118.095 27.873 1.000 44.978 598 TYR AAA O 1
ATOM 4617 N N . GLY A 1 587 ? 81.408 120.212 27.683 1.000 43.025 599 GLY AAA N 1
ATOM 4618 C CA . GLY A 1 587 ? 80.089 120.776 27.436 1.000 43.779 599 GLY AAA CA 1
ATOM 4619 C C . GLY A 1 587 ? 79.608 120.575 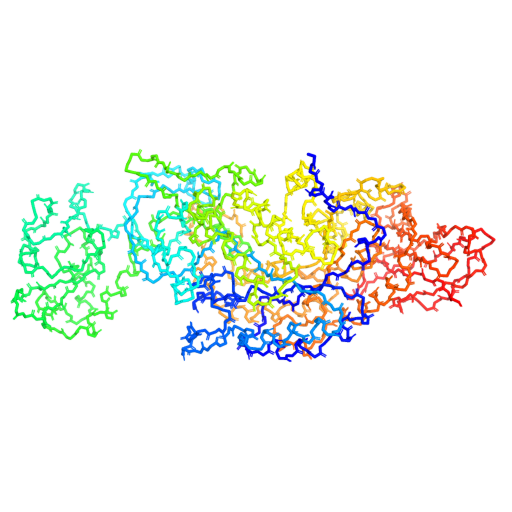26.000 1.000 44.531 599 GLY AAA C 1
ATOM 4620 O O . GLY A 1 587 ? 78.513 121.028 25.659 1.000 45.466 599 GLY AAA O 1
ATOM 4621 N N . ASP A 1 588 ? 80.461 119.970 25.162 1.000 44.287 600 ASP AAA N 1
ATOM 4622 C CA . ASP A 1 588 ? 80.111 119.560 23.815 1.000 45.133 600 ASP AAA CA 1
ATOM 4623 C C . ASP A 1 588 ? 79.448 118.189 23.859 1.000 46.979 600 ASP AAA C 1
ATOM 4624 O O . ASP A 1 588 ? 78.629 117.873 22.997 1.000 48.264 600 ASP AAA O 1
ATOM 4629 N N . LEU A 1 589 ? 79.830 117.391 24.862 1.000 47.423 601 LEU AAA N 1
ATOM 4630 C CA . LEU A 1 589 ? 79.324 116.045 25.069 1.000 49.199 601 LEU AAA CA 1
ATOM 4631 C C . LEU A 1 589 ? 78.154 116.089 26.051 1.000 50.486 601 LEU AAA C 1
ATOM 4632 O O . LEU A 1 589 ? 77.243 115.266 25.950 1.000 52.452 601 LEU AAA O 1
ATOM 4637 N N . TYR A 1 590 ? 78.213 117.019 27.017 1.000 49.753 602 TYR AAA N 1
ATOM 4638 C CA . TYR A 1 590 ? 77.215 117.111 28.069 1.000 50.983 602 TYR AAA CA 1
ATOM 4639 C C . TYR A 1 590 ? 76.671 118.532 28.170 1.000 50.264 602 TYR AAA C 1
ATOM 4640 O O . TYR A 1 590 ? 77.420 119.499 28.003 1.000 48.573 602 TYR AAA O 1
ATOM 4649 N N . GLN A 1 591 ? 75.355 118.601 28.446 1.000 51.627 603 GLN AAA N 1
ATOM 4650 C CA . GLN A 1 591 ? 74.650 119.814 28.842 1.000 51.527 603 GLN AAA CA 1
ATOM 4651 C C . GLN A 1 591 ? 75.458 120.510 29.939 1.000 50.195 603 GLN AAA C 1
ATOM 4652 O O . GLN A 1 591 ? 75.751 119.909 30.978 1.000 50.601 603 GLN AAA O 1
ATOM 4658 N N . THR A 1 592 ? 75.767 121.789 29.684 1.000 48.768 604 THR AAA N 1
ATOM 4659 C CA . THR A 1 592 ? 76.828 122.529 30.355 1.000 47.244 604 THR AAA CA 1
ATOM 4660 C C . THR A 1 592 ? 76.485 122.855 31.812 1.000 47.625 604 THR AAA C 1
ATOM 4661 O O . THR A 1 592 ? 77.376 122.837 32.661 1.000 47.058 604 THR AAA O 1
ATOM 4665 N N . ASP A 1 593 ? 75.191 123.061 32.106 1.000 48.712 605 ASP AAA N 1
ATOM 4666 C CA . ASP A 1 593 ? 74.751 123.605 33.390 1.000 49.182 605 ASP AAA CA 1
ATOM 4667 C C . ASP A 1 593 ? 74.056 122.551 34.257 1.000 51.158 605 ASP AAA C 1
ATOM 4668 O O . ASP A 1 593 ? 73.587 122.879 35.352 1.000 51.780 605 ASP AAA O 1
ATOM 4673 N N . ALA A 1 594 ? 73.979 121.299 33.773 1.000 52.128 606 ALA AAA N 1
ATOM 4674 C CA . ALA A 1 594 ? 73.289 120.247 34.511 1.000 54.312 606 ALA AAA CA 1
ATOM 4675 C C . ALA A 1 594 ? 74.279 119.613 35.486 1.000 54.429 606 ALA AAA C 1
ATOM 4676 O O . ALA A 1 594 ? 75.458 119.970 35.464 1.000 53.153 606 ALA AAA O 1
ATOM 4678 N N . SER A 1 595 ? 73.794 118.723 36.368 1.000 56.239 607 SER AAA N 1
ATOM 4679 C CA . SER A 1 595 ? 74.687 117.981 37.245 1.000 56.619 607 SER AAA CA 1
ATOM 4680 C C . SER A 1 595 ? 75.746 117.348 36.361 1.000 55.697 607 SER AAA C 1
ATOM 4681 O O . SER A 1 595 ? 75.491 117.173 35.170 1.000 55.276 607 SER AAA O 1
ATOM 4684 N N . TYR A 1 596 ? 76.907 117.030 36.956 1.000 55.535 608 TYR AAA N 1
ATOM 4685 C CA . TYR A 1 596 ? 78.086 116.634 36.203 1.000 54.484 608 TYR AAA CA 1
ATOM 4686 C C . TYR A 1 596 ? 77.832 115.275 35.545 1.000 55.782 608 TYR AAA C 1
ATOM 4687 O O . TYR A 1 596 ? 77.541 114.307 36.243 1.000 57.582 608 TYR AAA O 1
ATOM 4696 N N . MET A 1 597 ? 77.914 115.255 34.201 1.000 54.920 609 MET AAA N 1
ATOM 4697 C CA . MET A 1 597 ? 77.677 114.108 33.328 1.000 56.177 609 MET AAA CA 1
ATOM 4698 C C . MET A 1 597 ? 76.330 113.453 33.635 1.000 58.646 609 MET AAA C 1
ATOM 4699 O O . MET A 1 597 ? 76.270 112.251 33.881 1.000 60.580 609 MET AAA O 1
ATOM 4704 N N . SER A 1 598 ? 75.258 114.256 33.663 1.000 58.974 610 SER AAA N 1
ATOM 4705 C CA . SER A 1 598 ? 73.911 113.753 33.913 1.000 61.458 610 SER AAA CA 1
ATOM 4706 C C . SER A 1 598 ? 73.095 113.716 32.615 1.000 62.071 610 SER AAA C 1
ATOM 4707 O O . SER A 1 598 ? 72.240 112.841 32.439 1.000 64.035 610 SER AAA O 1
ATOM 4710 N N . LYS A 1 599 ? 73.392 114.653 31.705 1.000 60.438 611 LYS AAA N 1
ATOM 4711 C CA . LYS A 1 599 ? 72.580 114.853 30.518 1.000 61.342 611 LYS AAA CA 1
ATOM 4712 C C . LYS A 1 599 ? 73.465 115.040 29.288 1.000 59.344 611 LYS AAA C 1
ATOM 4713 O O . LYS A 1 599 ? 74.166 116.034 29.170 1.000 57.168 611 LYS AAA O 1
ATOM 4719 N N . PRO A 1 600 ? 73.452 114.102 28.314 1.000 60.116 612 PRO AAA N 1
ATOM 4720 C CA . PRO A 1 600 ? 74.169 114.318 27.053 1.000 58.597 612 PRO AAA CA 1
ATOM 4721 C C . PRO A 1 600 ? 73.491 115.305 26.096 1.000 58.178 612 PRO AAA C 1
ATOM 4722 O O . PRO A 1 600 ? 72.329 115.670 26.266 1.000 59.026 612 PRO AAA O 1
ATOM 4726 N N . THR A 1 601 ? 74.259 115.758 25.099 1.000 56.626 613 THR AAA N 1
ATOM 4727 C CA . THR A 1 601 ? 73.804 116.665 24.061 1.000 56.212 613 THR AAA CA 1
ATOM 4728 C C . THR A 1 601 ? 73.443 115.856 22.818 1.000 57.645 613 THR AAA C 1
ATOM 4729 O O . THR A 1 601 ? 73.714 114.664 22.771 1.000 58.316 613 THR AAA O 1
ATOM 4733 N N . LEU A 1 602 ? 72.867 116.522 21.805 1.000 58.068 614 LEU AAA N 1
ATOM 4734 C CA . LEU A 1 602 ? 72.627 115.920 20.498 1.000 59.419 614 LEU AAA CA 1
ATOM 4735 C C . LEU A 1 602 ? 73.940 115.533 19.797 1.000 58.259 614 LEU AAA C 1
ATOM 4736 O O . LEU A 1 602 ? 73.904 114.794 18.804 1.000 59.282 614 LEU AAA O 1
ATOM 4741 N N . TYR A 1 603 ? 75.089 116.036 20.309 1.000 55.858 615 TYR AAA N 1
ATOM 4742 C CA . TYR A 1 603 ? 76.415 115.744 19.767 1.000 54.586 615 TYR AAA CA 1
ATOM 4743 C C . TYR A 1 603 ? 77.116 114.579 20.483 1.000 54.557 615 TYR AAA C 1
ATOM 4744 O O . TYR A 1 603 ? 78.176 114.150 20.030 1.000 53.959 615 TYR AAA O 1
ATOM 4753 N N . TYR A 1 604 ? 76.553 114.079 21.597 1.000 55.208 616 TYR AAA N 1
ATOM 4754 C CA . TYR A 1 604 ? 77.208 113.051 22.393 1.000 55.257 616 TYR AAA CA 1
ATOM 4755 C C . TYR A 1 604 ? 77.442 111.774 21.568 1.000 56.640 616 TYR AAA C 1
ATOM 4756 O O . TYR A 1 604 ? 78.585 111.315 21.453 1.000 55.455 616 TYR AAA O 1
ATOM 4765 N N . GLU A 1 605 ? 76.355 111.202 21.014 1.000 58.681 617 GLU AAA N 1
ATOM 4766 C CA . GLU A 1 605 ? 76.438 109.964 20.251 1.000 60.646 617 GLU AAA CA 1
ATOM 4767 C C . GLU A 1 605 ? 77.476 110.109 19.139 1.000 59.100 617 GLU AAA C 1
ATOM 4768 O O . GLU A 1 605 ? 78.423 109.329 19.081 1.000 58.830 617 GLU AAA O 1
ATOM 4774 N N . PRO A 1 606 ? 77.336 111.112 18.240 1.000 58.210 618 PRO AAA N 1
ATOM 4775 C CA . PRO A 1 606 ? 78.240 111.274 17.099 1.000 57.275 618 PRO AAA CA 1
ATOM 4776 C C . PRO A 1 606 ? 79.716 111.426 17.463 1.000 55.262 618 PRO AAA C 1
ATOM 4777 O O . PRO A 1 606 ? 80.569 110.811 16.822 1.000 55.288 618 PRO AAA O 1
ATOM 4781 N N . ILE A 1 607 ? 80.002 112.206 18.515 1.000 53.635 619 ILE AAA N 1
ATOM 4782 C CA . ILE A 1 607 ? 81.360 112.504 18.946 1.000 51.679 619 ILE AAA CA 1
ATOM 4783 C C . ILE A 1 607 ? 82.006 111.285 19.608 1.000 52.191 619 ILE AAA C 1
ATOM 4784 O O . ILE A 1 607 ? 83.134 110.952 19.251 1.000 51.445 619 ILE AAA O 1
ATOM 4789 N N . THR A 1 608 ? 81.329 110.648 20.582 1.000 53.498 620 THR AAA N 1
ATOM 4790 C CA . THR A 1 608 ? 81.887 109.460 21.230 1.000 54.439 620 THR AAA CA 1
ATOM 4791 C C . THR A 1 608 ? 82.230 108.385 20.197 1.000 55.585 620 THR AAA C 1
ATOM 4792 O O . THR A 1 608 ? 83.205 107.654 20.374 1.000 55.849 620 THR AAA O 1
ATOM 4796 N N . LYS A 1 609 ? 81.435 108.307 19.122 1.000 56.704 621 LYS AAA N 1
ATOM 4797 C CA . LYS A 1 609 ? 81.678 107.402 18.004 1.000 57.794 621 LYS AAA CA 1
ATOM 4798 C C . LYS A 1 609 ? 82.922 107.832 17.218 1.000 56.246 621 LYS AAA C 1
ATOM 4799 O O . LYS A 1 609 ? 83.748 106.984 16.870 1.000 56.416 621 LYS AAA O 1
ATOM 4805 N N . LEU A 1 610 ? 83.040 109.145 16.935 1.000 54.836 622 LEU AAA N 1
ATOM 4806 C CA . LEU A 1 610 ? 84.198 109.709 16.253 1.000 53.398 622 LEU AAA CA 1
ATOM 4807 C C . LEU A 1 610 ? 85.479 109.382 17.027 1.000 52.526 622 LEU AAA C 1
ATOM 4808 O O . LEU A 1 610 ? 86.519 109.175 16.401 1.000 52.083 622 LEU AAA O 1
ATOM 4813 N N . LEU A 1 611 ? 85.380 109.327 18.373 1.000 52.380 623 LEU AAA N 1
ATOM 4814 C CA . LEU A 1 611 ? 86.450 108.958 19.295 1.000 51.761 623 LEU AAA CA 1
ATOM 4815 C C . LEU A 1 611 ? 86.878 107.490 19.139 1.000 53.049 623 LEU AAA C 1
ATOM 4816 O O . LEU A 1 611 ? 88.068 107.203 19.006 1.000 52.520 623 LEU AAA O 1
ATOM 4821 N N . LYS A 1 612 ? 85.916 106.554 19.112 1.000 54.703 624 LYS AAA N 1
ATOM 4822 C CA . LYS A 1 612 ? 86.213 105.149 18.886 1.000 55.904 624 LYS AAA CA 1
ATOM 4823 C C . LYS A 1 612 ? 86.873 104.954 17.523 1.000 55.677 624 LYS AAA C 1
ATOM 4824 O O . LYS A 1 612 ? 87.763 104.113 17.375 1.000 55.929 624 LYS AAA O 1
ATOM 4830 N N . MET A 1 613 ? 86.391 105.721 16.533 1.000 55.321 625 MET AAA N 1
ATOM 4831 C CA . MET A 1 613 ? 86.910 105.717 15.173 1.000 55.325 625 MET AAA CA 1
ATOM 4832 C C . MET A 1 613 ? 88.398 106.094 15.128 1.000 53.968 625 MET AAA C 1
ATOM 4833 O O . MET A 1 613 ? 89.214 105.318 14.638 1.000 54.700 625 MET AAA O 1
ATOM 4838 N N . ARG A 1 614 ? 88.742 107.294 15.600 1.000 52.627 626 ARG AAA N 1
ATOM 4839 C CA . ARG A 1 614 ? 90.118 107.767 15.705 1.000 51.332 626 ARG AAA CA 1
ATOM 4840 C C . ARG A 1 614 ? 91.007 106.662 16.270 1.000 51.952 626 ARG AAA C 1
ATOM 4841 O O . ARG A 1 614 ? 92.004 106.287 15.656 1.000 51.830 626 ARG AAA O 1
ATOM 4849 N N . LYS A 1 615 ? 90.620 106.165 17.450 1.000 52.816 627 LYS AAA N 1
ATOM 4850 C CA . LYS A 1 615 ? 91.363 105.177 18.215 1.000 53.859 627 LYS AAA CA 1
ATOM 4851 C C . LYS A 1 615 ? 91.612 103.919 17.383 1.000 55.447 627 LYS AAA C 1
ATOM 4852 O O . LYS A 1 615 ? 92.660 103.286 17.555 1.000 55.923 627 LYS AAA O 1
ATOM 4858 N N . ALA A 1 616 ? 90.671 103.585 16.473 1.000 56.364 628 ALA AAA N 1
ATOM 4859 C CA . ALA A 1 616 ? 90.766 102.412 15.614 1.000 57.933 628 ALA AAA CA 1
ATOM 4860 C C . ALA A 1 616 ? 91.486 102.687 14.284 1.000 57.560 628 ALA AAA C 1
ATOM 4861 O O . ALA A 1 616 ? 92.158 101.784 13.785 1.000 58.603 628 ALA AAA O 1
ATOM 4863 N N . TYR A 1 617 ? 91.351 103.898 13.702 1.000 56.511 629 TYR AAA N 1
ATOM 4864 C CA . TYR A 1 617 ? 91.634 104.109 12.281 1.000 56.696 629 TYR AAA CA 1
ATOM 4865 C C . TYR A 1 617 ? 92.551 105.296 11.956 1.000 55.417 629 TYR AAA C 1
ATOM 4866 O O . TYR A 1 617 ? 92.942 105.430 10.796 1.000 55.718 629 TYR AAA O 1
ATOM 4875 N N . ALA A 1 618 ? 92.863 106.173 12.930 1.000 54.325 630 ALA AAA N 1
ATOM 4876 C CA . ALA A 1 618 ? 93.483 107.465 12.638 1.000 53.147 630 ALA AAA CA 1
ATOM 4877 C C . ALA A 1 618 ? 95.010 107.363 12.677 1.000 52.616 630 ALA AAA C 1
ATOM 4878 O O . ALA A 1 618 ? 95.658 107.910 13.580 1.000 51.790 630 ALA AAA O 1
ATOM 4880 N N . TYR A 1 619 ? 95.547 106.707 11.635 1.000 53.220 631 TYR AAA N 1
ATOM 4881 C CA . TYR A 1 619 ? 96.962 106.407 11.444 1.000 53.076 631 TYR AAA CA 1
ATOM 4882 C C . TYR A 1 619 ? 97.379 106.729 10.003 1.000 52.942 631 TYR AAA C 1
ATOM 4883 O O . TYR A 1 619 ? 96.525 106.869 9.131 1.000 53.174 631 TYR AAA O 1
ATOM 4892 N N . GLY A 1 620 ? 98.693 106.871 9.760 1.000 52.574 632 GLY AAA N 1
ATOM 4893 C CA . GLY A 1 620 ? 99.248 107.022 8.417 1.000 52.655 632 GLY AAA CA 1
ATOM 4894 C C . GLY A 1 620 ? 99.359 108.481 7.967 1.000 51.887 632 GLY AAA C 1
ATOM 4895 O O . GLY A 1 620 ? 99.095 109.403 8.738 1.000 50.814 632 GLY AAA O 1
ATOM 4896 N N . GLY A 1 621 ? 99.730 108.681 6.697 1.000 52.458 633 GLY AAA N 1
ATOM 4897 C CA . GLY A 1 621 ? 99.886 110.018 6.140 1.000 52.355 633 GLY AAA CA 1
ATOM 4898 C C . GLY A 1 621 ? 98.538 110.731 6.038 1.000 52.280 633 GLY AAA C 1
ATOM 4899 O O . GLY A 1 621 ? 97.506 110.081 6.111 1.000 52.611 633 GLY AAA O 1
ATOM 4900 N N . GLN A 1 622 ? 98.558 112.062 5.896 1.000 52.017 634 GLN AAA N 1
ATOM 4901 C CA . GLN A 1 622 ? 97.346 112.860 5.764 1.000 52.070 634 GLN AAA CA 1
ATOM 4902 C C . GLN A 1 622 ? 97.394 113.626 4.438 1.000 52.862 634 GLN AAA C 1
ATOM 4903 O O . GLN A 1 622 ? 98.415 114.235 4.116 1.000 52.793 634 GLN AAA O 1
ATOM 4909 N N . LYS A 1 623 ? 96.288 113.559 3.677 1.000 53.873 635 LYS AAA N 1
ATOM 4910 C CA . LYS A 1 623 ? 96.085 114.295 2.432 1.000 54.999 635 LYS AAA CA 1
ATOM 4911 C C . LYS A 1 623 ? 94.683 114.924 2.417 1.000 55.150 635 LYS AAA C 1
ATOM 4912 O O . LYS A 1 623 ? 93.684 114.230 2.635 1.000 55.556 635 LYS AAA O 1
ATOM 4918 N N . ILE A 1 624 ? 94.645 116.243 2.168 1.000 54.618 636 ILE AAA N 1
ATOM 4919 C CA . ILE A 1 624 ? 93.437 117.038 2.011 1.000 54.869 636 ILE AAA CA 1
ATOM 4920 C C . ILE A 1 624 ? 93.328 117.474 0.549 1.000 56.493 636 ILE AAA C 1
ATOM 4921 O O . ILE A 1 624 ? 94.171 118.239 0.075 1.000 56.640 636 ILE AAA O 1
ATOM 4926 N N . THR A 1 625 ? 92.300 116.950 -0.148 1.000 57.677 637 THR AAA N 1
ATOM 4927 C CA . THR A 1 625 ? 91.963 117.305 -1.522 1.000 59.486 637 THR AAA CA 1
ATOM 4928 C C . THR A 1 625 ? 90.794 118.291 -1.490 1.000 59.880 637 THR AAA C 1
ATOM 4929 O O . THR A 1 625 ? 89.814 118.080 -0.771 1.000 59.093 637 THR AAA O 1
ATOM 4933 N N . GLY A 1 626 ? 90.942 119.393 -2.236 1.000 60.970 638 GLY AAA N 1
ATOM 4934 C CA . GLY A 1 626 ? 89.836 120.282 -2.567 1.000 62.363 638 GLY AAA CA 1
ATOM 4935 C C . GLY A 1 626 ? 89.053 119.760 -3.775 1.000 65.034 638 GLY AAA C 1
ATOM 4936 O O . GLY A 1 626 ? 89.636 119.091 -4.629 1.000 66.221 638 GLY AAA O 1
ATOM 4937 N N . TYR A 1 627 ? 87.735 120.036 -3.807 1.000 65.996 639 TYR AAA N 1
ATOM 4938 C CA . TYR A 1 627 ? 86.837 119.655 -4.893 1.000 68.554 639 TYR AAA CA 1
ATOM 4939 C C . TYR A 1 627 ? 85.984 120.835 -5.338 1.000 70.068 639 TYR AAA C 1
ATOM 4940 O O . TYR A 1 627 ? 85.777 121.789 -4.580 1.000 68.675 639 TYR AAA O 1
ATOM 4949 N N . THR A 1 628 ? 85.542 120.730 -6.602 1.000 72.820 640 THR AAA N 1
ATOM 4950 C CA . THR A 1 628 ? 84.445 121.495 -7.166 1.000 75.041 640 THR AAA CA 1
ATOM 4951 C C . THR A 1 628 ? 83.139 120.760 -6.860 1.000 75.929 640 THR AAA C 1
ATOM 4952 O O . THR A 1 628 ? 83.136 119.548 -6.657 1.000 75.594 640 THR AAA O 1
ATOM 4956 N N . SER A 1 629 ? 82.049 121.531 -6.773 1.000 77.113 641 SER AAA N 1
ATOM 4957 C CA . SER A 1 629 ? 80.687 121.035 -6.663 1.000 78.667 641 SER AAA CA 1
ATOM 4958 C C . SER A 1 629 ? 79.845 121.770 -7.700 1.000 81.888 641 SER AAA C 1
ATOM 4959 O O . SER A 1 629 ? 80.364 122.606 -8.439 1.000 82.622 641 SER AAA O 1
ATOM 4962 N N . ASN A 1 630 ? 78.541 121.473 -7.724 1.000 84.068 642 ASN AAA N 1
ATOM 4963 C CA . ASN A 1 630 ? 77.600 122.259 -8.515 1.000 87.539 642 ASN AAA CA 1
ATOM 4964 C C . ASN A 1 630 ? 77.586 123.681 -7.954 1.000 86.111 642 ASN AAA C 1
ATOM 4965 O O . ASN A 1 630 ? 77.518 124.646 -8.709 1.000 87.932 642 ASN AAA O 1
ATOM 4970 N N . THR A 1 631 ? 77.716 123.770 -6.625 1.000 83.021 643 THR AAA N 1
ATOM 4971 C CA . THR A 1 631 ? 77.635 124.992 -5.832 1.000 81.494 643 THR AAA CA 1
ATOM 4972 C C . THR A 1 631 ? 78.882 125.878 -5.985 1.000 80.443 643 THR AAA C 1
ATOM 4973 O O . THR A 1 631 ? 78.801 127.083 -5.762 1.000 80.115 643 THR AAA O 1
ATOM 4977 N N . SER A 1 632 ? 80.035 125.298 -6.367 1.000 80.127 644 SER AAA N 1
ATOM 4978 C CA . SER A 1 632 ? 81.232 126.061 -6.707 1.000 79.770 644 SER AAA CA 1
ATOM 4979 C C . SER A 1 632 ? 82.025 125.368 -7.823 1.000 81.390 644 SER AAA C 1
ATOM 4980 O O . SER A 1 632 ? 83.015 124.691 -7.546 1.000 79.435 644 SER AAA O 1
ATOM 4983 N N . PRO A 1 633 ? 81.661 125.562 -9.119 1.000 84.939 645 PRO AAA N 1
ATOM 4984 C CA . PRO A 1 633 ? 82.342 124.899 -10.236 1.000 86.740 645 PRO AAA CA 1
ATOM 4985 C C . PRO A 1 633 ? 83.635 125.600 -10.649 1.000 86.610 645 PRO AAA C 1
ATOM 4986 O O . PRO A 1 633 ? 84.423 125.051 -11.420 1.000 87.468 645 PRO AAA O 1
ATOM 4990 N N . GLU A 1 634 ? 83.821 126.828 -10.147 1.000 85.899 646 GLU AAA N 1
ATOM 4991 C CA . GLU A 1 634 ? 84.981 127.654 -10.445 1.000 86.036 646 GLU AAA CA 1
ATOM 4992 C C . GLU A 1 634 ? 86.160 127.233 -9.564 1.000 82.818 646 GLU AAA C 1
ATOM 4993 O O . GLU A 1 634 ? 87.138 126.688 -10.070 1.000 83.273 646 GLU AAA O 1
ATOM 4999 N N . THR A 1 635 ? 86.044 127.471 -8.248 1.000 80.013 647 THR AAA N 1
ATOM 5000 C CA . THR A 1 635 ? 87.128 127.300 -7.285 1.000 76.831 647 THR AAA CA 1
ATOM 5001 C C . THR A 1 635 ? 86.977 125.976 -6.523 1.000 74.638 647 THR AAA C 1
ATOM 5002 O O . THR A 1 635 ? 86.006 125.785 -5.793 1.000 73.925 647 THR AAA O 1
ATOM 5006 N N . ALA A 1 636 ? 87.945 125.066 -6.719 1.000 73.664 648 ALA AAA N 1
ATOM 5007 C CA . ALA A 1 636 ? 88.078 123.814 -5.981 1.000 71.646 648 ALA AAA CA 1
ATOM 5008 C C . ALA A 1 636 ? 88.299 124.080 -4.489 1.000 68.672 648 ALA AAA C 1
ATOM 5009 O O . ALA A 1 636 ? 89.114 124.931 -4.126 1.000 67.540 648 ALA AAA O 1
ATOM 5011 N N . GLY A 1 637 ? 87.550 123.361 -3.636 1.000 67.404 649 GLY AAA N 1
ATOM 5012 C CA . GLY A 1 637 ? 87.745 123.362 -2.194 1.000 64.587 649 GLY AAA CA 1
ATOM 5013 C C . GLY A 1 637 ? 86.931 124.417 -1.443 1.000 63.911 649 GLY AAA C 1
ATOM 5014 O O . GLY A 1 637 ? 87.052 124.531 -0.224 1.000 62.027 649 GLY AAA O 1
ATOM 5015 N N . GLN A 1 638 ? 86.095 125.174 -2.163 1.000 65.762 650 GLN AAA N 1
ATOM 5016 C CA . GLN A 1 638 ? 85.276 126.233 -1.588 1.000 65.350 650 GLN AAA CA 1
ATOM 5017 C C . GLN A 1 638 ? 84.269 125.685 -0.573 1.000 64.033 650 GLN AAA C 1
ATOM 5018 O O . GLN A 1 638 ? 84.109 126.265 0.505 1.000 62.650 650 GLN AAA O 1
ATOM 5024 N N . ASP A 1 639 ? 83.591 124.584 -0.920 1.000 64.468 651 ASP AAA N 1
ATOM 5025 C CA . ASP A 1 639 ? 82.488 124.087 -0.113 1.000 63.672 651 ASP AAA CA 1
ATOM 5026 C C . ASP A 1 639 ? 82.606 122.584 0.140 1.000 63.054 651 ASP AAA C 1
ATOM 5027 O O . ASP A 1 639 ? 81.854 122.063 0.960 1.000 62.331 651 ASP AAA O 1
ATOM 5032 N N . LEU A 1 640 ? 83.549 121.914 -0.555 1.000 55.074 652 LEU AAA N 1
ATOM 5033 C CA . LEU A 1 640 ? 83.742 120.463 -0.486 1.000 54.790 652 LEU AAA CA 1
ATOM 5034 C C . LEU A 1 640 ? 85.227 120.076 -0.403 1.000 53.798 652 LEU AAA C 1
ATOM 5035 O O . LEU A 1 640 ? 86.034 120.605 -1.169 1.000 54.215 652 LEU AAA O 1
ATOM 5040 N N . ILE A 1 641 ? 85.554 119.114 0.494 1.000 52.757 653 ILE AAA N 1
ATOM 5041 C CA . ILE A 1 641 ? 86.906 118.613 0.779 1.000 51.826 653 ILE AAA CA 1
ATOM 5042 C C . ILE A 1 641 ? 86.871 117.166 1.294 1.000 51.388 653 ILE AAA C 1
ATOM 5043 O O . ILE A 1 641 ? 85.868 116.726 1.860 1.000 51.497 653 ILE AAA O 1
ATOM 5048 N N . ALA A 1 642 ? 88.008 116.465 1.164 1.000 50.951 654 ALA AAA N 1
ATOM 5049 C CA . ALA A 1 642 ? 88.228 115.175 1.807 1.000 50.664 654 ALA AAA CA 1
ATOM 5050 C C . ALA A 1 642 ? 89.532 115.224 2.604 1.000 49.697 654 ALA AAA C 1
ATOM 5051 O O . ALA A 1 642 ? 90.557 115.634 2.068 1.000 49.577 654 ALA AAA O 1
ATOM 5053 N N . SER A 1 643 ? 89.463 114.872 3.896 1.000 49.276 655 SER AAA N 1
ATOM 5054 C CA . SER A 1 643 ? 90.634 114.783 4.765 1.000 48.979 655 SER AAA CA 1
ATOM 5055 C C . SER A 1 643 ? 90.918 113.308 5.040 1.000 49.393 655 SER AAA C 1
ATOM 5056 O O . SER A 1 643 ? 90.186 112.664 5.801 1.000 49.552 655 SER AAA O 1
ATOM 5059 N N . VAL A 1 644 ? 91.952 112.790 4.363 1.000 49.944 656 VAL AAA N 1
ATOM 5060 C CA . VAL A 1 644 ? 92.260 111.367 4.319 1.000 50.650 656 VAL AAA CA 1
ATOM 5061 C C . VAL A 1 644 ? 93.463 111.097 5.223 1.000 50.501 656 VAL AAA C 1
ATOM 5062 O O . VAL A 1 644 ? 94.481 111.787 5.119 1.000 50.428 656 VAL AAA O 1
ATOM 5066 N N . ARG A 1 645 ? 93.277 110.163 6.169 1.000 50.547 657 ARG AAA N 1
ATOM 5067 C CA . ARG A 1 645 ? 94.340 109.404 6.811 1.000 50.526 657 ARG AAA CA 1
ATOM 5068 C C . ARG A 1 645 ? 94.457 108.059 6.085 1.000 51.592 657 ARG AAA C 1
ATOM 5069 O O . ARG A 1 645 ? 93.514 107.266 6.085 1.000 52.173 657 ARG AAA O 1
ATOM 5077 N N . TYR A 1 646 ? 95.615 107.830 5.441 1.000 52.049 658 TYR AAA N 1
ATOM 5078 C CA . TYR A 1 646 ? 95.862 106.728 4.515 1.000 52.971 658 TYR AAA CA 1
ATOM 5079 C C . TYR A 1 646 ? 95.900 105.368 5.216 1.000 53.136 658 TYR AAA C 1
ATOM 5080 O O . TYR A 1 646 ? 95.768 104.341 4.552 1.000 53.855 658 TYR AAA O 1
ATOM 5089 N N . GLY A 1 647 ? 96.109 105.378 6.539 1.000 52.436 659 GLY AAA N 1
ATOM 5090 C CA . GLY A 1 647 ? 96.340 104.191 7.351 1.000 53.124 659 GLY AAA CA 1
ATOM 5091 C C . GLY A 1 647 ? 97.812 103.765 7.375 1.000 53.569 659 GLY AAA C 1
ATOM 5092 O O . GLY A 1 647 ? 98.579 104.133 6.487 1.000 53.442 659 GLY AAA O 1
ATOM 5093 N N . LYS A 1 648 ? 98.184 102.989 8.406 1.000 54.196 660 LYS AAA N 1
ATOM 5094 C CA . LYS A 1 648 ? 99.504 102.378 8.529 1.000 55.218 660 LYS AAA CA 1
ATOM 5095 C C . LYS A 1 648 ? 99.513 101.000 7.855 1.000 56.667 660 LYS AAA C 1
ATOM 5096 O O . LYS A 1 648 ? 100.532 100.575 7.308 1.000 57.599 660 LYS AAA O 1
ATOM 5102 N N . ASP A 1 649 ? 98.369 100.306 7.917 1.000 57.425 661 ASP AAA N 1
ATOM 5103 C CA . ASP A 1 649 ? 98.116 99.054 7.217 1.000 58.883 661 ASP AAA CA 1
ATOM 5104 C C . ASP A 1 649 ? 96.797 99.183 6.453 1.000 58.767 661 ASP AAA C 1
ATOM 5105 O O . ASP A 1 649 ? 96.089 100.180 6.612 1.000 57.981 661 ASP AAA O 1
ATOM 5110 N N . ARG A 1 650 ? 96.472 98.148 5.665 1.000 59.618 662 ARG AAA N 1
ATOM 5111 C CA . ARG A 1 650 ? 95.286 98.023 4.819 1.000 59.922 662 ARG AAA CA 1
ATOM 5112 C C . ARG A 1 650 ? 93.980 98.161 5.615 1.000 59.565 662 ARG AAA C 1
ATOM 5113 O O . ARG A 1 650 ? 92.926 98.386 5.022 1.000 59.628 662 ARG AAA O 1
ATOM 5121 N N . TYR A 1 651 ? 94.074 98.042 6.950 1.000 59.358 663 TYR AAA N 1
ATOM 5122 C CA . TYR A 1 651 ? 92.954 97.909 7.875 1.000 59.623 663 TYR AAA CA 1
ATOM 5123 C C . TYR A 1 651 ? 92.813 99.146 8.785 1.000 58.201 663 TYR AAA C 1
ATOM 5124 O O . TYR A 1 651 ? 91.943 99.179 9.659 1.000 58.281 663 TYR AAA O 1
ATOM 5133 N N . THR A 1 652 ? 93.661 100.169 8.570 1.000 56.759 664 THR AAA N 1
ATOM 5134 C CA . THR A 1 652 ? 93.554 101.466 9.234 1.000 55.381 664 THR AAA CA 1
ATOM 5135 C C . THR A 1 652 ? 93.435 102.561 8.173 1.000 54.594 664 THR AAA C 1
ATOM 5136 O O . THR A 1 652 ? 93.570 102.279 6.985 1.000 55.049 664 THR AAA O 1
ATOM 5140 N N . GLY A 1 653 ? 93.218 103.811 8.610 1.000 53.617 665 GLY AAA N 1
ATOM 5141 C CA . GLY A 1 653 ? 92.929 104.928 7.718 1.000 52.947 665 GLY AAA CA 1
ATOM 5142 C C . GLY A 1 653 ? 91.451 105.321 7.772 1.000 52.993 665 GLY AAA C 1
ATOM 5143 O O . GLY A 1 653 ? 90.639 104.586 8.339 1.000 53.620 665 GLY AAA O 1
ATOM 5144 N N . VAL A 1 654 ? 91.114 106.471 7.167 1.000 52.250 666 VAL AAA N 1
ATOM 5145 C CA . VAL A 1 654 ? 89.777 107.052 7.202 1.000 52.064 666 VAL AAA CA 1
ATOM 5146 C C . VAL A 1 654 ? 89.721 108.202 6.198 1.000 51.761 666 VAL AAA C 1
ATOM 5147 O O . VAL A 1 654 ? 90.691 108.939 6.059 1.000 51.189 666 VAL AAA O 1
ATOM 5151 N N . ALA A 1 655 ? 88.581 108.332 5.501 1.000 52.382 667 ALA AAA N 1
ATOM 5152 C CA . ALA A 1 655 ? 88.315 109.440 4.595 1.000 52.215 667 ALA AAA CA 1
ATOM 5153 C C . ALA A 1 655 ? 87.209 110.324 5.174 1.000 51.929 667 ALA AAA C 1
ATOM 5154 O O . ALA A 1 655 ? 86.042 109.929 5.169 1.000 52.741 667 ALA AAA O 1
ATOM 5156 N N . VAL A 1 656 ? 87.598 111.515 5.666 1.000 50.709 668 VAL AAA N 1
ATOM 5157 C CA . VAL A 1 656 ? 86.661 112.500 6.183 1.000 50.049 668 VAL AAA CA 1
ATOM 5158 C C . VAL A 1 656 ? 86.273 113.443 5.046 1.000 50.093 668 VAL AAA C 1
ATOM 5159 O O . VAL A 1 656 ? 87.059 114.261 4.588 1.000 49.577 668 VAL AAA O 1
ATOM 5163 N N . VAL A 1 657 ? 85.046 113.277 4.562 1.000 50.871 669 VAL AAA N 1
ATOM 5164 C CA . VAL A 1 657 ? 84.499 114.112 3.507 1.000 51.185 669 VAL AAA CA 1
ATOM 5165 C C . VAL A 1 657 ? 83.550 115.094 4.184 1.000 50.747 669 VAL AAA C 1
ATOM 5166 O O . VAL A 1 657 ? 82.743 114.690 5.029 1.000 50.800 669 VAL AAA O 1
ATOM 5170 N N . ILE A 1 658 ? 83.667 116.368 3.782 1.000 50.300 670 ILE AAA N 1
ATOM 5171 C CA . ILE A 1 658 ? 82.907 117.465 4.361 1.000 50.175 670 ILE AAA CA 1
ATOM 5172 C C . ILE A 1 658 ? 82.524 118.422 3.230 1.000 50.996 670 ILE AAA C 1
ATOM 5173 O O . ILE A 1 658 ? 83.350 118.706 2.366 1.000 51.053 670 ILE AAA O 1
ATOM 5178 N N . GLY A 1 659 ? 81.273 118.902 3.233 1.000 51.917 671 GLY AAA N 1
ATOM 5179 C CA . GLY A 1 659 ? 80.837 120.028 2.417 1.000 52.773 671 GLY AAA CA 1
ATOM 5180 C C . GLY A 1 659 ? 79.935 120.949 3.233 1.000 52.988 671 GLY AAA C 1
ATOM 5181 O O . GLY A 1 659 ? 79.358 120.502 4.226 1.000 52.601 671 GLY AAA O 1
ATOM 5182 N N . THR A 1 660 ? 79.801 122.212 2.782 1.000 53.884 672 THR AAA N 1
ATOM 5183 C CA . THR A 1 660 ? 79.134 123.269 3.539 1.000 54.364 672 THR AAA CA 1
ATOM 5184 C C . THR A 1 660 ? 77.823 123.737 2.887 1.000 56.399 672 THR AAA C 1
ATOM 5185 O O . THR A 1 660 ? 77.159 124.634 3.408 1.000 56.571 672 THR AAA O 1
ATOM 5189 N N . ASN A 1 661 ? 77.417 123.126 1.760 1.000 58.188 673 ASN AAA N 1
ATOM 5190 C CA . ASN A 1 661 ? 76.230 123.601 1.059 1.000 60.265 673 ASN AAA CA 1
ATOM 5191 C C . ASN A 1 661 ? 75.137 122.529 1.040 1.000 61.650 673 ASN AAA C 1
ATOM 5192 O O . ASN A 1 661 ? 75.331 121.436 0.500 1.000 61.990 673 ASN AAA O 1
ATOM 5197 N N . PRO A 1 662 ? 73.950 122.813 1.627 1.000 62.762 674 PRO AAA N 1
ATOM 5198 C CA . PRO A 1 662 ? 72.834 121.860 1.637 1.000 64.623 674 PRO AAA CA 1
ATOM 5199 C C . PRO A 1 662 ? 72.322 121.433 0.260 1.000 67.048 674 PRO AAA C 1
ATOM 5200 O O . PRO A 1 662 ? 71.681 120.386 0.128 1.000 68.205 674 PRO AAA O 1
ATOM 5204 N N . LYS A 1 663 ? 72.587 122.272 -0.756 1.000 68.348 675 LYS AAA N 1
ATOM 5205 C CA . LYS A 1 663 ? 72.133 122.005 -2.116 1.000 70.691 675 LYS AAA CA 1
ATOM 5206 C C . LYS A 1 663 ? 73.067 121.001 -2.793 1.000 70.473 675 LYS AAA C 1
ATOM 5207 O O . LYS A 1 663 ? 72.580 120.140 -3.526 1.000 72.039 675 LYS AAA O 1
ATOM 5213 N N . THR A 1 664 ? 74.387 121.113 -2.531 1.000 68.196 676 THR AAA N 1
ATOM 5214 C CA . THR A 1 664 ? 75.442 120.383 -3.229 1.000 67.581 676 THR AAA CA 1
ATOM 5215 C C . THR A 1 664 ? 74.943 119.033 -3.751 1.000 68.905 676 THR AAA C 1
ATOM 5216 O O . THR A 1 664 ? 74.308 118.273 -3.019 1.000 68.746 676 THR AAA O 1
ATOM 5220 N N . ASP A 1 665 ? 75.280 118.740 -5.014 1.000 70.200 677 ASP AAA N 1
ATOM 5221 C CA . ASP A 1 665 ? 74.986 117.470 -5.664 1.000 72.051 677 ASP AAA CA 1
ATOM 5222 C C . ASP A 1 665 ? 76.100 117.142 -6.666 1.000 72.409 677 ASP AAA C 1
ATOM 5223 O O . ASP A 1 665 ? 76.027 117.531 -7.827 1.000 73.610 677 ASP AAA O 1
ATOM 5228 N N . THR A 1 666 ? 77.147 116.454 -6.190 1.000 71.262 678 THR AAA N 1
ATOM 5229 C CA . THR A 1 666 ? 78.321 116.107 -6.979 1.000 71.591 678 THR AAA CA 1
ATOM 5230 C C . THR A 1 666 ? 78.705 114.670 -6.646 1.000 71.293 678 THR AAA C 1
ATOM 5231 O O . THR A 1 666 ? 78.249 114.142 -5.632 1.000 70.800 678 THR AAA O 1
ATOM 5235 N N . THR A 1 667 ? 79.475 114.039 -7.545 1.000 71.984 679 THR AAA N 1
ATOM 5236 C CA . THR A 1 667 ? 80.185 112.806 -7.248 1.000 71.507 679 THR AAA CA 1
ATOM 5237 C C . THR A 1 667 ? 81.689 113.096 -7.367 1.000 70.220 679 THR AAA C 1
ATOM 5238 O O . THR A 1 667 ? 82.119 113.668 -8.368 1.000 70.972 679 THR AAA O 1
ATOM 5242 N N . ILE A 1 668 ? 82.457 112.773 -6.311 1.000 68.440 680 ILE AAA N 1
ATOM 5243 C CA . ILE A 1 668 ? 83.892 113.036 -6.211 1.000 67.155 680 ILE AAA CA 1
ATOM 5244 C C . ILE A 1 668 ? 84.635 111.709 -6.096 1.000 67.277 680 ILE AAA C 1
ATOM 5245 O O . ILE A 1 668 ? 84.063 110.738 -5.610 1.000 67.283 680 ILE AAA O 1
ATOM 5250 N N . LYS A 1 669 ? 85.915 111.711 -6.511 1.000 67.339 681 LYS AAA N 1
ATOM 5251 C CA . LYS A 1 669 ? 86.836 110.584 -6.397 1.000 67.399 681 LYS AAA CA 1
ATOM 5252 C C . LYS A 1 669 ? 87.788 110.843 -5.226 1.000 65.603 681 LYS AAA C 1
ATOM 5253 O O . LYS A 1 669 ? 88.518 111.831 -5.263 1.000 64.714 681 LYS AAA O 1
ATOM 5259 N N . VAL A 1 670 ? 87.744 109.974 -4.192 1.000 65.126 682 VAL AAA N 1
ATOM 5260 C CA . VAL A 1 670 ? 88.577 110.046 -2.990 1.000 63.426 682 VAL AAA CA 1
ATOM 5261 C C . VAL A 1 670 ? 89.581 108.888 -2.979 1.000 63.486 682 VAL AAA C 1
ATOM 5262 O O . VAL A 1 670 ? 89.206 107.741 -2.736 1.000 63.845 682 VAL AAA O 1
ATOM 5266 N N . ASP A 1 671 ? 90.864 109.207 -3.220 1.000 63.078 683 ASP AAA N 1
ATOM 5267 C CA . ASP A 1 671 ? 91.939 108.223 -3.312 1.000 62.991 683 ASP AAA CA 1
ATOM 5268 C C . ASP A 1 671 ? 92.393 107.819 -1.909 1.000 61.306 683 ASP AAA C 1
ATOM 5269 O O . ASP A 1 671 ? 92.845 108.677 -1.143 1.000 60.208 683 ASP AAA O 1
ATOM 5274 N N . MET A 1 672 ? 92.257 106.515 -1.590 1.000 61.020 684 MET AAA N 1
ATOM 5275 C CA . MET A 1 672 ? 92.668 105.954 -0.307 1.000 59.606 684 MET AAA CA 1
ATOM 5276 C C . MET A 1 672 ? 94.045 105.293 -0.409 1.000 59.067 684 MET AAA C 1
ATOM 5277 O O . MET A 1 672 ? 94.578 104.834 0.600 1.000 58.454 684 MET AAA O 1
ATOM 5282 N N . GLY A 1 673 ? 94.614 105.272 -1.619 1.000 59.252 685 GLY AAA N 1
ATOM 5283 C CA . GLY A 1 673 ? 95.860 104.572 -1.886 1.000 59.347 685 GLY AAA CA 1
ATOM 5284 C C . GLY A 1 673 ? 95.611 103.114 -2.274 1.000 60.271 685 GLY AAA C 1
ATOM 5285 O O . GLY A 1 673 ? 94.508 102.591 -2.073 1.000 60.509 685 GLY AAA O 1
ATOM 5286 N N . THR A 1 674 ? 96.664 102.459 -2.785 1.000 60.677 686 THR AAA N 1
ATOM 5287 C CA . THR A 1 674 ? 96.562 101.170 -3.461 1.000 61.809 686 THR AAA CA 1
ATOM 5288 C C . THR A 1 674 ? 96.299 100.023 -2.476 1.000 61.587 686 THR AAA C 1
ATOM 5289 O O . THR A 1 674 ? 95.715 99.006 -2.854 1.000 62.955 686 THR AAA O 1
ATOM 5293 N N . LYS A 1 675 ? 96.729 100.187 -1.220 1.000 60.040 687 LYS AAA N 1
ATOM 5294 C CA . LYS A 1 675 ? 96.553 99.183 -0.180 1.000 59.842 687 LYS AAA CA 1
ATOM 5295 C C . LYS A 1 675 ? 95.081 99.011 0.213 1.000 59.696 687 LYS AAA C 1
ATOM 5296 O O . LYS A 1 675 ? 94.753 98.084 0.947 1.000 59.920 687 LYS AAA O 1
ATOM 5302 N N . HIS A 1 676 ? 94.209 99.922 -0.247 1.000 59.282 688 HIS AAA N 1
ATOM 5303 C CA . HIS A 1 676 ? 92.777 99.871 0.024 1.000 59.447 688 HIS AAA CA 1
ATOM 5304 C C . HIS A 1 676 ? 91.962 99.459 -1.211 1.000 61.203 688 HIS AAA C 1
ATOM 5305 O O . HIS A 1 676 ? 90.771 99.757 -1.302 1.000 61.389 688 HIS AAA O 1
ATOM 5312 N N . ALA A 1 677 ? 92.603 98.744 -2.149 1.000 62.598 689 ALA AAA N 1
ATOM 5313 C CA . ALA A 1 677 ? 91.959 98.198 -3.336 1.000 64.651 689 ALA AAA CA 1
ATOM 5314 C C . ALA A 1 677 ? 90.848 97.217 -2.956 1.000 65.843 689 ALA AAA C 1
ATOM 5315 O O . ALA A 1 677 ? 91.029 96.405 -2.049 1.000 65.566 689 ALA AAA O 1
ATOM 5317 N N . ASN A 1 678 ? 89.717 97.314 -3.674 1.000 67.407 690 ASN AAA N 1
ATOM 5318 C CA . ASN A 1 678 ? 88.592 96.385 -3.618 1.000 69.380 690 ASN AAA CA 1
ATOM 5319 C C . ASN A 1 678 ? 88.197 96.072 -2.173 1.000 68.832 690 ASN AAA C 1
ATOM 5320 O O . ASN A 1 678 ? 88.082 94.908 -1.795 1.000 69.902 690 ASN AAA O 1
ATOM 5325 N N . GLN A 1 679 ? 87.985 97.133 -1.386 1.000 67.532 691 GLN AAA N 1
ATOM 5326 C CA . GLN A 1 679 ? 87.721 97.075 0.046 1.000 66.998 691 GLN AAA CA 1
ATOM 5327 C C . GLN A 1 679 ? 86.391 97.789 0.327 1.000 67.394 691 GLN AAA C 1
ATOM 5328 O O . GLN A 1 679 ? 86.077 98.796 -0.315 1.000 66.745 691 GLN AAA O 1
ATOM 5334 N N . VAL A 1 680 ? 85.603 97.237 1.266 1.000 68.580 692 VAL AAA N 1
ATOM 5335 C CA . VAL A 1 680 ? 84.330 97.827 1.666 1.000 69.455 692 VAL AAA CA 1
ATOM 5336 C C . VAL A 1 680 ? 84.596 98.951 2.675 1.000 68.171 692 VAL AAA C 1
ATOM 5337 O O . VAL A 1 680 ? 85.235 98.716 3.706 1.000 67.752 692 VAL AAA O 1
ATOM 5341 N N . PHE A 1 681 ? 84.112 100.168 2.353 1.000 67.943 693 PHE AAA N 1
ATOM 5342 C CA . PHE A 1 681 ? 84.121 101.347 3.217 1.000 66.533 693 PHE AAA CA 1
ATOM 5343 C C . PHE A 1 681 ? 82.701 101.599 3.745 1.000 67.381 693 PHE AAA C 1
ATOM 5344 O O . PHE A 1 681 ? 81.720 101.441 3.013 1.000 68.471 693 PHE AAA O 1
ATOM 5352 N N . LYS A 1 682 ? 82.619 102.000 5.025 1.000 66.675 694 LYS AAA N 1
ATOM 5353 C CA . LYS A 1 682 ? 81.389 102.208 5.784 1.000 67.351 694 LYS AAA CA 1
ATOM 5354 C C . LYS A 1 682 ? 81.458 103.555 6.530 1.000 65.562 694 LYS AAA C 1
ATOM 5355 O O . LYS A 1 682 ? 82.463 103.852 7.183 1.000 64.604 694 LYS AAA O 1
ATOM 5361 N N . ASP A 1 683 ? 80.395 104.378 6.456 1.000 65.157 695 ASP AAA N 1
ATOM 5362 C CA . ASP A 1 683 ? 80.367 105.663 7.158 1.000 63.221 695 ASP AAA CA 1
ATOM 5363 C C . ASP A 1 683 ? 80.302 105.433 8.668 1.000 62.498 695 ASP AAA C 1
ATOM 5364 O O . ASP A 1 683 ? 79.289 104.975 9.181 1.000 63.876 695 ASP AAA O 1
ATOM 5369 N N . ALA A 1 684 ? 81.384 105.774 9.380 1.000 60.739 696 ALA AAA N 1
ATOM 5370 C CA . ALA A 1 684 ? 81.481 105.577 10.820 1.000 60.166 696 ALA AAA CA 1
ATOM 5371 C C . ALA A 1 684 ? 80.479 106.443 11.591 1.000 60.204 696 ALA AAA C 1
ATOM 5372 O O . ALA A 1 684 ? 80.155 106.111 12.731 1.000 60.690 696 ALA AAA O 1
ATOM 5374 N N . THR A 1 685 ? 79.979 107.522 10.958 1.000 59.636 697 THR AAA N 1
ATOM 5375 C CA . THR A 1 685 ? 79.104 108.491 11.606 1.000 59.895 697 THR AAA CA 1
ATOM 5376 C C . THR A 1 685 ? 77.646 108.029 11.659 1.000 61.718 697 THR AAA C 1
ATOM 5377 O O . THR A 1 685 ? 76.879 108.580 12.449 1.000 62.455 697 THR AAA O 1
ATOM 5381 N N . GLY A 1 686 ? 77.262 107.070 10.798 1.000 62.852 698 GLY AAA N 1
ATOM 5382 C CA . GLY A 1 686 ? 75.887 106.589 10.703 1.000 64.404 698 GLY AAA CA 1
ATOM 5383 C C . GLY A 1 686 ? 75.019 107.418 9.753 1.000 64.835 698 GLY AAA C 1
ATOM 5384 O O . GLY A 1 686 ? 73.876 107.061 9.472 1.000 66.330 698 GLY AAA O 1
ATOM 5385 N N . PHE A 1 687 ? 75.591 108.513 9.237 1.000 63.650 699 PHE AAA N 1
ATOM 5386 C CA . PHE A 1 687 ? 74.893 109.525 8.456 1.000 64.092 699 PHE AAA CA 1
ATOM 5387 C C . PHE A 1 687 ? 74.498 108.988 7.080 1.000 65.583 699 PHE AAA C 1
ATOM 5388 O O . PHE A 1 687 ? 73.413 109.284 6.607 1.000 66.604 699 PHE AAA O 1
ATOM 5396 N N . HIS A 1 688 ? 75.392 108.214 6.443 1.000 65.698 700 HIS AAA N 1
ATOM 5397 C CA . HIS A 1 688 ? 75.131 107.517 5.191 1.000 67.106 700 HIS AAA CA 1
ATOM 5398 C C . HIS A 1 688 ? 75.325 106.016 5.415 1.000 68.008 700 HIS AAA C 1
ATOM 5399 O O . HIS A 1 688 ? 76.330 105.611 6.004 1.000 66.630 700 HIS AAA O 1
ATOM 5406 N N . SER A 1 689 ? 74.358 105.201 4.951 1.000 70.097 701 SER AAA N 1
ATOM 5407 C CA . SER A 1 689 ? 74.376 103.764 5.207 1.000 71.489 701 SER AAA CA 1
ATOM 5408 C C . SER A 1 689 ? 74.777 102.956 3.969 1.000 72.602 701 SER AAA C 1
ATOM 5409 O O . SER A 1 689 ? 74.877 101.733 4.043 1.000 73.370 701 SER AAA O 1
ATOM 5412 N N . GLU A 1 690 ? 75.000 103.651 2.840 1.000 73.046 702 GLU AAA N 1
ATOM 5413 C CA . GLU A 1 690 ? 75.611 103.130 1.614 1.000 74.254 702 GLU AAA CA 1
ATOM 5414 C C . GLU A 1 690 ? 76.971 102.493 1.921 1.000 73.252 702 GLU AAA C 1
ATOM 5415 O O . GLU A 1 690 ? 77.797 103.092 2.612 1.000 71.197 702 GLU AAA O 1
ATOM 5421 N N . LYS A 1 691 ? 77.174 101.259 1.424 1.000 74.760 703 LYS AAA N 1
ATOM 5422 C CA . LYS A 1 691 ? 78.456 100.562 1.485 1.000 74.035 703 LYS AAA CA 1
ATOM 5423 C C . LYS A 1 691 ? 79.187 100.787 0.163 1.000 73.855 703 LYS AAA C 1
ATOM 5424 O O . LYS A 1 691 ? 78.721 100.337 -0.882 1.000 75.789 703 LYS AAA O 1
ATOM 5430 N N . LEU A 1 692 ? 80.291 101.545 0.219 1.000 71.663 704 LEU AAA N 1
ATOM 5431 C CA . LEU A 1 692 ? 81.123 101.830 -0.940 1.000 71.223 704 LEU AAA CA 1
ATOM 5432 C C . LEU A 1 692 ? 82.190 100.744 -1.044 1.000 71.094 704 LEU AAA C 1
ATOM 5433 O O . LEU A 1 692 ? 82.606 100.178 -0.037 1.000 70.241 704 LEU AAA O 1
ATOM 5438 N N . VAL A 1 693 ? 82.586 100.432 -2.278 1.000 72.004 705 VAL AAA N 1
ATOM 5439 C CA . VAL A 1 693 ? 83.691 99.525 -2.554 1.000 72.035 705 VAL AAA CA 1
ATOM 5440 C C . VAL A 1 693 ? 84.761 100.353 -3.259 1.000 70.854 705 VAL AAA C 1
ATOM 5441 O O . VAL A 1 693 ? 84.440 101.079 -4.199 1.000 71.592 705 VAL AAA O 1
ATOM 5445 N N . ALA A 1 694 ? 86.001 100.304 -2.756 1.000 69.077 706 ALA AAA N 1
ATOM 5446 C CA . ALA A 1 694 ? 87.105 100.953 -3.446 1.000 68.198 706 ALA AAA CA 1
ATOM 5447 C C . ALA A 1 694 ? 87.488 100.103 -4.657 1.000 69.872 706 ALA AAA C 1
ATOM 5448 O O . ALA A 1 694 ? 87.342 98.882 -4.623 1.000 70.282 706 ALA AAA O 1
ATOM 5450 N N . ASP A 1 695 ? 87.960 100.785 -5.711 1.000 70.373 707 ASP AAA N 1
ATOM 5451 C CA . ASP A 1 695 ? 88.285 100.205 -7.007 1.000 72.520 707 ASP AAA CA 1
ATOM 5452 C C . ASP A 1 695 ? 89.677 99.564 -6.975 1.000 72.437 707 ASP AAA C 1
ATOM 5453 O O . ASP A 1 695 ? 90.328 99.561 -5.931 1.000 70.760 707 ASP AAA O 1
ATOM 5458 N N . ASN A 1 696 ? 90.116 99.056 -8.140 1.000 74.427 708 ASN AAA N 1
ATOM 5459 C CA . ASN A 1 696 ? 91.466 98.588 -8.439 1.000 74.789 708 ASN AAA CA 1
ATOM 5460 C C . ASN A 1 696 ? 92.533 99.244 -7.558 1.000 72.543 708 ASN AAA C 1
ATOM 5461 O O . ASN A 1 696 ? 93.347 98.537 -6.958 1.000 72.119 708 ASN AAA O 1
ATOM 5466 N N . LYS A 1 697 ? 92.549 100.592 -7.549 1.000 71.042 709 LYS AAA N 1
ATOM 5467 C CA . LYS A 1 697 ? 93.648 101.425 -7.065 1.000 69.277 709 LYS AAA CA 1
ATOM 5468 C C . LYS A 1 697 ? 93.353 102.014 -5.680 1.000 67.209 709 LYS AAA C 1
ATOM 5469 O O . LYS A 1 697 ? 94.134 102.817 -5.168 1.000 65.885 709 LYS AAA O 1
ATOM 5475 N N . GLY A 1 698 ? 92.220 101.614 -5.081 1.000 67.325 710 GLY AAA N 1
ATOM 5476 C CA . GLY A 1 698 ? 91.791 102.063 -3.762 1.000 65.540 710 GLY AAA CA 1
ATOM 5477 C C . GLY A 1 698 ? 91.174 103.464 -3.764 1.000 64.696 710 GLY AAA C 1
ATOM 5478 O O . GLY A 1 698 ? 91.338 104.206 -2.793 1.000 63.212 710 GLY AAA O 1
ATOM 5479 N N . VAL A 1 699 ? 90.497 103.815 -4.869 1.000 65.694 711 VAL AAA N 1
ATOM 5480 C CA . VAL A 1 699 ? 89.708 105.033 -4.994 1.000 65.564 711 VAL AAA CA 1
ATOM 5481 C C . VAL A 1 699 ? 88.261 104.731 -4.594 1.000 66.142 711 VAL AAA C 1
ATOM 5482 O O . VAL A 1 699 ? 87.758 103.632 -4.838 1.000 68.130 711 VAL AAA O 1
ATOM 5486 N N . LEU A 1 700 ? 87.605 105.717 -3.969 1.000 65.068 712 LEU AAA N 1
ATOM 5487 C CA . LEU A 1 700 ? 86.184 105.664 -3.664 1.000 65.549 712 LEU AAA CA 1
ATOM 5488 C C . LEU A 1 700 ? 85.455 106.687 -4.529 1.000 66.611 712 LEU AAA C 1
ATOM 5489 O O . LEU A 1 700 ? 85.879 107.844 -4.597 1.000 65.732 712 LEU AAA O 1
ATOM 5494 N N . THR A 1 701 ? 84.380 106.224 -5.190 1.000 68.695 713 THR AAA N 1
ATOM 5495 C CA . THR A 1 701 ? 83.369 107.059 -5.822 1.000 69.827 713 THR AAA CA 1
ATOM 5496 C C . THR A 1 701 ? 82.289 107.373 -4.782 1.000 69.633 713 THR AAA C 1
ATOM 5497 O O . THR A 1 701 ? 81.636 106.455 -4.285 1.000 70.552 713 THR AAA O 1
ATOM 5501 N N . ILE A 1 702 ? 82.146 108.667 -4.438 1.000 68.814 714 ILE AAA N 1
ATOM 5502 C CA . ILE A 1 702 ? 81.300 109.137 -3.349 1.000 68.258 714 ILE AAA CA 1
ATOM 5503 C C . ILE A 1 702 ? 80.286 110.151 -3.884 1.000 69.362 714 ILE AAA C 1
ATOM 5504 O O . ILE A 1 702 ? 80.670 111.200 -4.390 1.000 68.466 714 ILE AAA O 1
ATOM 5509 N N . ARG A 1 703 ? 78.995 109.789 -3.813 1.000 71.437 715 ARG AAA N 1
ATOM 5510 C CA . ARG A 1 703 ? 77.882 110.655 -4.185 1.000 73.153 715 ARG AAA CA 1
ATOM 5511 C C . ARG A 1 703 ? 77.563 111.573 -3.001 1.000 71.849 715 ARG AAA C 1
ATOM 5512 O O . ARG A 1 703 ? 77.234 111.104 -1.913 1.000 71.440 715 ARG AAA O 1
ATOM 5520 N N . VAL A 1 704 ? 77.706 112.889 -3.213 1.000 71.533 716 VAL AAA N 1
ATOM 5521 C CA . VAL A 1 704 ? 77.672 113.884 -2.145 1.000 70.127 716 VAL AAA CA 1
ATOM 5522 C C . VAL A 1 704 ? 76.303 114.557 -2.167 1.000 71.296 716 VAL AAA C 1
ATOM 5523 O O . VAL A 1 704 ? 76.098 115.474 -2.960 1.000 71.877 716 VAL AAA O 1
ATOM 5527 N N . LYS A 1 705 ? 75.370 114.085 -1.322 1.000 72.057 717 LYS AAA N 1
ATOM 5528 C CA . LYS A 1 705 ? 74.035 114.676 -1.333 1.000 74.201 717 LYS AAA CA 1
ATOM 5529 C C . LYS A 1 705 ? 73.905 115.671 -0.181 1.000 72.890 717 LYS AAA C 1
ATOM 5530 O O . LYS A 1 705 ? 73.870 115.278 0.988 1.000 72.502 717 LYS AAA O 1
ATOM 5536 N N . GLY A 1 706 ? 73.863 116.965 -0.545 1.000 72.430 718 GLY AAA N 1
ATOM 5537 C CA . GLY A 1 706 ? 73.770 118.049 0.417 1.000 70.842 718 GLY AAA CA 1
ATOM 5538 C C . GLY A 1 706 ? 72.500 117.904 1.252 1.000 71.552 718 GLY AAA C 1
ATOM 5539 O O . GLY A 1 706 ? 71.500 117.381 0.753 1.000 73.165 718 GLY AAA O 1
ATOM 5540 N N . THR A 1 707 ? 72.575 118.366 2.514 1.000 69.935 719 THR AAA N 1
ATOM 5541 C CA . THR A 1 707 ? 71.515 118.275 3.514 1.000 69.904 719 THR AAA CA 1
ATOM 5542 C C . THR A 1 707 ? 71.582 119.493 4.447 1.000 68.547 719 THR AAA C 1
ATOM 5543 O O . THR A 1 707 ? 72.568 120.239 4.420 1.000 66.320 719 THR AAA O 1
ATOM 5547 N N . ALA A 1 708 ? 70.525 119.669 5.266 1.000 68.967 720 ALA AAA N 1
ATOM 5548 C CA . ALA A 1 708 ? 70.467 120.626 6.365 1.000 68.137 720 ALA AAA CA 1
ATOM 5549 C C . ALA A 1 708 ? 69.540 120.122 7.478 1.000 68.630 720 ALA AAA C 1
ATOM 5550 O O . ALA A 1 708 ? 68.331 120.099 7.311 1.000 70.728 720 ALA AAA O 1
ATOM 5552 N N . ASN A 1 709 ? 70.122 119.712 8.611 1.000 67.211 721 ASN AAA N 1
ATOM 5553 C CA . ASN A 1 709 ? 69.428 119.484 9.874 1.000 67.439 721 ASN AAA CA 1
ATOM 5554 C C . ASN A 1 709 ? 70.287 120.086 10.999 1.000 65.543 721 ASN AAA C 1
ATOM 5555 O O . ASN A 1 709 ? 71.063 121.014 10.744 1.000 64.515 721 ASN AAA O 1
ATOM 5560 N N . ALA A 1 710 ? 70.185 119.542 12.227 1.000 64.693 722 ALA AAA N 1
ATOM 5561 C CA . ALA A 1 710 ? 70.823 120.116 13.410 1.000 62.846 722 ALA AAA CA 1
ATOM 5562 C C . ALA A 1 710 ? 72.317 119.749 13.500 1.000 61.171 722 ALA AAA C 1
ATOM 5563 O O . ALA A 1 710 ? 73.136 120.515 14.054 1.000 59.951 722 ALA AAA O 1
ATOM 5565 N N . LEU A 1 711 ? 72.666 118.575 12.936 1.000 60.446 723 LEU AAA N 1
ATOM 5566 C CA . LEU A 1 711 ? 73.996 117.992 13.014 1.000 59.119 723 LEU AAA CA 1
ATOM 5567 C C . LEU A 1 711 ? 74.875 118.483 11.864 1.000 58.202 723 LEU AAA C 1
ATOM 5568 O O . LEU A 1 711 ? 76.076 118.673 12.055 1.000 57.225 723 LEU AAA O 1
ATOM 5573 N N . VAL A 1 712 ? 74.269 118.714 10.690 1.000 59.017 724 VAL AAA N 1
ATOM 5574 C CA . VAL A 1 712 ? 75.000 118.865 9.437 1.000 58.627 724 VAL AAA CA 1
ATOM 5575 C C . VAL A 1 712 ? 74.363 119.993 8.634 1.000 59.267 724 VAL AAA C 1
ATOM 5576 O O . VAL A 1 712 ? 73.150 120.042 8.555 1.000 60.769 724 VAL AAA O 1
ATOM 5580 N N . LYS A 1 713 ? 75.188 120.859 8.027 1.000 58.601 725 LYS AAA N 1
ATOM 5581 C CA . LYS A 1 713 ? 74.754 121.803 7.003 1.000 59.591 725 LYS AAA CA 1
ATOM 5582 C C . LYS A 1 713 ? 75.717 121.738 5.815 1.000 59.204 725 LYS AAA C 1
ATOM 5583 O O . LYS A 1 713 ? 76.763 122.384 5.817 1.000 58.079 725 LYS AAA O 1
ATOM 5589 N N . GLY A 1 714 ? 75.334 120.954 4.798 1.000 60.307 726 GLY AAA N 1
ATOM 5590 C CA . GLY A 1 714 ? 76.198 120.585 3.689 1.000 60.336 726 GLY AAA CA 1
ATOM 5591 C C . GLY A 1 714 ? 76.356 119.067 3.614 1.000 60.440 726 GLY AAA C 1
ATOM 5592 O O . GLY A 1 714 ? 75.407 118.369 3.292 1.000 62.021 726 GLY AAA O 1
ATOM 5593 N N . TYR A 1 715 ? 77.538 118.562 3.984 1.000 59.413 727 TYR AAA N 1
ATOM 5594 C CA . TYR A 1 715 ? 77.809 117.132 3.968 1.000 59.443 727 TYR AAA CA 1
ATOM 5595 C C . TYR A 1 715 ? 78.918 116.760 4.973 1.000 57.937 727 TYR AAA C 1
ATOM 5596 O O . TYR A 1 715 ? 79.923 117.467 5.117 1.000 56.332 727 TYR AAA O 1
ATOM 5605 N N . LEU A 1 716 ? 78.685 115.637 5.679 1.000 57.969 728 LEU AAA N 1
ATOM 5606 C CA . LEU A 1 716 ? 79.695 114.867 6.387 1.000 56.693 728 LEU AAA CA 1
ATOM 5607 C C . LEU A 1 716 ? 79.580 113.393 5.990 1.000 57.469 728 LEU AAA C 1
ATOM 5608 O O . LEU A 1 716 ? 78.513 112.804 6.133 1.000 58.221 728 LEU AAA O 1
ATOM 5613 N N . GLY A 1 717 ? 80.692 112.829 5.490 1.000 56.834 729 GLY AAA N 1
ATOM 5614 C CA . GLY A 1 717 ? 80.965 111.399 5.482 1.000 57.040 729 GLY AAA CA 1
ATOM 5615 C C . GLY A 1 717 ? 82.331 111.105 6.110 1.000 55.891 729 GLY AAA C 1
ATOM 5616 O O . GLY A 1 717 ? 83.268 111.884 5.916 1.000 54.803 729 GLY AAA O 1
ATOM 5617 N N . VAL A 1 718 ? 82.398 110.026 6.910 1.000 55.979 730 VAL AAA N 1
ATOM 5618 C CA . VAL A 1 718 ? 83.607 109.560 7.581 1.000 55.442 730 VAL AAA CA 1
ATOM 5619 C C . VAL A 1 718 ? 83.779 108.067 7.307 1.000 56.526 730 VAL AAA C 1
ATOM 5620 O O . VAL A 1 718 ? 83.365 107.225 8.105 1.000 56.822 730 VAL AAA O 1
ATOM 5624 N N . TRP A 1 719 ? 84.438 107.773 6.176 1.000 57.253 731 TRP AAA N 1
ATOM 5625 C CA . TRP A 1 719 ? 84.459 106.464 5.537 1.000 58.973 731 TRP AAA CA 1
ATOM 5626 C C . TRP A 1 719 ? 85.668 105.646 6.004 1.000 59.060 731 TRP AAA C 1
ATOM 5627 O O . TRP A 1 719 ? 86.811 106.060 5.816 1.000 58.252 731 TRP AAA O 1
ATOM 5638 N N . VAL A 1 720 ? 85.396 104.479 6.609 1.000 60.448 732 VAL AAA N 1
ATOM 5639 C CA . VAL A 1 720 ? 86.404 103.616 7.214 1.000 61.055 732 VAL AAA CA 1
ATOM 5640 C C . VAL A 1 720 ? 86.340 102.215 6.584 1.000 63.253 732 VAL AAA C 1
ATOM 5641 O O . VAL A 1 720 ? 85.259 101.709 6.311 1.000 64.543 732 VAL AAA O 1
ATOM 5645 N N . PRO A 1 721 ? 87.486 101.542 6.306 1.000 64.278 733 PRO AAA N 1
ATOM 5646 C CA . PRO A 1 721 ? 87.479 100.161 5.805 1.000 66.696 733 PRO AAA CA 1
ATOM 5647 C C . PRO A 1 721 ? 87.015 99.120 6.826 1.000 68.617 733 PRO AAA C 1
ATOM 5648 O O . PRO A 1 721 ? 87.257 99.303 8.015 1.000 67.671 733 PRO AAA O 1
ATOM 5652 N N . THR A 1 722 ? 86.363 98.035 6.350 1.000 72.285 734 THR AAA N 1
ATOM 5653 C CA . THR A 1 722 ? 86.251 96.777 7.088 1.000 75.366 734 THR AAA CA 1
ATOM 5654 C C . THR A 1 722 ? 87.654 96.331 7.513 1.000 76.754 734 THR AAA C 1
ATOM 5655 O O . THR A 1 722 ? 88.638 96.747 6.898 1.000 76.584 734 THR AAA O 1
ATOM 5659 N N . LYS A 1 723 ? 87.731 95.491 8.564 1.000 79.539 735 LYS AAA N 1
ATOM 5660 C CA . LYS A 1 723 ? 88.967 94.862 9.035 1.000 80.516 735 LYS AAA CA 1
ATOM 5661 C C . LYS A 1 723 ? 88.993 93.361 8.690 1.000 82.685 735 LYS AAA C 1
ATOM 5662 O O . LYS A 1 723 ? 87.909 92.798 8.429 1.000 85.004 735 LYS AAA O 1
#

Nearest PDB structures (foldseek):
  7zc0-assembly1_AAA  TM=1.001E+00  e=0.000E+00  Geobacillus
  7dt1-assembly1_B  TM=8.711E-01  e=3.703E-35  Limosilactobacillus fermentum
  4uzu-assembly1_A  TM=7.917E-01  e=2.934E-35  Geobacillus stearothermophilus
  3aib-assembly2_B  TM=8.810E-01  e=5.469E-23  Streptococcus mutans
  8fj9-assembly1_A  TM=8.186E-01  e=9.267E-25  Streptococcus mutans

Solvent-accessible surface area: 28136 Å² total; per-residue (Å²): 171,150,165,141,43,90,18,11,87,27,16,114,133,5,16,90,26,3,0,1,0,0,0,0,8,13,10,45,81,74,27,38,4,1,119,49,0,9,96,58,7,93,48,3,96,90,4,12,6,27,0,0,3,1,0,0,1,2,11,13,56,106,155,13,68,26,34,11,1,29,12,0,22,2,1,0,0,1,0,54,21,79,50,14,62,143,108,82,136,13,8,10,3,0,33,8,102,36,1,74,66,0,1,92,104,0,58,90,16,60,2,47,0,0,0,0,1,0,2,0,9,0,40,21,8,144,23,51,10,9,10,60,0,17,0,2,29,19,31,14,79,52,2,116,10,58,34,24,95,50,118,58,1,182,14,92,23,56,32,0,0,0,76,0,75,15,7,35,96,0,0,54,125,60,3,98,9,119,92,0,29,58,62,44,0,1,0,2,17,15,38,15,25,0,44,26,24,12,0,21,16,126,123,42,118,31,18,65,13,70,10,72,145,38,131,147,35,99,22,17,103,68,0,100,95,1,4,78,21,76,32,15,64,52,14,61,29,21,0,2,1,36,2,66,14,1,22,106,72,6,60,136,14,101,144,54,69,3,3,0,4,6,87,9,71,107,17,186,31,2,71,75,44,1,57,122,46,68,23,69,66,47,80,61,1,30,112,24,95,46,70,75,0,32,117,64,6,79,38,10,10,142,68,85,64,62,11,14,79,52,31,0,61,25,1,33,48,4,26,51,52,18,55,28,25,30,18,1,0,16,8,7,75,123,121,34,59,53,117,11,68,12,107,48,4,14,37,33,52,58,2,0,39,46,5,4,2,0,4,4,35,33,98,46,0,96,102,0,2,59,68,1,2,50,29,0,5,82,45,4,128,2,11,0,0,4,1,14,6,0,4,22,0,13,82,59,2,1,48,7,0,6,81,6,5,70,90,57,56,35,115,61,15,38,54,21,0,0,0,0,23,1,69,17,60,101,0,27,137,12,0,80,125,63,39,20,14,0,0,0,2,0,56,16,0,5,100,10,0,26,52,0,0,8,86,36,131,34,90,57,89,0,31,28,0,5,65,62,16,26,2,69,3,48,40,111,31,36,102,182,13,18,6,2,4,0,4,2,4,8,4,29,16,2,21,20,30,0,0,45,0,0,6,81,81,41,47,9,139,55,30,63,138,9,111,140,83,107,52,94,12,6,65,93,77,35,55,101,113,17,14,135,122,0,10,53,65,4,44,100,7,17,145,115,61,79,20,136,62,6,14,5,5,2,0,2,0,0,0,0,0,0,0,2,62,11,3,0,0,2,0,0,0,2,9,0,13,48,0,36,10,40,6,27,56,95,86,23,55,2,40,111,9,0,8,80,2,1,84,8,20,112,35,26,17,66,22,32,6,78,15,53,31,29,59,6,82,47,12,105,162,48,59,0,61,8,0,0,1,0,6,10,66,5,135,60,82,106,9,0,0,0,0,0,0,3,14,46,40,153,3,72,27,79,7,160,1,79,0,19,103,75,0,22,110,11,62,0,110,7,22,3,55,62,35,95,74,128,22,107,2,68,114,130,0,33,0,100,0,136,0,157,13,53,51,70,18,42,9,28,0,2,1,0,0,0,4,1,78,134

B-factor: mean 54.21, std 23.92, range [15.28, 149.54]

Foldseek 3Di:
DDDFDLFDFFDPLLLLEAEAAQAFLQAFLPQCQLVVLLVCLVVCVLLSHAEYEDFAQAQAQQVPPSLRHQQHLALQQRLCWLPYVVRGSGGSHHHLVSLQSSCVSNVVSNHAYAHADHLWAHFHFDAKAKFFWAQFFLQRHFDQLQQEDSHGDPSFRAIDIDRFKHHDVRLCPQFLNNMTGPLFFQWAFDPFQARCFFQADPVGHGAFAPALVDPPGDDDPQCNLQSVLVFWDAHHRTHTQQIWTQRPPRHPDDPQTARPVLPSPVDDCQQVQVCVVQQNDSCSRSDDDVVSVNVRSVVVLNVDNNRTCNRQSQSLLLQLLLWRQGRIIGGADNVRHHPADQQQFLVSGSLTTHHGTGRCVPVSSVVRLLSSLLCCCVVRVRLEHEYPPRRRHRVVSVVSSLVSNCVPPNNPDSSRAYEYDDQDCSQVVVCVVVSNSHAYEWNQLQVLCCQQFQAAPHPDQNLCNQCRTQWRNADFTDPGRREHEYENDENSRLSSLLSVQLCVVVVHDRPNRQYPHDRDHPNVVDDVVSSVVSLVLSQVLLQFFNRDRGTGQSLLSLLCQLQDRRYHYYDYQCQQASNNDHRPPGGHPCNVQNSLSSSQSVQANAATWHKWFAAWPVRNDDTRRFWIWIKHLGPALQHIKIKIGGQAQATWDKDKAASAQSPAQFWKAFSRPPDGDIWTAHNGRITTDTFHHRTTSNHGGDTGIIGTDD

Secondary structure (P-SEA, 3-state):
ccccccccccccccccbbbbccccccccccccccccccccaaaaaaaccccccccccccccccccccccccccccccccccccccccccccccccaaaaaaaaaaaaaabbbbbccccccccccccbbbbbbbccccccccccccccccccccccccccccccccccccccccccccccccccccccccccccccccccccccbbbbbbcccccccccccccaaaaaaaccccccccccccccccccccccccccccccccccccccccaaaaaaacccccccccccccaaaaaaaaaaaaaacccccccccccccccccccccccccccccccccccccccccccccccccccccccccccaaaaaaaaaaaaaaaaacccccccccccccccaaaaaaaaaaaaaccccccccbbbbbbcccaaaaaaaaaacccbbbbaaaaaaaaaaaccccccccccccccccccccccccccccccccccccccaaaaaaaaaaaaaaaacccccccccccccccccccccaaaaaaaaaaaaaaaacccccccccaaaaaaaaaaaccccbbbbbcccccccccccccccccaaaaaaaaaaaaacccccbbbbbbbccccccccccccccccccccccccbbbbbbbbccccccbbbbbbccccccbbbbbcccccccbbbbbccccccccbbbbbbccccccccccccccc

Sequence (710 aa):
VLFQGPGYSSGPELDNRVIFQSFSLYQPYESNMYKILATKGDLLKEWGITDVWLPPAYRSFNMARYMEGYAIADRYDLGEFNQGPNNERATKYGTSDELKDMIDKLHAAGLKVQLDLVPNQLLGLNGREAVYVTRVDNNGDLFKNPYTTGLTTRIRADLYLAYTKGGGQGQAKYGYIKEWNKNYFNGTSLQGQGMGRVMTDDNGKPYRFFGPNDPRNYLPSWLEEAAAANKINTVDTYLPVDGWYAAKDAATSDQYWKPMLIHYAKDKGYLSFMSQHGFATVDDIINGDNAEIAKWTNAYIQSRPEYGFGSEERSYKNDNTGVDDQDQFLFVEENGSTKHNIHNTIHGNYEFLVGLDIDNSNPTVRKEQIHWMNWLLDTYKFDGFRIDAATHFDKQVLLDEADVRKAHFGNDLNNHLSYIESYTSKAEKFENENGNPHLTMDWALYYTLQDTLGKGTPSQKLSTIATNSVVNRSGSGSAHAIPNWSFVNNHDQEKNRVNTIMLDLYGIKTGEKYTTTPPKSFADLYDKETEKKALAIYKDDMKRVDKKYAPNNVVSQYAFLLTNKDTVPTIYYGDLYQTDASYMSKPTLYYEPITKLLKMRKAYAYGGQKITGYTSNTSPETAGQDLIASVRYGKDRYTGVAVVIGTNPKTDTTIKVDMGTKHANQVFKDATGFHSEKLVADNKGVLTIRVKGTANALVKGYLGVWVPTK

Radius of gyration: 29.37 Å; Cα contacts (8 Å, |Δi|>4): 1652; chains: 1; bounding box: 62×77×88 Å